Protein AF-0000000086101442 (afdb_homodimer)

Sequence (502 aa):
MSRLLKAAGDTLFSPSVSKPLYSTHYPTSLFQKSLIVAGSTLISAFRPLRTDMVGALGETTGIQALEYVRNQMVLSKQGNEILKERPNIDEKVNPQFWEYISTLPPDTFGGAYYKFMSSNGFIASERPPVRFVDDEELAYIMFRYRQTHDYFHVLADLPPSVYAEIIVKWIEFFQTRLPMTLLSGAAAPFTQLTFEQQKELATVFIPWAFDTGRNCNFLMSVYFEKYYLDKPVEQVRKELNFKIAPRSNLVMSRLLKAAGDTLFSPSVSKPLYSTHYPTSLFQKSLIVAGSTLISAFRPLRTDMVGALGETTGIQALEYVRNQMVLSKQGNEILKERPNIDEKVNPQFWEYISTLPPDTFGGAYYKFMSSNGFIASERPPVRFVDDEELAYIMFRYRQTHDYFHVLADLPPSVYAEIIVKWIEFFQTRLPMTLLSGAAAPFTQLTFEQQKELATVFIPWAFDTGRNCNFLMSVYFEKYYLDKPVEQVRKELNFKIAPRSNLV

InterPro domains:
  IPR007715 Ubiquinone biosynthesis protein Coq4 [PF05019] (22-244)
  IPR007715 Ubiquinone biosynthesis protein Coq4 [PTHR12922] (18-247)
  IPR027540 Ubiquinone biosynthesis protein Coq4, eukaryotic [MF_03111] (14-245)

Organism: Naegleria lovaniensis (NCBI:txid51637)

Secondary structure (DSSP, 8-state):
-HHHHHHHHHHHT---SSPPSSTT-----HHHHHHHHHHHHHHHHH-TT-HHHHHHHHHHH-HHHHHHHHHHHHTSHHHHHHHHH-----TTT-HHHHHHHHHS-TTBHHHHHHHHHHHTT--GGGSPPP-S-SSHHHHHHHHHHHHHHHHHHHHHT--S-HHHHHHHHHHHHHHH--HHHHHHHHHHHHHH--HHHHHHIIIIIHHHHHHHHHHS--GGG--HHHHTTTSBHHHHHHHHTPPPPPP-S--/-HHHHHHHHHHHT---SSPPSSTT-----HHHHHHHHHHHHHHHHH-TT-HHHHHHHHHHH-HHHHHHHHHHHHTSHHHHHHHHH-----TTT-HHHHHHHHHS-TTBHHHHHHHHHHHTT--GGGSPPP-S-SSHHHHHHHHHHHHHHHHHHHHHT--S-HHHHHHHHHHHHHHH--HHHHHHHHHHHHHH--HHHHHHIIIIIHHHHHHHHHHS--GGG--HHHHTTTSBHHHHHHHHTPPPPPP-S--

Nearest PDB structures (foldseek):
  6e12-assembly1_B  TM=7.918E-01  e=7.410E-08  Nostoc sp. PCC 7120 = FACHB-418
  6e12-assembly1_A  TM=8.027E-01  e=3.461E-07  Nostoc sp. PCC 7120 = FACHB-418
  3msq-assembly1_A  TM=7.628E-01  e=1.177E-06  Nostoc punctiforme PCC 73102
  6e12-assembly1_B  TM=7.917E-01  e=1.140E-07  Nostoc sp. PCC 7120 = FACHB-418
  6e12-assembly1_A  TM=8.028E-01  e=4.885E-07  Nostoc sp. PCC 7120 = FACHB-418

pLDDT: mean 88.15, std 15.44, range [26.27, 98.81]

Structure (mmCIF, N/CA/C/O backbone):
data_AF-0000000086101442-model_v1
#
loop_
_entity.id
_entity.type
_entity.pdbx_description
1 polymer 'Ubiquinone biosynthesis protein COQ4 homolog, mitochondrial'
#
loop_
_atom_site.group_PDB
_atom_site.id
_atom_site.type_symbol
_atom_site.label_atom_id
_atom_site.label_alt_id
_atom_site.label_comp_id
_atom_site.label_asym_id
_atom_site.label_entity_id
_atom_site.label_seq_id
_atom_site.pdbx_PDB_ins_code
_atom_site.Cartn_x
_atom_site.Cartn_y
_atom_site.Cartn_z
_atom_site.occupancy
_atom_site.B_iso_or_equiv
_atom_site.auth_seq_id
_atom_site.auth_comp_id
_atom_site.auth_asym_id
_atom_site.auth_atom_id
_atom_site.pdbx_PDB_model_num
ATOM 1 N N . MET A 1 1 ? 30.219 -3.666 13.734 1 26.27 1 MET A N 1
ATOM 2 C CA . MET A 1 1 ? 28.938 -3.504 13.062 1 26.27 1 MET A CA 1
ATOM 3 C C . MET A 1 1 ? 28.438 -4.832 12.492 1 26.27 1 MET A C 1
ATOM 5 O O . MET A 1 1 ? 27.281 -5.188 12.648 1 26.27 1 MET A O 1
ATOM 9 N N . SER A 1 2 ? 29.406 -5.539 11.977 1 35.25 2 SER A N 1
ATOM 10 C CA . SER A 1 2 ? 29.234 -6.859 11.383 1 35.25 2 SER A CA 1
ATOM 11 C C . SER A 1 2 ? 28.938 -7.914 12.445 1 35.25 2 SER A C 1
ATOM 13 O O . SER A 1 2 ? 28.109 -8.789 12.234 1 35.25 2 SER A O 1
ATOM 15 N N . ARG A 1 3 ? 29.703 -7.777 13.516 1 38.88 3 ARG A N 1
ATOM 16 C CA . ARG A 1 3 ? 29.594 -8.805 14.547 1 38.88 3 ARG A CA 1
ATOM 17 C C . ARG A 1 3 ? 28.281 -8.695 15.305 1 38.88 3 ARG A C 1
ATOM 19 O O . ARG A 1 3 ? 27.703 -9.711 15.719 1 38.88 3 ARG A O 1
ATOM 26 N N . LEU A 1 4 ? 27.859 -7.492 15.562 1 28.05 4 LEU A N 1
ATOM 27 C CA . LEU A 1 4 ? 26.594 -7.246 16.25 1 28.05 4 LEU A CA 1
ATOM 28 C C . LEU A 1 4 ? 25.422 -7.645 15.383 1 28.05 4 LEU A C 1
ATOM 30 O O . LEU A 1 4 ? 24.453 -8.227 15.867 1 28.05 4 LEU A O 1
ATOM 34 N N . LEU A 1 5 ? 25.5 -7.43 14.031 1 34.19 5 LEU A N 1
ATOM 35 C CA . LEU A 1 5 ? 24.516 -7.977 13.109 1 34.19 5 LEU A CA 1
ATOM 36 C C . LEU A 1 5 ? 24.516 -9.5 13.148 1 34.19 5 LEU A C 1
ATOM 38 O O . LEU A 1 5 ? 23.469 -10.133 13.031 1 34.19 5 LEU A O 1
ATOM 42 N N . LYS A 1 6 ? 25.75 -9.977 13.32 1 42.06 6 LYS A N 1
ATOM 43 C CA . LYS A 1 6 ? 25.891 -11.43 13.383 1 42.06 6 LYS A CA 1
ATOM 44 C C . LYS A 1 6 ? 25.297 -11.984 14.672 1 42.06 6 LYS A C 1
ATOM 46 O O . LYS A 1 6 ? 24.578 -12.992 14.656 1 42.06 6 LYS A O 1
ATOM 51 N N . ALA A 1 7 ? 25.578 -11.359 15.68 1 38.91 7 ALA A N 1
ATOM 52 C CA . ALA A 1 7 ? 25.141 -11.875 16.969 1 38.91 7 ALA A CA 1
ATOM 53 C C . ALA A 1 7 ? 23.625 -11.742 17.125 1 38.91 7 ALA A C 1
ATOM 55 O O . ALA A 1 7 ? 22.969 -12.648 17.656 1 38.91 7 ALA A O 1
ATOM 56 N N . ALA A 1 8 ? 23.062 -10.633 16.734 1 38.53 8 ALA A N 1
ATOM 57 C CA . ALA A 1 8 ? 21.609 -10.469 16.625 1 38.53 8 ALA A CA 1
ATOM 58 C C . ALA A 1 8 ? 21.016 -11.492 15.68 1 38.53 8 ALA A C 1
ATOM 60 O O . ALA A 1 8 ? 19.922 -12.008 15.922 1 38.53 8 ALA A O 1
ATOM 61 N N . GLY A 1 9 ? 21.703 -11.828 14.656 1 39.09 9 GLY A N 1
ATOM 62 C CA . GLY A 1 9 ? 21.375 -12.93 13.766 1 39.09 9 GLY A CA 1
ATOM 63 C C . GLY A 1 9 ? 21.359 -14.273 14.461 1 39.09 9 GLY A C 1
ATOM 64 O O . GLY A 1 9 ? 20.438 -15.078 14.25 1 39.09 9 GLY A O 1
ATOM 65 N N . ASP A 1 10 ? 22.375 -14.5 15.172 1 43.97 10 ASP A N 1
ATOM 66 C CA . ASP A 1 10 ? 22.5 -15.805 15.828 1 43.97 10 ASP A CA 1
ATOM 67 C C . ASP A 1 10 ? 21.422 -15.992 16.891 1 43.97 10 ASP A C 1
ATOM 69 O O . ASP A 1 10 ? 20.875 -17.094 17.031 1 43.97 10 ASP A O 1
ATOM 73 N N . THR A 1 11 ? 21.344 -15.094 17.781 1 41.59 11 THR A N 1
ATOM 74 C CA . THR A 1 11 ? 20.359 -15.227 18.844 1 41.59 11 THR A CA 1
ATOM 75 C C . THR A 1 11 ? 18.938 -15.141 18.297 1 41.59 11 THR A C 1
ATOM 77 O O . THR A 1 11 ? 18.031 -15.781 18.828 1 41.59 11 THR A O 1
ATOM 80 N N . LEU A 1 12 ? 18.688 -14.148 17.422 1 44.38 12 LEU A N 1
ATOM 81 C CA . LEU A 1 12 ? 17.406 -13.938 16.766 1 44.38 12 LEU A CA 1
ATOM 82 C C . LEU A 1 12 ? 16.953 -15.195 16.031 1 44.38 12 LEU A C 1
ATOM 84 O O . LEU A 1 12 ? 15.758 -15.414 15.844 1 44.38 12 LEU A O 1
ATOM 88 N N . PHE A 1 13 ? 17.844 -16.062 15.492 1 46.5 13 PHE A N 1
ATOM 89 C CA . PHE A 1 13 ? 17.5 -17.281 14.766 1 46.5 13 PHE A CA 1
ATOM 90 C C . PHE A 1 13 ? 17.578 -18.484 15.68 1 46.5 13 PHE A C 1
ATOM 92 O O . PHE A 1 13 ? 17.844 -19.609 15.227 1 46.5 13 PHE A O 1
ATOM 99 N N . SER A 1 14 ? 17.734 -18.266 16.891 1 47.34 14 SER A N 1
ATOM 100 C CA . SER A 1 14 ? 17.641 -19.547 17.594 1 47.34 14 SER A CA 1
ATOM 101 C C . SER A 1 14 ? 16.281 -20.203 17.375 1 47.34 14 SER A C 1
ATOM 103 O O . SER A 1 14 ? 15.242 -19.547 17.531 1 47.34 14 SER A O 1
ATOM 105 N N . PRO A 1 15 ? 16.266 -21.297 16.656 1 51.59 15 PRO A N 1
ATOM 106 C CA . PRO A 1 15 ? 15.031 -22.031 16.375 1 51.59 15 PRO A CA 1
ATOM 107 C C . PRO A 1 15 ? 14.125 -22.172 17.594 1 51.59 15 PRO A C 1
ATOM 109 O O . PRO A 1 15 ? 14.617 -22.406 18.703 1 51.59 15 PRO A O 1
ATOM 112 N N . SER A 1 16 ? 13.094 -21.438 17.578 1 55.66 16 SER A N 1
ATOM 113 C CA . SER A 1 16 ? 12.102 -21.812 18.578 1 55.66 16 SER A CA 1
ATOM 114 C C . SER A 1 16 ? 12.016 -23.328 18.719 1 55.66 16 SER A C 1
ATOM 116 O O . SER A 1 16 ? 12.281 -24.062 17.75 1 55.66 16 SER A O 1
ATOM 118 N N . VAL A 1 17 ? 12.016 -23.906 19.781 1 59.69 17 VAL A N 1
ATOM 119 C CA . VAL A 1 17 ? 11.992 -25.297 20.25 1 59.69 17 VAL A CA 1
ATOM 120 C C . VAL A 1 17 ? 10.844 -26.047 19.578 1 59.69 17 VAL A C 1
ATOM 122 O O . VAL A 1 17 ? 10.695 -27.25 19.75 1 59.69 17 VAL A O 1
ATOM 125 N N . SER A 1 18 ? 10.141 -25.375 18.547 1 72.38 18 SER A N 1
ATOM 126 C CA . SER A 1 18 ? 8.992 -26.109 18.016 1 72.38 18 SER A CA 1
ATOM 127 C C . SER A 1 18 ? 9.367 -26.875 16.75 1 72.38 18 SER A C 1
ATOM 129 O O . SER A 1 18 ? 10.266 -26.453 16.016 1 72.38 18 SER A O 1
ATOM 131 N N . LYS A 1 19 ? 8.836 -28.078 16.531 1 86.75 19 LYS A N 1
ATOM 132 C CA . LYS A 1 19 ? 9.055 -28.953 15.391 1 86.75 19 LYS A CA 1
ATOM 133 C C . LYS A 1 19 ? 8.539 -28.328 14.102 1 86.75 19 LYS A C 1
ATOM 135 O O . LYS A 1 19 ? 7.457 -27.734 14.086 1 86.75 19 LYS A O 1
ATOM 140 N N . PRO A 1 20 ? 9.352 -28.453 13 1 91.31 20 PRO A N 1
ATOM 141 C CA . PRO A 1 20 ? 8.938 -27.906 11.703 1 91.31 20 PRO A CA 1
ATOM 142 C C . PRO A 1 20 ? 7.648 -28.547 11.188 1 91.31 20 PRO A C 1
ATOM 144 O O . PRO A 1 20 ? 7.434 -29.75 11.359 1 91.31 20 PRO A O 1
ATOM 147 N N . LEU A 1 21 ? 6.797 -27.797 10.648 1 91.19 21 LEU A N 1
ATOM 148 C CA . LEU A 1 21 ? 5.496 -28.234 10.141 1 91.19 21 LEU A CA 1
ATOM 149 C C . LEU A 1 21 ? 5.617 -28.75 8.711 1 91.19 21 LEU A C 1
ATOM 151 O O . LEU A 1 21 ? 4.73 -29.453 8.227 1 91.19 21 LEU A O 1
ATOM 155 N N . TYR A 1 22 ? 6.594 -28.422 7.93 1 92.94 22 TYR A N 1
ATOM 156 C CA . TYR A 1 22 ? 6.922 -28.859 6.578 1 92.94 22 TYR A CA 1
ATOM 157 C C . TYR A 1 22 ? 8.414 -28.734 6.312 1 92.94 22 TYR A C 1
ATOM 159 O O . TYR A 1 22 ? 9.156 -28.172 7.129 1 92.94 22 TYR A O 1
ATOM 167 N N . SER A 1 23 ? 8.945 -29.25 5.273 1 90.69 23 SER A N 1
ATOM 168 C CA . SER A 1 23 ? 10.375 -29.5 5.074 1 90.69 23 SER A CA 1
ATOM 169 C C . SER A 1 23 ? 11.164 -28.203 5.121 1 90.69 23 SER A C 1
ATOM 171 O O . SER A 1 23 ? 12.281 -28.172 5.641 1 90.69 23 SER A O 1
ATOM 173 N N . THR A 1 24 ? 10.648 -27.078 4.656 1 92.06 24 THR A N 1
ATOM 174 C CA . THR A 1 24 ? 11.375 -25.812 4.582 1 92.06 24 THR A CA 1
ATOM 175 C C . THR A 1 24 ? 10.969 -24.891 5.723 1 92.06 24 THR A C 1
ATOM 177 O O . THR A 1 24 ? 11.461 -23.75 5.816 1 92.06 24 THR A O 1
ATOM 180 N N . HIS A 1 25 ? 10.109 -25.344 6.621 1 93.38 25 HIS A N 1
ATOM 181 C CA . HIS A 1 25 ? 9.57 -24.5 7.684 1 93.38 25 HIS A CA 1
ATOM 182 C C . HIS A 1 25 ? 10.656 -24.109 8.68 1 93.38 25 HIS A C 1
ATOM 184 O O . HIS A 1 25 ? 11.422 -24.953 9.141 1 93.38 25 HIS A O 1
ATOM 190 N N . TYR A 1 26 ? 10.75 -22.922 8.93 1 90.19 26 TYR A N 1
ATOM 191 C CA . TYR A 1 26 ? 11.602 -22.375 9.977 1 90.19 26 TYR A CA 1
ATOM 192 C C . TYR A 1 26 ? 10.773 -21.828 11.125 1 90.19 26 TYR A C 1
ATOM 194 O O . TYR A 1 26 ? 10.383 -20.656 11.109 1 90.19 26 TYR A O 1
ATOM 202 N N . PRO A 1 27 ? 10.57 -22.672 12.094 1 89.19 27 PRO A N 1
ATOM 203 C CA . PRO A 1 27 ? 9.781 -22.188 13.234 1 89.19 27 PRO A CA 1
ATOM 204 C C . PRO A 1 27 ? 10.398 -20.953 13.891 1 89.19 27 PRO A C 1
ATOM 206 O O . PRO A 1 27 ? 11.617 -20.891 14.062 1 89.19 27 PRO A O 1
ATOM 209 N N . THR A 1 28 ? 9.562 -19.938 14.141 1 87.19 28 THR A N 1
ATOM 210 C CA . THR A 1 28 ? 10.047 -18.688 14.703 1 87.19 28 THR A CA 1
ATOM 211 C C . THR A 1 28 ? 9.297 -18.328 15.977 1 87.19 28 THR A C 1
ATOM 213 O O . THR A 1 28 ? 8.117 -18.672 16.125 1 87.19 28 THR A O 1
ATOM 216 N N . SER A 1 29 ? 10.031 -17.75 16.906 1 82.06 29 SER A N 1
ATOM 217 C CA . SER A 1 29 ? 9.375 -17.125 18.047 1 82.06 29 SER A CA 1
ATOM 218 C C . SER A 1 29 ? 8.672 -15.828 17.641 1 82.06 29 SER A C 1
ATOM 220 O O . SER A 1 29 ? 8.859 -15.336 16.531 1 82.06 29 SER A O 1
ATOM 222 N N . LEU A 1 30 ? 7.809 -15.391 18.547 1 76.81 30 LEU A N 1
ATOM 223 C CA . LEU A 1 30 ? 7.129 -14.133 18.297 1 76.81 30 LEU A CA 1
ATOM 224 C C . LEU A 1 30 ? 8.133 -13 18.078 1 76.81 30 LEU A C 1
ATOM 226 O O . LEU A 1 30 ? 7.938 -12.148 17.219 1 76.81 30 LEU A O 1
ATOM 230 N N . PHE A 1 31 ? 9.219 -13.094 18.844 1 76.19 31 PHE A N 1
ATOM 231 C CA . PHE A 1 31 ? 10.25 -12.078 18.719 1 76.19 31 PHE A CA 1
ATOM 232 C C . PHE A 1 31 ? 10.914 -12.148 17.344 1 76.19 31 PHE A C 1
ATOM 234 O O . PHE A 1 31 ? 11.062 -11.125 16.672 1 76.19 31 PHE A O 1
ATOM 241 N N . GLN A 1 32 ? 11.258 -13.297 16.953 1 80.81 32 GLN A N 1
ATOM 242 C CA . GLN A 1 32 ? 11.898 -13.484 15.664 1 80.81 32 GLN A CA 1
ATOM 243 C C . GLN A 1 32 ? 10.984 -13.055 14.523 1 80.81 32 GLN A C 1
ATOM 245 O O . GLN A 1 32 ? 11.422 -12.383 13.586 1 80.81 32 GLN A O 1
ATOM 250 N N . LYS A 1 33 ? 9.773 -13.398 14.688 1 83.44 33 LYS A N 1
ATOM 251 C CA . LYS A 1 33 ? 8.805 -13.047 13.656 1 83.44 33 LYS A CA 1
ATOM 252 C C . LYS A 1 33 ? 8.641 -11.531 13.562 1 83.44 33 LYS A C 1
ATOM 254 O O . LYS A 1 33 ? 8.539 -10.984 12.461 1 83.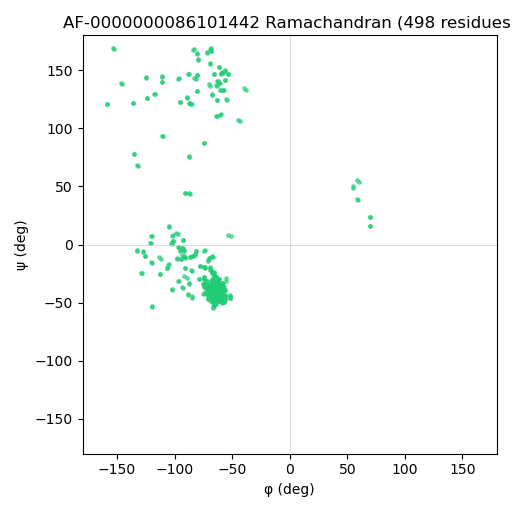44 33 LYS A O 1
ATOM 259 N N . SER A 1 34 ? 8.695 -10.898 14.648 1 82 34 SER A N 1
ATOM 260 C CA . SER A 1 34 ? 8.578 -9.445 14.656 1 82 34 SER A CA 1
ATOM 261 C C . SER A 1 34 ? 9.773 -8.789 13.977 1 82 34 SER A C 1
ATOM 263 O O . SER A 1 34 ? 9.625 -7.801 13.258 1 82 34 SER A O 1
ATOM 265 N N . LEU A 1 35 ? 10.906 -9.352 14.219 1 81.62 35 LEU A N 1
ATOM 266 C CA . LEU A 1 35 ? 12.109 -8.828 13.578 1 81.62 35 LEU A CA 1
ATOM 267 C C . LEU A 1 35 ? 12.031 -9.008 12.062 1 81.62 35 LEU A C 1
ATOM 269 O O . LEU A 1 35 ? 12.43 -8.109 11.312 1 81.62 35 LEU A O 1
ATOM 273 N N . ILE A 1 36 ? 11.523 -10.133 11.695 1 84.38 36 ILE A N 1
ATOM 274 C CA . ILE A 1 36 ? 11.398 -10.414 10.266 1 84.38 36 ILE A CA 1
ATOM 275 C C . ILE A 1 36 ? 10.406 -9.43 9.641 1 84.38 36 ILE A C 1
ATOM 277 O O . ILE A 1 36 ? 10.68 -8.844 8.594 1 84.38 36 ILE A O 1
ATOM 281 N N . VAL A 1 37 ? 9.312 -9.203 10.312 1 84.06 37 VAL A N 1
ATOM 282 C CA . VAL A 1 37 ? 8.312 -8.273 9.797 1 84.06 37 VAL A CA 1
ATOM 283 C C . VAL A 1 37 ? 8.906 -6.871 9.688 1 84.06 37 VAL A C 1
ATOM 285 O O . VAL A 1 37 ? 8.805 -6.227 8.641 1 84.06 37 VAL A O 1
ATOM 288 N N . ALA A 1 38 ? 9.555 -6.48 10.672 1 81.31 38 ALA A N 1
ATOM 289 C CA . ALA A 1 38 ? 10.117 -5.137 10.703 1 81.31 38 ALA A CA 1
ATOM 290 C C . ALA A 1 38 ? 11.195 -4.969 9.633 1 81.31 38 ALA A C 1
ATOM 292 O O . ALA A 1 38 ? 11.141 -4.031 8.828 1 81.31 38 ALA A O 1
ATOM 293 N N . GLY A 1 39 ? 12.117 -5.875 9.625 1 80.88 39 GLY A N 1
ATOM 294 C CA . GLY A 1 39 ? 13.195 -5.805 8.656 1 80.88 39 GLY A CA 1
ATOM 295 C C . GLY A 1 39 ? 12.719 -5.902 7.219 1 80.88 39 GLY A C 1
ATOM 296 O O . GLY A 1 39 ? 13.156 -5.137 6.355 1 80.88 39 GLY A O 1
ATOM 297 N N . SER A 1 40 ? 11.781 -6.805 7.004 1 82.88 40 SER A N 1
ATOM 298 C CA . SER A 1 40 ? 11.297 -7.016 5.645 1 82.88 40 SER A CA 1
ATOM 299 C C . SER A 1 40 ? 10.414 -5.859 5.188 1 82.88 40 SER A C 1
ATOM 301 O O . SER A 1 40 ? 10.383 -5.527 4 1 82.88 40 SER A O 1
ATOM 303 N N . THR A 1 41 ? 9.703 -5.301 6.133 1 78.75 41 THR A N 1
ATOM 304 C CA . THR A 1 41 ? 8.891 -4.133 5.797 1 78.75 41 THR A CA 1
ATOM 305 C C . THR A 1 41 ? 9.773 -2.988 5.309 1 78.75 41 THR A C 1
ATOM 307 O O . THR A 1 41 ? 9.523 -2.416 4.246 1 78.75 41 THR A O 1
ATOM 310 N N . LEU A 1 42 ? 10.797 -2.713 5.988 1 75.25 42 LEU A N 1
ATOM 311 C CA . LEU A 1 42 ? 11.68 -1.599 5.672 1 75.25 42 LEU A CA 1
ATOM 312 C C . LEU A 1 42 ? 12.445 -1.858 4.375 1 75.25 42 LEU A C 1
ATOM 314 O O . LEU A 1 42 ? 12.547 -0.974 3.521 1 75.25 42 LEU A O 1
ATOM 318 N N . ILE A 1 43 ? 12.867 -3.059 4.238 1 74.12 43 ILE A N 1
ATOM 319 C CA . ILE A 1 43 ? 13.68 -3.381 3.07 1 74.12 43 ILE A CA 1
ATOM 320 C C . ILE A 1 43 ? 12.789 -3.465 1.831 1 74.12 43 ILE A C 1
ATOM 322 O O . ILE A 1 43 ? 13.141 -2.936 0.773 1 74.12 43 ILE A O 1
ATOM 326 N N . SER A 1 44 ? 11.641 -4.086 1.989 1 75.19 44 SER A N 1
ATOM 327 C CA . SER A 1 44 ? 10.75 -4.262 0.847 1 75.19 44 SER A CA 1
ATOM 328 C C . SER A 1 44 ? 10.195 -2.926 0.366 1 75.19 44 SER A C 1
ATOM 330 O O . SER A 1 44 ? 9.906 -2.758 -0.821 1 75.19 44 SER A O 1
ATOM 332 N N . ALA A 1 45 ? 10.031 -2.002 1.254 1 69.62 45 ALA A N 1
ATOM 333 C CA . ALA A 1 45 ? 9.523 -0.678 0.902 1 69.62 45 ALA A CA 1
ATOM 334 C C . ALA A 1 45 ? 10.523 0.086 0.043 1 69.62 45 ALA A C 1
ATOM 336 O O . ALA A 1 45 ? 10.141 0.869 -0.827 1 69.62 45 ALA A O 1
ATOM 337 N N . PHE A 1 46 ? 11.789 -0.294 0.157 1 66.62 46 PHE A N 1
ATOM 338 C CA . PHE A 1 46 ? 12.781 0.526 -0.522 1 66.62 46 PHE A CA 1
ATOM 339 C C . PHE A 1 46 ? 13.547 -0.294 -1.554 1 66.62 46 PHE A C 1
ATOM 341 O O . PHE A 1 46 ? 14.203 0.263 -2.434 1 66.62 46 PHE A O 1
ATOM 348 N N . ARG A 1 47 ? 13.406 -1.605 -1.408 1 70.81 47 ARG A N 1
ATOM 349 C CA . ARG A 1 47 ? 14.062 -2.502 -2.355 1 70.81 47 ARG A CA 1
ATOM 350 C C . ARG A 1 47 ? 13.117 -3.613 -2.801 1 70.81 47 ARG A C 1
ATOM 352 O O . ARG A 1 47 ? 13.312 -4.777 -2.451 1 70.81 47 ARG A O 1
ATOM 359 N N . PRO A 1 48 ? 12.203 -3.291 -3.709 1 67.44 48 PRO A N 1
ATOM 360 C CA . PRO A 1 48 ? 11.156 -4.25 -4.082 1 67.44 48 PRO A CA 1
ATOM 361 C C . PRO A 1 48 ? 11.703 -5.438 -4.867 1 67.44 48 PRO A C 1
ATOM 363 O O . PRO A 1 48 ? 11.031 -6.469 -4.98 1 67.44 48 PRO A O 1
ATOM 366 N N . LEU A 1 49 ? 12.906 -5.363 -5.301 1 70.75 49 LEU A N 1
ATOM 367 C CA . LEU A 1 49 ? 13.477 -6.449 -6.094 1 70.75 49 LEU A CA 1
ATOM 368 C C . LEU A 1 49 ? 14.078 -7.523 -5.195 1 70.75 49 LEU A C 1
ATOM 370 O O . LEU A 1 49 ? 14.461 -8.594 -5.672 1 70.75 49 LEU A O 1
ATOM 374 N N . ARG A 1 50 ? 14.156 -7.133 -3.959 1 77.06 50 ARG A N 1
ATOM 375 C CA . ARG A 1 50 ? 14.602 -8.156 -3.012 1 77.06 50 ARG A CA 1
ATOM 376 C C . ARG A 1 50 ? 13.492 -9.172 -2.742 1 77.06 50 ARG A C 1
ATOM 378 O O . ARG A 1 50 ? 12.82 -9.102 -1.71 1 77.06 50 ARG A O 1
ATOM 385 N N . THR A 1 51 ? 13.453 -10.109 -3.516 1 78.75 51 THR A N 1
ATOM 386 C CA . THR A 1 51 ? 12.367 -11.07 -3.531 1 78.75 51 THR A CA 1
ATOM 387 C C . THR A 1 51 ? 12.352 -11.898 -2.248 1 78.75 51 THR A C 1
ATOM 389 O O . THR A 1 51 ? 11.297 -12.344 -1.799 1 78.75 51 THR A O 1
ATOM 392 N N . ASP A 1 52 ? 13.547 -12.062 -1.686 1 82 52 ASP A N 1
ATOM 393 C CA . ASP A 1 52 ? 13.625 -12.805 -0.429 1 82 52 ASP A CA 1
ATOM 394 C C . ASP A 1 52 ? 12.93 -12.047 0.699 1 82 52 ASP A C 1
ATOM 396 O O . ASP A 1 52 ? 12.172 -12.625 1.478 1 82 52 ASP A O 1
ATOM 400 N N . MET A 1 53 ? 13.195 -10.766 0.688 1 81.94 53 MET A N 1
ATOM 401 C CA . MET A 1 53 ? 12.594 -9.945 1.735 1 81.94 53 MET A CA 1
ATOM 402 C C . MET A 1 53 ? 11.109 -9.734 1.473 1 81.94 53 MET A C 1
ATOM 404 O O . MET A 1 53 ? 10.297 -9.75 2.404 1 81.94 53 MET A O 1
ATOM 408 N N . VAL A 1 54 ? 10.75 -9.602 0.248 1 82.62 54 VAL A N 1
ATOM 409 C CA . VAL A 1 54 ? 9.344 -9.477 -0.122 1 82.62 54 VAL A CA 1
ATOM 410 C C . VAL A 1 54 ? 8.609 -10.773 0.221 1 82.62 54 VAL A C 1
ATOM 412 O O . VAL A 1 54 ? 7.492 -10.734 0.741 1 82.62 54 VAL A O 1
ATOM 415 N N . GLY A 1 55 ? 9.289 -11.805 -0.026 1 87.5 55 GLY A N 1
ATOM 416 C CA . GLY A 1 55 ? 8.727 -13.094 0.335 1 87.5 55 GLY A CA 1
ATOM 417 C C . GLY A 1 55 ? 8.508 -13.25 1.828 1 87.5 55 GLY A C 1
ATOM 418 O O . GLY A 1 55 ? 7.445 -13.695 2.264 1 87.5 55 GLY A O 1
ATOM 419 N N . ALA A 1 56 ? 9.523 -12.906 2.578 1 87.56 56 ALA A N 1
ATOM 420 C CA . ALA A 1 56 ? 9.43 -13.008 4.031 1 87.56 56 ALA A CA 1
ATOM 421 C C . ALA A 1 56 ? 8.297 -12.141 4.574 1 87.56 56 ALA A C 1
ATOM 423 O O . ALA A 1 56 ? 7.57 -12.547 5.48 1 87.56 56 ALA A O 1
ATOM 424 N N . LEU A 1 57 ? 8.195 -11.047 4.066 1 86.62 57 LEU A N 1
ATOM 425 C CA . LEU A 1 57 ? 7.117 -10.156 4.465 1 86.62 57 LEU A CA 1
ATOM 426 C C . LEU A 1 57 ? 5.758 -10.789 4.184 1 86.62 57 LEU A C 1
ATOM 428 O O . LEU A 1 57 ? 4.867 -10.773 5.035 1 86.62 57 LEU A O 1
ATOM 432 N N . GLY A 1 58 ? 5.645 -11.297 3.02 1 88.62 58 GLY A N 1
ATOM 433 C CA . GLY A 1 58 ? 4.406 -11.961 2.652 1 88.62 58 GLY A CA 1
ATOM 434 C C . GLY A 1 58 ? 4.055 -13.117 3.572 1 88.62 58 GLY A C 1
ATOM 435 O O . GLY A 1 58 ? 2.895 -13.281 3.955 1 88.62 58 GLY A O 1
ATOM 436 N N . GLU A 1 59 ? 5.016 -13.812 3.955 1 92.88 59 GLU A N 1
ATOM 437 C CA . GLU A 1 59 ? 4.809 -14.992 4.797 1 92.88 59 GLU A CA 1
ATOM 438 C C . GLU A 1 59 ? 4.402 -14.594 6.211 1 92.88 59 GLU A C 1
ATOM 440 O O . GLU A 1 59 ? 3.586 -15.266 6.844 1 92.88 59 GLU A O 1
ATOM 445 N N . THR A 1 60 ? 4.934 -13.531 6.625 1 88 60 THR A N 1
ATOM 446 C CA . THR A 1 60 ? 4.766 -13.188 8.031 1 88 60 THR A CA 1
ATOM 447 C C . THR A 1 60 ? 3.572 -12.258 8.219 1 88 60 THR A C 1
ATOM 449 O O . THR A 1 60 ? 3.055 -12.117 9.336 1 88 60 THR A O 1
ATOM 452 N N . THR A 1 61 ? 3.098 -11.758 7.18 1 84.5 61 THR A N 1
ATOM 453 C CA . THR A 1 61 ? 1.975 -10.844 7.312 1 84.5 61 THR A CA 1
ATOM 454 C C . THR A 1 61 ? 0.764 -11.352 6.539 1 84.5 61 THR A C 1
ATOM 456 O O . THR A 1 61 ? -0.293 -10.711 6.539 1 84.5 61 THR A O 1
ATOM 459 N N . GLY A 1 62 ? 0.899 -12.484 5.922 1 87.94 62 GLY A N 1
ATOM 460 C CA . GLY A 1 62 ? -0.09 -12.852 4.918 1 87.94 62 GLY A CA 1
ATOM 461 C C . GLY A 1 62 ? -1.062 -13.914 5.398 1 87.94 62 GLY A C 1
ATOM 462 O O . GLY A 1 62 ? -1.789 -14.5 4.594 1 87.94 62 GLY A O 1
ATOM 463 N N . ILE A 1 63 ? -1.133 -14.156 6.652 1 88.31 63 ILE A N 1
ATOM 464 C CA . ILE A 1 63 ? -1.913 -15.289 7.129 1 88.31 63 ILE A CA 1
ATOM 465 C C . ILE A 1 63 ? -3.387 -15.086 6.785 1 88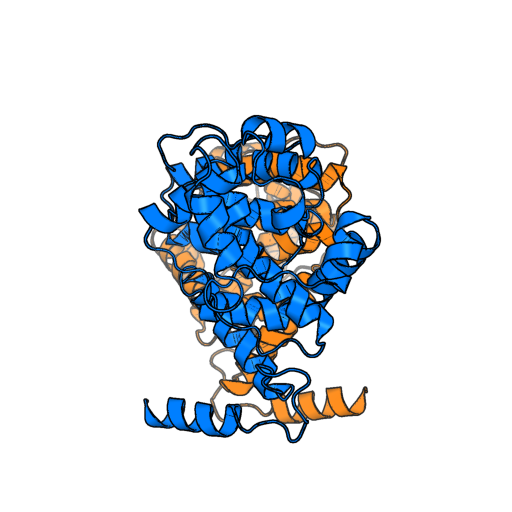.31 63 ILE A C 1
ATOM 467 O O . ILE A 1 63 ? -4.031 -15.984 6.242 1 88.31 63 ILE A O 1
ATOM 471 N N . GLN A 1 64 ? -3.936 -13.977 7.109 1 87.12 64 GLN A N 1
ATOM 472 C CA . GLN A 1 64 ? -5.34 -13.719 6.82 1 87.12 64 GLN A CA 1
ATOM 473 C C . GLN A 1 64 ? -5.613 -13.766 5.316 1 87.12 64 GLN A C 1
ATOM 475 O O . GLN A 1 64 ? -6.637 -14.297 4.883 1 87.12 64 GLN A O 1
ATOM 480 N N . ALA A 1 65 ? -4.758 -13.219 4.551 1 90.75 65 ALA A N 1
ATOM 481 C CA . ALA A 1 65 ? -4.891 -13.242 3.096 1 90.75 65 ALA A CA 1
ATOM 482 C C . ALA A 1 65 ? -4.805 -14.664 2.555 1 90.75 65 ALA A C 1
ATOM 484 O O . ALA A 1 65 ? -5.562 -15.039 1.659 1 90.75 65 ALA A O 1
ATOM 485 N N . LEU A 1 66 ? -3.889 -15.383 3.121 1 95.88 66 LEU A N 1
ATOM 486 C CA . LEU A 1 66 ? -3.736 -16.766 2.68 1 95.88 66 LEU A CA 1
ATOM 487 C C . LEU A 1 66 ? -4.98 -17.578 3.016 1 95.88 66 LEU A C 1
ATOM 489 O O . LEU A 1 66 ? -5.387 -18.453 2.238 1 95.88 66 LEU A O 1
ATOM 493 N N . GLU A 1 67 ? -5.547 -17.312 4.152 1 95.31 67 GLU A N 1
ATOM 494 C CA . GLU A 1 67 ? -6.809 -17.953 4.504 1 95.31 67 GLU A CA 1
ATOM 495 C C . GLU A 1 67 ? -7.918 -17.578 3.529 1 95.31 67 GLU A C 1
ATOM 497 O O . GLU A 1 67 ? -8.727 -18.422 3.133 1 95.31 67 GLU A O 1
ATOM 502 N N . TYR A 1 68 ? -7.949 -16.359 3.232 1 93 68 TYR A N 1
ATOM 503 C CA . TYR A 1 68 ? -8.914 -15.898 2.234 1 93 68 TYR A CA 1
ATOM 504 C C . TYR A 1 68 ? -8.719 -16.641 0.915 1 93 68 TYR A C 1
ATOM 506 O O . TYR A 1 68 ? -9.688 -17.109 0.318 1 93 68 TYR A O 1
ATOM 514 N N . VAL A 1 69 ? -7.488 -16.75 0.461 1 97.31 69 VAL A N 1
ATOM 515 C CA . VAL A 1 69 ? -7.172 -17.438 -0.785 1 97.31 69 VAL A CA 1
ATOM 516 C C . VAL A 1 69 ? -7.613 -18.906 -0.695 1 97.31 69 VAL A C 1
ATOM 518 O O . VAL A 1 69 ? -8.242 -19.422 -1.62 1 97.31 69 VAL A O 1
ATOM 521 N N . ARG A 1 70 ? -7.297 -19.484 0.388 1 98.25 70 ARG A N 1
ATOM 522 C CA . ARG A 1 70 ? -7.719 -20.859 0.597 1 98.25 70 ARG A CA 1
ATOM 523 C C . ARG A 1 70 ? -9.234 -21 0.457 1 98.25 70 ARG A C 1
ATOM 525 O O . ARG A 1 70 ? -9.719 -21.922 -0.196 1 98.25 70 ARG A O 1
ATOM 532 N N . ASN A 1 71 ? -9.914 -20.125 1.09 1 97.38 71 ASN A N 1
ATOM 533 C CA . ASN A 1 71 ? -11.367 -20.172 1.042 1 97.38 71 ASN A CA 1
ATOM 534 C C . ASN A 1 71 ? -11.891 -20.016 -0.385 1 97.38 71 ASN A C 1
ATOM 536 O O . ASN A 1 71 ? -12.844 -20.688 -0.778 1 97.38 71 ASN A O 1
ATOM 540 N N . GLN A 1 72 ? -11.281 -19.156 -1.146 1 97.31 72 GLN A N 1
ATOM 541 C CA . GLN A 1 72 ? -11.672 -18.984 -2.541 1 97.31 72 GLN A CA 1
ATOM 542 C C . GLN A 1 72 ? -11.383 -20.234 -3.354 1 97.31 72 GLN A C 1
ATOM 544 O O . GLN A 1 72 ? -12.164 -20.609 -4.227 1 97.31 72 GLN A O 1
ATOM 549 N N . MET A 1 73 ? -10.289 -20.844 -3.037 1 98.38 73 MET A N 1
ATOM 550 C CA . MET A 1 73 ? -9.906 -22.047 -3.764 1 98.38 73 MET A CA 1
ATOM 551 C C . MET A 1 73 ? -10.852 -23.203 -3.445 1 98.38 73 MET A C 1
ATOM 553 O O . MET A 1 73 ? -11.258 -23.953 -4.34 1 98.38 73 MET A O 1
ATOM 557 N N . VAL A 1 74 ? -11.227 -23.281 -2.242 1 97.81 74 VAL A N 1
ATOM 558 C CA . VAL A 1 74 ? -12.109 -24.359 -1.803 1 97.81 74 VAL A CA 1
ATOM 559 C C . VAL A 1 74 ? -13.469 -24.234 -2.494 1 97.81 74 VAL A C 1
ATOM 561 O O . VAL A 1 74 ? -14.125 -25.234 -2.777 1 97.81 74 VAL A O 1
ATOM 564 N N . LEU A 1 75 ? -13.812 -23.078 -2.838 1 96.44 75 LEU A N 1
ATOM 565 C CA . LEU A 1 75 ? -15.117 -22.812 -3.424 1 96.44 75 LEU A CA 1
ATOM 566 C C . LEU A 1 75 ? -15.125 -23.125 -4.918 1 96.44 75 LEU A C 1
ATOM 568 O O . LEU A 1 75 ? -16.188 -23.188 -5.543 1 96.44 75 LEU A O 1
ATOM 572 N N . SER A 1 76 ? -14.008 -23.391 -5.465 1 96.94 76 SER A N 1
ATOM 573 C CA . SER A 1 76 ? -13.844 -23.656 -6.891 1 96.94 76 SER A CA 1
ATOM 574 C C . SER A 1 76 ? -13.492 -25.109 -7.148 1 96.94 76 SER A C 1
ATOM 576 O O . SER A 1 76 ? -12.719 -25.719 -6.395 1 96.94 76 SER A O 1
ATOM 578 N N . LYS A 1 77 ? -14.086 -25.688 -8.211 1 98.06 77 LYS A N 1
ATOM 579 C CA . LYS A 1 77 ? -13.758 -27.078 -8.57 1 98.06 77 LYS A CA 1
ATOM 580 C C . LYS A 1 77 ? -12.266 -27.234 -8.836 1 98.06 77 LYS A C 1
ATOM 582 O O . LYS A 1 77 ? -11.617 -28.109 -8.266 1 98.06 77 LYS A O 1
ATOM 587 N N . GLN A 1 78 ? -11.688 -26.391 -9.641 1 98.5 78 GLN A N 1
ATOM 588 C CA . GLN A 1 78 ? -10.266 -26.469 -9.961 1 98.5 78 GLN A CA 1
ATOM 589 C C . GLN A 1 78 ? -9.414 -26.141 -8.734 1 98.5 78 GLN A C 1
ATOM 591 O O . GLN A 1 78 ? -8.359 -26.75 -8.523 1 98.5 78 GLN A O 1
ATOM 596 N N . GLY A 1 79 ? -9.859 -25.156 -7.926 1 98.56 79 GLY A N 1
ATOM 597 C CA . GLY A 1 79 ? -9.156 -24.844 -6.695 1 98.56 79 GLY A CA 1
ATOM 598 C C . GLY A 1 79 ? -9.039 -26.016 -5.75 1 98.56 79 GLY A C 1
ATOM 599 O O . GLY A 1 79 ? -7.973 -26.266 -5.18 1 98.56 79 GLY A O 1
ATOM 600 N N . ASN A 1 80 ? -10.117 -26.75 -5.688 1 98.19 80 ASN A N 1
ATOM 601 C CA . ASN A 1 80 ? -10.109 -27.953 -4.863 1 98.19 80 ASN A CA 1
ATOM 602 C C . ASN A 1 80 ? -9.133 -29 -5.406 1 98.19 80 ASN A C 1
ATOM 604 O O . ASN A 1 80 ? -8.43 -29.656 -4.637 1 98.19 80 ASN A O 1
ATOM 608 N N . GLU A 1 81 ? -9.133 -29.172 -6.648 1 98.62 81 GLU A N 1
ATOM 609 C CA . GLU A 1 81 ? -8.203 -30.109 -7.273 1 98.62 81 GLU A CA 1
ATOM 610 C C . GLU A 1 81 ? -6.754 -29.734 -6.984 1 98.62 81 GLU A C 1
ATOM 612 O O . GLU A 1 81 ? -5.926 -30.594 -6.691 1 98.62 81 GLU A O 1
ATOM 617 N N . ILE A 1 82 ? -6.461 -28.438 -7.035 1 98.69 82 ILE A N 1
ATOM 618 C CA . ILE A 1 82 ? -5.113 -27.938 -6.789 1 98.69 82 ILE A CA 1
ATOM 619 C C . ILE A 1 82 ? -4.711 -28.219 -5.344 1 98.69 82 ILE A C 1
ATOM 621 O O . ILE A 1 82 ? -3.598 -28.672 -5.082 1 98.69 82 ILE A O 1
ATOM 625 N N . LEU A 1 83 ? -5.652 -27.938 -4.441 1 98.44 83 LEU A N 1
ATOM 626 C CA . LEU A 1 83 ? -5.359 -28.141 -3.027 1 98.44 83 LEU A CA 1
ATOM 627 C C . LEU A 1 83 ? -5.125 -29.609 -2.729 1 98.44 83 LEU A C 1
ATOM 629 O O . LEU A 1 83 ? -4.336 -29.953 -1.848 1 98.44 83 LEU A O 1
ATOM 633 N N . LYS A 1 84 ? -5.734 -30.5 -3.516 1 98.12 84 LYS A N 1
ATOM 634 C CA . LYS A 1 84 ? -5.609 -31.938 -3.324 1 98.12 84 LYS A CA 1
ATOM 635 C C . LYS A 1 84 ? -4.355 -32.469 -4.008 1 98.12 84 LYS A C 1
ATOM 637 O O . LYS A 1 84 ? -3.594 -33.25 -3.408 1 98.12 84 LYS A O 1
ATOM 642 N N . GLU A 1 85 ? -4.105 -32.062 -5.262 1 98.31 85 GLU A N 1
ATOM 643 C CA . GLU A 1 85 ? -3.066 -32.656 -6.09 1 98.31 85 GLU A CA 1
ATOM 644 C C . GLU A 1 85 ? -1.732 -31.953 -5.906 1 98.31 85 GLU A C 1
ATOM 646 O O . GLU A 1 85 ? -0.675 -32.5 -6.215 1 98.31 85 GLU A O 1
ATOM 651 N N . ARG A 1 86 ? -1.701 -30.641 -5.555 1 97.88 86 ARG A N 1
ATOM 652 C CA . ARG A 1 86 ? -0.531 -29.844 -5.23 1 97.88 86 ARG A CA 1
ATOM 653 C C . ARG A 1 86 ? 0.448 -29.797 -6.398 1 97.88 86 ARG A C 1
ATOM 655 O O . ARG A 1 86 ? 1.622 -30.141 -6.242 1 97.88 86 ARG A O 1
ATOM 662 N N . PRO A 1 87 ? -0.068 -29.391 -7.547 1 97.62 87 PRO A N 1
ATOM 663 C CA . PRO A 1 87 ? 0.86 -29.281 -8.672 1 97.62 87 PRO A CA 1
ATOM 664 C C . PRO A 1 87 ? 2.082 -28.422 -8.352 1 97.62 87 PRO A C 1
ATOM 666 O O . PRO A 1 87 ? 1.986 -27.469 -7.578 1 97.62 87 PRO A O 1
ATOM 669 N N . ASN A 1 88 ? 3.236 -28.734 -8.914 1 97 88 ASN A N 1
ATOM 670 C CA . ASN A 1 88 ? 4.539 -28.109 -8.742 1 97 88 ASN A CA 1
ATOM 671 C C . ASN A 1 88 ? 5.25 -27.922 -10.078 1 97 88 ASN A C 1
ATOM 673 O O . ASN A 1 88 ? 5.508 -28.891 -10.789 1 97 88 ASN A O 1
ATOM 677 N N . ILE A 1 89 ? 5.609 -26.703 -10.43 1 96.81 89 ILE A N 1
ATOM 678 C CA . ILE A 1 89 ? 6.137 -26.469 -11.773 1 96.81 89 ILE A CA 1
ATOM 679 C C . ILE A 1 89 ? 7.66 -26.344 -11.711 1 96.81 89 ILE A C 1
ATOM 681 O O . ILE A 1 89 ? 8.289 -25.922 -12.68 1 96.81 89 ILE A O 1
ATOM 685 N N . ASP A 1 90 ? 8.203 -26.609 -10.562 1 95.75 90 ASP A N 1
ATOM 686 C CA . ASP A 1 90 ? 9.656 -26.719 -10.453 1 95.75 90 ASP A CA 1
ATOM 687 C C . ASP A 1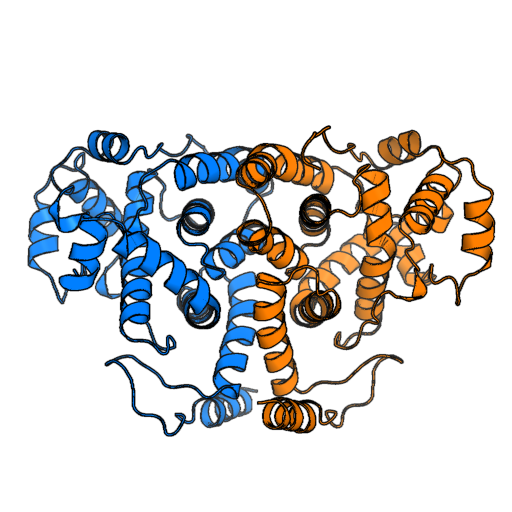 90 ? 10.211 -27.734 -11.445 1 95.75 90 ASP A C 1
ATOM 689 O O . ASP A 1 90 ? 9.789 -28.891 -11.438 1 95.75 90 ASP A O 1
ATOM 693 N N . GLU A 1 91 ? 11.133 -27.312 -12.25 1 95.19 91 GLU A N 1
ATOM 694 C CA . GLU A 1 91 ? 11.617 -28.172 -13.32 1 95.19 91 GLU A CA 1
ATOM 695 C C . GLU A 1 91 ? 12.352 -29.391 -12.75 1 95.19 91 GLU A C 1
ATOM 697 O O . GLU A 1 91 ? 12.461 -30.422 -13.422 1 95.19 91 GLU A O 1
ATOM 702 N N . LYS A 1 92 ? 12.891 -29.344 -11.547 1 94.81 92 LYS A N 1
ATOM 703 C CA . LYS A 1 92 ? 13.539 -30.484 -10.906 1 94.81 92 LYS A CA 1
ATOM 704 C C . LYS A 1 92 ? 12.5 -31.5 -10.406 1 94.81 92 LYS A C 1
ATOM 706 O O . LYS A 1 92 ? 12.789 -32.688 -10.32 1 94.81 92 LYS A O 1
ATOM 711 N N . VAL A 1 93 ? 11.383 -31 -10.117 1 94.12 93 VAL A N 1
ATOM 712 C CA . VAL A 1 93 ? 10.305 -31.828 -9.57 1 94.12 93 VAL A CA 1
ATOM 713 C C . VAL A 1 93 ? 9.422 -32.344 -10.711 1 94.12 93 VAL A C 1
ATOM 715 O O . VAL A 1 93 ? 8.93 -33.469 -10.664 1 94.12 93 VAL A O 1
ATOM 718 N N . ASN A 1 94 ? 9.219 -31.516 -11.688 1 96.19 94 ASN A N 1
ATOM 719 C CA . ASN A 1 94 ? 8.297 -31.812 -12.773 1 96.19 94 ASN A CA 1
ATOM 720 C C . ASN A 1 94 ? 8.93 -31.531 -14.141 1 96.19 94 ASN A C 1
ATOM 722 O O . ASN A 1 94 ? 8.422 -30.703 -14.898 1 96.19 94 ASN A O 1
ATOM 726 N N . PRO A 1 95 ? 9.945 -32.312 -14.539 1 96.31 95 PRO A N 1
ATOM 727 C CA . PRO A 1 95 ? 10.602 -32.094 -15.828 1 96.31 95 PRO A CA 1
ATOM 728 C C . PRO A 1 95 ? 9.672 -32.312 -17.016 1 96.31 95 PRO A C 1
ATOM 730 O O . PRO A 1 95 ? 9.82 -31.672 -18.062 1 96.31 95 PRO A O 1
ATOM 733 N N . GLN A 1 96 ? 8.727 -33.25 -16.891 1 97.12 96 GLN A N 1
ATOM 734 C CA . GLN A 1 96 ? 7.812 -33.562 -17.969 1 97.12 96 GLN A CA 1
ATOM 735 C C . GLN A 1 96 ? 6.957 -32.375 -18.359 1 97.12 96 GLN A C 1
ATOM 737 O O . GLN A 1 96 ? 6.621 -32.188 -19.516 1 97.12 96 GLN A O 1
ATOM 742 N N . 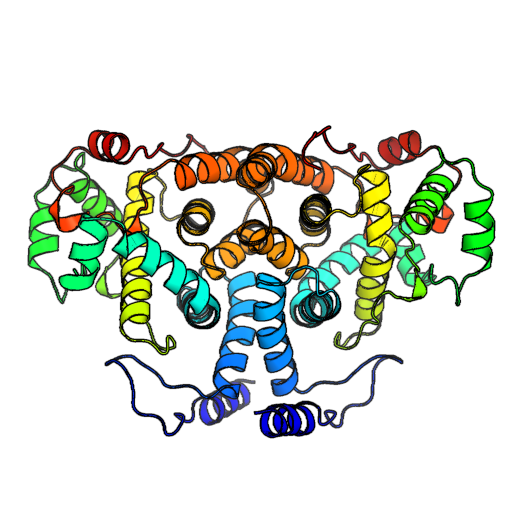PHE A 1 97 ? 6.605 -31.562 -17.312 1 97.69 97 PHE A N 1
ATOM 743 C CA . PHE A 1 97 ? 5.867 -30.328 -17.562 1 97.69 97 PHE A CA 1
ATOM 744 C C . PHE A 1 97 ? 6.645 -29.406 -18.5 1 97.69 97 PHE A C 1
ATOM 746 O O . PHE A 1 97 ? 6.094 -28.906 -19.484 1 97.69 97 PHE A O 1
ATOM 753 N N . TRP A 1 98 ? 7.871 -29.234 -18.297 1 98 98 TRP A N 1
ATOM 754 C CA . TRP A 1 98 ? 8.703 -28.328 -19.062 1 98 98 TRP A CA 1
ATOM 755 C C . TRP A 1 98 ? 9 -28.891 -20.453 1 98 98 TRP A C 1
ATOM 757 O O . TRP A 1 98 ? 9.07 -28.156 -21.438 1 98 98 TRP A O 1
ATOM 767 N N . GLU A 1 99 ? 9.164 -30.219 -20.516 1 97.88 99 GLU A N 1
ATOM 768 C CA . GLU A 1 99 ? 9.297 -30.875 -21.828 1 97.88 99 GLU A CA 1
ATOM 769 C C . GLU A 1 99 ? 8.062 -30.625 -22.688 1 97.88 99 GLU A C 1
ATOM 771 O O . GLU A 1 99 ? 8.18 -30.297 -23.875 1 97.88 99 GLU A O 1
ATOM 776 N N . TYR A 1 100 ? 6.98 -30.75 -22.031 1 98.31 100 TYR A N 1
ATOM 777 C CA . TYR A 1 100 ? 5.719 -30.594 -22.75 1 98.31 100 TYR A CA 1
ATOM 778 C C . TYR A 1 100 ? 5.547 -29.156 -23.234 1 98.31 100 TYR A C 1
ATOM 780 O O . TYR A 1 100 ? 5.324 -28.938 -24.422 1 98.31 100 TYR A O 1
ATOM 788 N N . ILE A 1 101 ? 5.711 -28.125 -22.406 1 98.56 101 ILE A N 1
ATOM 789 C CA . ILE A 1 101 ? 5.398 -26.766 -22.797 1 98.56 101 ILE A CA 1
ATOM 790 C C . ILE A 1 101 ? 6.449 -26.25 -23.766 1 98.56 101 ILE A C 1
ATOM 792 O O . ILE A 1 101 ? 6.191 -25.312 -24.531 1 98.56 101 ILE A O 1
ATOM 796 N N . SER A 1 102 ? 7.629 -26.859 -23.797 1 98.12 102 SER A N 1
ATOM 797 C CA . SER A 1 102 ? 8.656 -26.484 -24.766 1 98.12 102 SER A CA 1
ATOM 798 C C . SER A 1 102 ? 8.25 -26.859 -26.188 1 98.12 102 SER A C 1
ATOM 800 O O . SER A 1 102 ? 8.797 -26.328 -27.156 1 98.12 102 SER A O 1
ATOM 802 N N . THR A 1 103 ? 7.32 -27.828 -26.344 1 98.44 103 THR A N 1
ATOM 803 C CA . THR A 1 103 ? 6.895 -28.281 -27.656 1 98.44 103 THR A CA 1
ATOM 804 C C . THR A 1 103 ? 5.691 -27.484 -28.141 1 98.44 103 THR A C 1
ATOM 806 O O . THR A 1 103 ? 5.316 -27.578 -29.312 1 98.44 103 THR A O 1
ATOM 809 N N . LEU A 1 104 ? 5.113 -26.734 -27.297 1 98.69 104 LEU A N 1
ATOM 810 C CA . LEU A 1 104 ? 3.885 -26.031 -27.641 1 98.69 104 LEU A CA 1
ATOM 811 C C . LEU A 1 104 ? 4.191 -24.766 -28.438 1 98.69 104 LEU A C 1
ATOM 813 O O . LEU A 1 104 ? 5.199 -24.109 -28.203 1 98.69 104 LEU A O 1
ATOM 817 N N . PRO A 1 105 ? 3.24 -24.438 -29.406 1 98.25 105 PRO A N 1
ATOM 818 C CA . PRO A 1 105 ? 3.4 -23.172 -30.125 1 98.25 105 PRO A CA 1
ATOM 819 C C . PRO A 1 105 ? 3.424 -21.953 -29.188 1 98.25 105 PRO A C 1
ATOM 821 O O . PRO A 1 105 ? 2.707 -21.938 -28.188 1 98.25 105 PRO A O 1
ATOM 824 N N . PRO A 1 106 ? 4.172 -20.938 -29.578 1 97.31 106 PRO A N 1
ATOM 825 C CA . PRO A 1 106 ? 4.352 -19.781 -28.703 1 97.31 106 PRO A CA 1
ATOM 826 C C . PRO A 1 106 ? 3.059 -19 -28.5 1 97.31 106 PRO A C 1
ATOM 828 O O . PRO A 1 106 ? 2.996 -18.125 -27.641 1 97.31 106 PRO A O 1
ATOM 831 N N . ASP A 1 107 ? 2.023 -19.25 -29.234 1 97.75 107 ASP A N 1
ATOM 832 C CA . ASP A 1 107 ? 0.774 -18.516 -29.094 1 97.75 107 ASP A CA 1
ATOM 833 C C . ASP A 1 107 ? -0.169 -19.219 -28.125 1 97.75 107 ASP A C 1
ATOM 835 O O . ASP A 1 107 ? -1.216 -18.688 -27.75 1 97.75 107 ASP A O 1
ATOM 839 N N . THR A 1 108 ? 0.218 -20.484 -27.734 1 98.81 108 THR A N 1
ATOM 840 C CA . THR A 1 108 ? -0.507 -21.156 -26.656 1 98.81 108 THR A CA 1
ATOM 841 C C . THR A 1 108 ? -0.055 -20.641 -25.297 1 98.81 108 THR A C 1
ATOM 843 O O . THR A 1 108 ? 1 -20 -25.188 1 98.81 108 THR A O 1
ATOM 846 N N . PHE A 1 109 ? -0.858 -20.812 -24.281 1 98.81 109 PHE A N 1
ATOM 847 C CA . PHE A 1 109 ? -0.51 -20.344 -22.953 1 98.81 109 PHE A CA 1
ATOM 848 C C . PHE A 1 109 ? 0.786 -20.984 -22.469 1 98.81 109 PHE A C 1
ATOM 850 O O . PHE A 1 109 ? 1.685 -20.297 -21.984 1 98.81 109 PHE A O 1
ATOM 857 N N . GLY A 1 110 ? 0.845 -22.344 -22.625 1 98.75 110 GLY A N 1
ATOM 858 C CA . GLY A 1 110 ? 2.057 -23.047 -22.219 1 98.75 110 GLY A CA 1
ATOM 859 C C . GLY A 1 110 ? 3.281 -22.609 -23 1 98.75 110 GLY A C 1
ATOM 860 O O . GLY A 1 110 ? 4.359 -22.422 -22.438 1 98.75 110 GLY A O 1
ATOM 861 N N . GLY A 1 111 ? 3.145 -22.516 -24.312 1 98.75 111 GLY A N 1
ATOM 862 C CA . GLY A 1 111 ? 4.246 -22.047 -25.141 1 98.75 111 GLY A CA 1
ATOM 863 C C . GLY A 1 111 ? 4.684 -20.641 -24.797 1 98.75 111 GLY A C 1
ATOM 864 O O . GLY A 1 111 ? 5.883 -20.344 -24.766 1 98.75 111 GLY A O 1
ATOM 865 N N . ALA A 1 112 ? 3.738 -19.781 -24.578 1 98.75 112 ALA A N 1
ATOM 866 C CA . ALA A 1 112 ? 4.035 -18.406 -24.203 1 98.75 112 ALA A CA 1
ATOM 867 C C . ALA A 1 112 ? 4.754 -18.344 -22.859 1 98.75 112 ALA A C 1
ATOM 869 O O . ALA A 1 112 ? 5.672 -17.531 -22.672 1 98.75 112 ALA A O 1
ATOM 870 N N . TYR A 1 113 ? 4.297 -19.125 -21.938 1 98.69 113 TYR A N 1
ATOM 871 C CA . TYR A 1 113 ? 4.957 -19.188 -20.641 1 98.69 113 TYR A CA 1
ATOM 872 C C . TYR A 1 113 ? 6.395 -19.672 -20.781 1 98.69 113 TYR A C 1
ATOM 874 O O . TYR A 1 113 ? 7.312 -19.094 -20.188 1 98.69 113 TYR A O 1
ATOM 882 N N . TYR A 1 114 ? 6.57 -20.719 -21.547 1 98.56 114 TYR A N 1
ATOM 883 C CA . TYR A 1 114 ? 7.914 -21.219 -21.781 1 98.56 114 TYR A CA 1
ATOM 884 C C . TYR A 1 114 ? 8.805 -20.125 -22.391 1 98.56 114 TYR A C 1
ATOM 886 O O . TYR A 1 114 ? 9.945 -19.938 -21.953 1 98.56 114 TYR A O 1
ATOM 894 N N . LYS A 1 115 ? 8.297 -19.531 -23.359 1 98.44 115 LYS A N 1
ATOM 895 C CA . LYS A 1 115 ? 9.039 -18.453 -24 1 98.44 115 LYS A CA 1
ATOM 896 C C . LYS A 1 115 ? 9.375 -17.344 -23 1 98.44 115 LYS A C 1
ATOM 898 O O . LYS A 1 115 ? 10.492 -16.828 -22.984 1 98.44 115 LYS A O 1
ATOM 903 N N . PHE A 1 116 ? 8.438 -16.938 -22.156 1 98.31 116 PHE A N 1
ATOM 904 C CA . PHE A 1 116 ? 8.648 -15.93 -21.141 1 98.31 116 PHE A CA 1
ATOM 905 C C . PHE A 1 116 ? 9.789 -16.312 -20.219 1 98.31 116 PHE A C 1
ATOM 907 O O . PHE A 1 116 ? 10.711 -15.531 -19.984 1 98.31 116 PHE A O 1
ATOM 914 N N . MET A 1 117 ? 9.734 -17.5 -19.75 1 97.81 117 MET A N 1
ATOM 915 C CA . MET A 1 117 ? 10.742 -17.984 -18.812 1 97.81 117 MET A CA 1
ATOM 916 C C . MET A 1 117 ? 12.109 -18.094 -19.484 1 97.81 117 MET A C 1
ATOM 918 O O . MET A 1 117 ? 13.102 -17.594 -18.953 1 97.81 117 MET A O 1
ATOM 922 N N . SER A 1 118 ? 12.156 -18.688 -20.641 1 97.06 118 SER A N 1
ATOM 923 C CA . SER A 1 118 ? 13.414 -18.953 -21.312 1 97.06 118 SER A CA 1
ATOM 924 C C . SER A 1 118 ? 14.055 -17.656 -21.828 1 97.06 118 SER A C 1
ATOM 926 O O . SER A 1 118 ? 15.273 -17.484 -21.703 1 97.06 118 SER A O 1
ATOM 928 N N . SER A 1 119 ? 13.297 -16.781 -22.359 1 97.38 119 SER A N 1
ATOM 929 C CA . SER A 1 119 ? 13.836 -15.547 -22.906 1 97.38 119 SER A CA 1
ATOM 930 C C . SER A 1 119 ? 14.391 -14.641 -21.812 1 97.38 119 SER A C 1
ATOM 932 O O . SER A 1 119 ? 15.266 -13.82 -22.062 1 97.38 119 SER A O 1
ATOM 934 N N . ASN A 1 120 ? 13.906 -14.805 -20.609 1 96.5 120 ASN A N 1
ATOM 935 C CA . ASN A 1 120 ? 14.359 -13.953 -19.516 1 96.5 120 ASN A CA 1
ATOM 936 C C . ASN A 1 120 ? 15.336 -14.688 -18.609 1 96.5 120 ASN A C 1
ATOM 938 O O . ASN A 1 120 ? 15.758 -14.156 -17.578 1 96.5 120 ASN A O 1
ATOM 942 N N . GLY A 1 121 ? 15.625 -15.938 -18.984 1 95.81 121 GLY A N 1
ATOM 943 C CA . GLY A 1 121 ? 16.578 -16.719 -18.219 1 95.81 121 GLY A CA 1
ATOM 944 C C . GLY A 1 121 ? 16.047 -17.125 -16.844 1 95.81 121 GLY A C 1
ATOM 945 O O . GLY A 1 121 ? 16.828 -17.312 -15.906 1 95.81 121 GLY A O 1
ATOM 946 N N . PHE A 1 122 ? 14.75 -17.156 -16.734 1 94.88 122 PHE A N 1
ATOM 947 C CA . PHE A 1 122 ? 14.141 -17.531 -15.461 1 94.88 122 PHE A CA 1
ATOM 948 C C . PHE A 1 122 ? 14.102 -19.047 -15.297 1 94.88 122 PHE A C 1
ATOM 950 O O . PHE A 1 122 ? 13.898 -19.781 -16.281 1 94.88 122 PHE A O 1
ATOM 957 N N . ILE A 1 123 ? 14.328 -19.406 -14.062 1 93.56 123 ILE A N 1
ATOM 958 C CA . ILE A 1 123 ? 14.297 -20.812 -13.688 1 93.56 123 ILE A CA 1
ATOM 959 C C . ILE A 1 123 ? 13.289 -21.016 -12.562 1 93.56 123 ILE A C 1
ATOM 961 O O . ILE A 1 123 ? 13.367 -20.375 -11.516 1 93.56 123 ILE A O 1
ATOM 965 N N . ALA A 1 124 ? 12.352 -21.938 -12.758 1 93.25 124 ALA A N 1
ATOM 966 C CA . ALA A 1 124 ? 11.242 -22.125 -11.82 1 93.25 124 ALA A CA 1
ATOM 967 C C . ALA A 1 124 ? 11.75 -22.578 -10.453 1 93.25 124 ALA A C 1
ATOM 969 O O . ALA A 1 124 ? 11.188 -22.203 -9.422 1 93.25 124 ALA A O 1
ATOM 970 N N . SER A 1 125 ? 12.82 -23.328 -10.438 1 91.75 125 SER A N 1
ATOM 971 C CA . SER A 1 125 ? 13.336 -23.891 -9.195 1 91.75 125 SER A CA 1
ATOM 972 C C . SER A 1 125 ? 14.023 -22.828 -8.344 1 91.75 125 SER A C 1
ATOM 974 O O . SER A 1 125 ? 14.328 -23.047 -7.176 1 91.75 125 SER A O 1
ATOM 976 N N . GLU A 1 126 ? 14.156 -21.641 -8.852 1 89.31 126 GLU A N 1
ATOM 977 C CA . GLU A 1 126 ? 14.867 -20.578 -8.125 1 89.31 126 GLU A CA 1
ATOM 978 C C . GLU A 1 126 ? 13.906 -19.75 -7.277 1 89.31 126 GLU A C 1
ATOM 980 O O . GLU A 1 126 ? 14.336 -18.875 -6.523 1 89.31 126 GLU A O 1
ATOM 985 N N . ARG A 1 127 ? 12.648 -20.047 -7.402 1 89.38 127 ARG A N 1
ATOM 986 C CA . ARG A 1 127 ? 11.711 -19.375 -6.5 1 89.38 127 ARG A CA 1
ATOM 987 C C . ARG A 1 127 ? 12.031 -19.688 -5.047 1 89.38 127 ARG A C 1
ATOM 989 O O . ARG A 1 127 ? 12.297 -20.844 -4.699 1 89.38 127 ARG A O 1
ATOM 996 N N . PRO A 1 128 ? 12.07 -18.656 -4.195 1 87.69 128 PRO A N 1
ATOM 997 C CA . PRO A 1 128 ? 12.391 -18.922 -2.789 1 87.69 128 PRO A CA 1
ATOM 998 C C . PRO A 1 128 ? 11.367 -19.828 -2.105 1 87.69 128 PRO A C 1
ATOM 1000 O O . PRO A 1 128 ? 10.164 -19.688 -2.352 1 87.69 128 PRO A O 1
ATOM 1003 N N . PRO A 1 129 ? 11.852 -20.719 -1.286 1 91.62 129 PRO A N 1
ATOM 1004 C CA . PRO A 1 129 ? 10.914 -21.547 -0.525 1 91.62 129 PRO A CA 1
ATOM 1005 C C . PRO A 1 129 ? 10.156 -20.75 0.536 1 91.62 129 PRO A C 1
ATOM 1007 O O . PRO A 1 129 ? 10.586 -19.656 0.922 1 91.62 129 PRO A O 1
ATOM 1010 N N . VAL A 1 130 ? 8.984 -21.25 0.917 1 95.62 130 VAL A N 1
ATOM 1011 C CA . VAL A 1 130 ? 8.227 -20.703 2.033 1 95.62 130 VAL A CA 1
ATOM 1012 C C . VAL A 1 130 ? 8.781 -21.234 3.352 1 95.62 130 VAL A C 1
ATOM 1014 O O . VAL A 1 130 ? 9 -22.438 3.49 1 95.62 130 VAL A O 1
ATOM 1017 N N . ARG A 1 131 ? 9.008 -20.328 4.32 1 94.19 131 ARG A N 1
ATOM 1018 C CA . ARG A 1 131 ? 9.688 -20.766 5.535 1 94.19 131 ARG A CA 1
ATOM 1019 C C . ARG A 1 131 ? 8.906 -20.344 6.777 1 94.19 131 ARG A C 1
ATOM 1021 O O . ARG A 1 131 ? 8.969 -21.016 7.812 1 94.19 131 ARG A O 1
ATOM 1028 N N . PHE A 1 132 ? 8.078 -19.328 6.77 1 93.38 132 PHE A N 1
ATOM 1029 C CA . PHE A 1 132 ? 7.664 -18.688 8.008 1 93.38 132 PHE A CA 1
ATOM 1030 C C . PHE A 1 132 ? 6.148 -18.766 8.172 1 93.38 132 PHE A C 1
ATOM 1032 O O . PHE A 1 132 ? 5.582 -18.109 9.055 1 93.38 132 PHE A O 1
ATOM 1039 N N . VAL A 1 133 ? 5.504 -19.5 7.297 1 94.25 133 VAL A N 1
ATOM 1040 C CA . VAL A 1 133 ? 4.07 -19.719 7.434 1 94.25 133 VAL A CA 1
ATOM 1041 C C . VAL A 1 133 ? 3.824 -20.922 8.359 1 94.25 133 VAL A C 1
ATOM 1043 O O . VAL A 1 133 ? 4.266 -22.031 8.07 1 94.25 133 VAL A O 1
ATOM 1046 N N . ASP A 1 134 ? 3.096 -20.734 9.461 1 93 134 ASP A N 1
ATOM 1047 C CA . ASP A 1 134 ? 2.918 -21.766 10.477 1 93 134 ASP A CA 1
ATOM 1048 C C . ASP A 1 134 ? 1.683 -22.609 10.18 1 93 134 ASP A C 1
ATOM 1050 O O . ASP A 1 134 ? 0.871 -22.859 11.07 1 93 134 ASP A O 1
ATOM 1054 N N . ASP A 1 135 ? 1.449 -23.016 9.016 1 95 135 ASP A N 1
ATOM 1055 C CA . ASP A 1 135 ? 0.413 -23.906 8.492 1 95 135 ASP A CA 1
ATOM 1056 C C . ASP A 1 135 ? 0.834 -24.5 7.152 1 95 135 ASP A C 1
ATOM 1058 O O . ASP A 1 135 ? 1.117 -23.781 6.199 1 95 135 ASP A O 1
ATOM 1062 N N . GLU A 1 136 ? 0.887 -25.75 7.098 1 96.75 136 GLU A N 1
ATOM 1063 C CA . GLU A 1 136 ? 1.431 -26.453 5.934 1 96.75 136 GLU A CA 1
ATOM 1064 C C . GLU A 1 136 ? 0.628 -26.125 4.676 1 96.75 136 GLU A C 1
ATOM 1066 O O . GLU A 1 136 ? 1.202 -25.891 3.611 1 96.75 136 GLU A O 1
ATOM 1071 N N . GLU A 1 137 ? -0.645 -26.172 4.754 1 97.81 137 GLU A N 1
ATOM 1072 C CA . GLU A 1 137 ? -1.476 -25.906 3.584 1 97.81 137 GLU A CA 1
ATOM 1073 C C . GLU A 1 137 ? -1.333 -24.453 3.125 1 97.81 137 GLU A C 1
ATOM 1075 O O . GLU A 1 137 ? -1.244 -24.188 1.925 1 97.81 137 GLU A O 1
ATOM 1080 N N . LEU A 1 138 ? -1.33 -23.531 4.055 1 97.88 138 LEU A N 1
ATOM 1081 C CA . LEU A 1 138 ? -1.135 -22.125 3.707 1 97.88 138 LEU A CA 1
ATOM 1082 C C . LEU A 1 138 ? 0.253 -21.906 3.117 1 97.88 138 LEU A C 1
ATOM 1084 O O . LEU A 1 138 ? 0.428 -21.062 2.238 1 97.88 138 LEU A O 1
ATOM 1088 N N . ALA A 1 139 ? 1.185 -22.688 3.609 1 97.44 139 ALA A N 1
ATOM 1089 C CA . ALA A 1 139 ? 2.525 -22.609 3.033 1 97.44 139 ALA A CA 1
ATOM 1090 C C . ALA A 1 139 ? 2.514 -23.047 1.57 1 97.44 139 ALA A C 1
ATOM 1092 O O . ALA A 1 139 ? 3.168 -22.438 0.727 1 97.44 139 ALA A O 1
ATOM 1093 N N . TYR A 1 140 ? 1.807 -24.062 1.284 1 98.06 140 TYR A N 1
ATOM 1094 C CA . TYR A 1 140 ? 1.687 -24.5 -0.102 1 98.06 140 TYR A CA 1
ATOM 1095 C C . TYR A 1 140 ? 1.048 -23.406 -0.961 1 98.06 140 TYR A C 1
ATOM 1097 O O . TYR A 1 140 ? 1.517 -23.141 -2.068 1 98.06 140 TYR A O 1
ATOM 1105 N N . ILE A 1 141 ? -0.03 -22.859 -0.432 1 98.31 141 ILE A N 1
ATOM 1106 C CA . ILE A 1 141 ? -0.743 -21.812 -1.168 1 98.31 141 ILE A CA 1
ATOM 1107 C C . ILE A 1 141 ? 0.203 -20.656 -1.47 1 98.31 141 ILE A C 1
ATOM 1109 O O . ILE A 1 141 ? 0.228 -20.141 -2.59 1 98.31 141 ILE A O 1
ATOM 1113 N N . MET A 1 142 ? 0.99 -20.312 -0.496 1 97.5 142 MET A N 1
ATOM 1114 C CA . MET A 1 142 ? 1.964 -19.234 -0.691 1 97.5 142 MET A CA 1
ATOM 1115 C C . MET A 1 142 ? 2.992 -19.625 -1.748 1 97.5 142 MET A C 1
ATOM 1117 O O . MET A 1 142 ? 3.371 -18.797 -2.584 1 97.5 142 MET A O 1
ATOM 1121 N N . PHE A 1 143 ? 3.441 -20.781 -1.675 1 96.81 143 PHE A N 1
ATOM 1122 C CA . PHE A 1 143 ? 4.422 -21.266 -2.641 1 96.81 143 PHE A CA 1
ATOM 1123 C C . PHE A 1 143 ? 3.828 -21.297 -4.043 1 96.81 143 PHE A C 1
ATOM 1125 O O . PHE A 1 143 ? 4.484 -20.906 -5.012 1 96.81 143 PHE A O 1
ATOM 1132 N N . ARG A 1 144 ? 2.65 -21.812 -4.117 1 97.5 144 ARG A N 1
ATOM 1133 C CA . ARG A 1 144 ? 1.966 -21.828 -5.406 1 97.5 144 ARG A CA 1
ATOM 1134 C C . ARG A 1 144 ? 1.831 -20.422 -5.973 1 97.5 144 ARG A C 1
ATOM 1136 O O . ARG A 1 144 ? 1.991 -20.203 -7.176 1 97.5 144 ARG A O 1
ATOM 1143 N N . TYR A 1 145 ? 1.468 -19.5 -5.094 1 97.06 145 TYR A N 1
ATOM 1144 C CA . TYR A 1 145 ? 1.411 -18.109 -5.5 1 97.06 145 TYR A CA 1
ATOM 1145 C C . TYR A 1 145 ? 2.719 -17.672 -6.152 1 97.06 145 TYR A C 1
ATOM 1147 O O . TYR A 1 145 ? 2.713 -17.047 -7.219 1 97.06 145 TYR A O 1
ATOM 1155 N N . ARG A 1 146 ? 3.816 -17.984 -5.605 1 94.88 146 ARG A N 1
ATOM 1156 C CA . ARG A 1 146 ? 5.125 -17.641 -6.145 1 94.88 146 ARG A CA 1
ATOM 1157 C C . ARG A 1 146 ? 5.352 -18.281 -7.5 1 94.88 146 ARG A C 1
ATOM 1159 O O . ARG A 1 146 ? 5.867 -17.656 -8.422 1 94.88 146 ARG A O 1
ATOM 1166 N N . GLN A 1 147 ? 4.949 -19.469 -7.582 1 95.56 147 GLN A N 1
ATOM 1167 C CA . GLN A 1 147 ? 5.195 -20.25 -8.797 1 95.56 147 GLN A CA 1
ATOM 1168 C C . GLN A 1 147 ? 4.352 -19.719 -9.961 1 95.56 147 GLN A C 1
ATOM 1170 O O . GLN A 1 147 ? 4.805 -19.703 -11.102 1 95.56 147 GLN A O 1
ATOM 1175 N N . THR A 1 148 ? 3.166 -19.297 -9.672 1 96.75 148 THR A N 1
ATOM 1176 C CA . THR A 1 148 ? 2.229 -18.969 -10.742 1 96.75 148 THR A CA 1
ATOM 1177 C C . THR A 1 148 ? 2.307 -17.484 -11.094 1 96.75 148 THR A C 1
ATOM 1179 O O . THR A 1 148 ? 1.654 -17.031 -12.039 1 96.75 148 THR A O 1
ATOM 1182 N N . HIS A 1 149 ? 3.109 -16.719 -10.391 1 95.06 149 HIS A N 1
ATOM 1183 C CA . HIS A 1 149 ? 3.246 -15.281 -10.609 1 95.06 149 HIS A CA 1
ATOM 1184 C C . HIS A 1 149 ? 3.537 -14.969 -12.078 1 95.06 149 HIS A C 1
ATOM 1186 O O . HIS A 1 149 ? 2.922 -14.078 -12.656 1 95.06 149 HIS A O 1
ATOM 1192 N N . ASP A 1 150 ? 4.414 -15.742 -12.648 1 97 150 ASP A N 1
ATOM 1193 C CA . ASP A 1 150 ? 4.82 -15.453 -14.023 1 97 150 ASP A CA 1
ATOM 1194 C C . ASP A 1 150 ? 3.727 -15.852 -15.016 1 97 150 ASP A C 1
ATOM 1196 O O . ASP A 1 150 ? 3.711 -15.375 -16.156 1 97 150 ASP A O 1
ATOM 1200 N N . TYR A 1 151 ? 2.785 -16.734 -14.609 1 98.25 151 TYR A N 1
ATOM 1201 C CA . TYR A 1 151 ? 1.587 -16.953 -15.406 1 98.25 151 TYR A CA 1
ATOM 1202 C C . TYR A 1 151 ? 0.82 -15.656 -15.609 1 98.25 151 TYR A C 1
ATOM 1204 O O . TYR A 1 151 ? 0.243 -15.43 -16.672 1 98.25 151 TYR A O 1
ATOM 1212 N N . PHE A 1 152 ? 0.889 -14.828 -14.602 1 97.81 152 PHE A N 1
ATOM 1213 C CA . PHE A 1 152 ? 0.119 -13.594 -14.633 1 97.81 152 PHE A CA 1
ATOM 1214 C C . PHE A 1 152 ? 0.763 -12.578 -15.578 1 97.81 152 PHE A C 1
ATOM 1216 O O . PHE A 1 152 ? 0.066 -11.797 -16.234 1 97.81 152 PHE A O 1
ATOM 1223 N N . HIS A 1 153 ? 2.037 -12.625 -15.625 1 97.94 153 HIS A N 1
ATOM 1224 C CA . HIS A 1 153 ? 2.723 -11.828 -16.625 1 97.94 153 HIS A CA 1
ATOM 1225 C C . HIS A 1 153 ? 2.295 -12.227 -18.047 1 97.94 153 HIS A C 1
ATOM 1227 O O . HIS A 1 153 ? 2.043 -11.367 -18.891 1 97.94 153 HIS A O 1
ATOM 1233 N N . VAL A 1 154 ? 2.244 -13.477 -18.281 1 98.56 154 VAL A N 1
ATOM 1234 C CA . VAL A 1 154 ? 1.879 -14 -19.594 1 98.56 154 VAL A CA 1
ATOM 1235 C C . VAL A 1 154 ? 0.442 -13.602 -19.922 1 98.56 154 VAL A C 1
ATOM 1237 O O . VAL A 1 154 ? 0.162 -13.125 -21.016 1 98.56 154 VAL A O 1
ATOM 1240 N N . LEU A 1 155 ? -0.452 -13.758 -18.953 1 98.62 155 LEU A N 1
ATOM 1241 C CA . LEU A 1 155 ? -1.845 -13.383 -19.156 1 98.62 155 LEU A CA 1
ATOM 1242 C C . LEU A 1 155 ? -1.962 -11.891 -19.484 1 98.62 155 LEU A C 1
ATOM 1244 O O . LEU A 1 155 ? -2.707 -11.508 -20.375 1 98.62 155 LEU A O 1
ATOM 1248 N N . ALA A 1 156 ? -1.188 -11.109 -18.766 1 98.38 156 ALA A N 1
ATOM 1249 C CA . ALA A 1 156 ? -1.295 -9.656 -18.891 1 98.38 156 ALA A CA 1
ATOM 1250 C C . ALA A 1 156 ? -0.465 -9.141 -20.062 1 98.38 156 ALA A C 1
ATOM 1252 O O . ALA A 1 156 ? -0.6 -7.98 -20.453 1 98.38 156 ALA A O 1
ATOM 1253 N N . ASP A 1 157 ? 0.342 -10.023 -20.609 1 98.12 157 ASP A N 1
ATOM 1254 C CA . ASP A 1 157 ? 1.299 -9.625 -21.641 1 98.12 157 ASP A CA 1
ATOM 1255 C C . ASP A 1 157 ? 2.193 -8.492 -21.156 1 98.12 157 ASP A C 1
ATOM 1257 O O . ASP A 1 157 ? 2.312 -7.461 -21.828 1 98.12 157 ASP A O 1
ATOM 1261 N N . LEU A 1 158 ? 2.758 -8.672 -19.953 1 97.69 158 LEU A N 1
ATOM 1262 C CA . LEU A 1 158 ? 3.658 -7.703 -19.328 1 97.69 158 LEU A CA 1
ATOM 1263 C C . LEU A 1 158 ? 5.047 -8.305 -19.125 1 97.69 158 LEU A C 1
ATOM 1265 O O . LEU A 1 158 ? 5.172 -9.43 -18.641 1 97.69 158 LEU A O 1
ATOM 1269 N N . PRO A 1 159 ? 6.105 -7.574 -19.578 1 96.56 159 PRO A N 1
ATOM 1270 C CA . PRO A 1 159 ? 7.469 -8.07 -19.375 1 96.56 159 PRO A CA 1
ATOM 1271 C C . PRO A 1 159 ? 7.891 -8.047 -17.906 1 96.56 159 PRO A C 1
ATOM 1273 O O . PRO A 1 159 ? 7.141 -7.562 -17.062 1 96.56 159 PRO A O 1
ATOM 1276 N N . PRO A 1 160 ? 8.953 -8.656 -17.609 1 93.69 160 PRO A N 1
ATOM 1277 C CA . PRO A 1 160 ? 9.391 -8.664 -16.219 1 93.69 160 PRO A CA 1
ATOM 1278 C C . PRO A 1 160 ? 10.242 -7.445 -15.852 1 93.69 160 PRO A C 1
ATOM 1280 O O . PRO A 1 160 ? 11.289 -7.582 -15.211 1 93.69 160 PRO A O 1
ATOM 1283 N N . SER A 1 161 ? 9.82 -6.246 -16.297 1 90.56 161 SER A N 1
ATOM 1284 C CA . SER A 1 161 ? 10.469 -4.996 -15.898 1 90.56 161 SER A CA 1
ATOM 1285 C C . SER A 1 161 ? 9.992 -4.543 -14.523 1 90.56 161 SER A C 1
ATOM 1287 O O . SER A 1 161 ? 8.984 -5.035 -14.008 1 90.56 161 SER A O 1
ATOM 1289 N N . VAL A 1 162 ? 10.758 -3.617 -13.945 1 86.75 162 VAL A N 1
ATOM 1290 C CA . VAL A 1 162 ? 10.406 -3.105 -12.625 1 86.75 162 VAL A CA 1
ATOM 1291 C C . VAL A 1 162 ? 9 -2.51 -12.656 1 86.75 162 VAL A C 1
ATOM 1293 O O . VAL A 1 162 ? 8.18 -2.795 -11.781 1 86.75 162 VAL A O 1
ATOM 1296 N N . TYR A 1 163 ? 8.719 -1.711 -13.633 1 90.88 163 TYR A N 1
ATOM 1297 C CA . TYR A 1 163 ? 7.418 -1.066 -13.75 1 90.88 163 TYR A CA 1
ATOM 1298 C C . TYR A 1 163 ? 6.312 -2.1 -13.938 1 90.88 163 TYR A C 1
ATOM 1300 O O . TYR A 1 163 ? 5.293 -2.061 -13.242 1 90.88 163 TYR A O 1
ATOM 1308 N N . ALA A 1 164 ? 6.531 -3.082 -14.75 1 93.25 164 ALA A N 1
ATOM 1309 C CA . ALA A 1 164 ? 5.535 -4.121 -15 1 93.25 164 ALA A CA 1
ATOM 1310 C C . ALA A 1 164 ? 5.332 -4.992 -13.766 1 93.25 164 ALA A C 1
ATOM 1312 O O . ALA A 1 164 ? 4.219 -5.461 -13.508 1 93.25 164 ALA A O 1
ATOM 1313 N N . GLU A 1 165 ? 6.363 -5.215 -13.055 1 90.5 165 GLU A N 1
ATOM 1314 C CA . GLU A 1 165 ? 6.258 -5.957 -11.805 1 90.5 165 GLU A CA 1
ATOM 1315 C C . GLU A 1 165 ? 5.305 -5.266 -10.836 1 90.5 165 GLU A C 1
ATOM 1317 O O . GLU A 1 165 ? 4.512 -5.926 -10.156 1 90.5 165 GLU A O 1
ATOM 1322 N N . ILE A 1 166 ? 5.441 -4.023 -10.781 1 88.75 166 ILE A N 1
ATOM 1323 C CA . ILE A 1 166 ? 4.574 -3.244 -9.906 1 88.75 166 ILE A CA 1
ATOM 1324 C C . ILE A 1 166 ? 3.127 -3.363 -10.383 1 88.75 166 ILE A C 1
ATOM 1326 O O . ILE A 1 166 ? 2.215 -3.553 -9.57 1 88.75 166 ILE A O 1
ATOM 1330 N N . ILE A 1 167 ? 2.928 -3.328 -11.672 1 93.19 167 ILE A N 1
ATOM 1331 C CA . ILE A 1 167 ? 1.589 -3.418 -12.25 1 93.19 167 ILE A CA 1
ATOM 1332 C C . ILE A 1 167 ? 0.974 -4.777 -11.914 1 93.19 167 ILE A C 1
ATOM 1334 O O . ILE A 1 167 ? -0.16 -4.848 -11.43 1 93.19 167 ILE A O 1
ATOM 1338 N N . VAL A 1 168 ? 1.723 -5.812 -12.078 1 94.62 168 VAL A N 1
ATOM 1339 C CA . VAL A 1 168 ? 1.218 -7.16 -11.828 1 94.62 168 VAL A CA 1
ATOM 1340 C C . VAL A 1 168 ? 0.913 -7.328 -10.336 1 94.62 168 VAL A C 1
ATOM 1342 O O . VAL A 1 168 ? -0.043 -8.016 -9.969 1 94.62 168 VAL A O 1
ATOM 1345 N N . LYS A 1 169 ? 1.669 -6.656 -9.539 1 90.94 169 LYS A N 1
ATOM 1346 C CA . LYS A 1 169 ? 1.448 -6.75 -8.102 1 90.94 169 LYS A CA 1
ATOM 1347 C C . LYS A 1 169 ? 0.081 -6.191 -7.715 1 90.94 169 LYS A C 1
ATOM 1349 O O . LYS A 1 169 ? -0.546 -6.668 -6.766 1 90.94 169 LYS A O 1
ATOM 1354 N N . TRP A 1 170 ? -0.388 -5.238 -8.438 1 91.12 170 TRP A N 1
ATOM 1355 C CA . TRP A 1 170 ? -1.717 -4.703 -8.156 1 91.12 170 TRP A CA 1
ATOM 1356 C C . TRP A 1 170 ? -2.799 -5.715 -8.516 1 91.12 170 TRP A C 1
ATOM 1358 O O . TRP A 1 170 ? -3.787 -5.863 -7.797 1 91.12 170 TRP A O 1
ATOM 1368 N N . ILE A 1 171 ? -2.666 -6.438 -9.602 1 94.5 171 ILE A N 1
ATOM 1369 C CA . ILE A 1 171 ? -3.594 -7.516 -9.93 1 94.5 171 ILE A CA 1
ATOM 1370 C C . ILE A 1 171 ? -3.598 -8.555 -8.812 1 94.5 171 ILE A C 1
ATOM 1372 O O . ILE A 1 171 ? -4.66 -9 -8.375 1 94.5 171 ILE A O 1
ATOM 1376 N N . GLU A 1 172 ? -2.41 -8.852 -8.43 1 94.19 172 GLU A N 1
ATOM 1377 C CA . GLU A 1 172 ? -2.266 -9.852 -7.375 1 94.19 172 GLU A CA 1
ATOM 1378 C C . GLU A 1 172 ? -2.93 -9.383 -6.082 1 94.19 172 GLU A C 1
ATOM 1380 O O . GLU A 1 172 ? -3.559 -10.18 -5.379 1 94.19 172 GLU A O 1
ATOM 1385 N N . PHE A 1 173 ? -2.756 -8.172 -5.832 1 90.31 173 PHE A N 1
ATOM 1386 C CA . PHE A 1 173 ? -3.352 -7.645 -4.609 1 90.31 173 PHE A CA 1
ATOM 1387 C C . PHE A 1 173 ? -4.871 -7.754 -4.656 1 90.31 173 PHE A C 1
ATOM 1389 O O . PHE A 1 173 ? -5.496 -8.219 -3.701 1 90.31 173 PHE A O 1
ATOM 1396 N N . PHE A 1 174 ? -5.48 -7.367 -5.777 1 91 174 PHE A N 1
ATOM 1397 C CA . PHE A 1 174 ? -6.934 -7.359 -5.891 1 91 174 PHE A CA 1
ATOM 1398 C C . PHE A 1 174 ? -7.48 -8.781 -5.902 1 91 174 PHE A C 1
ATOM 1400 O O . PHE A 1 174 ? -8.625 -9.016 -5.508 1 91 174 PHE A O 1
ATOM 1407 N N . GLN A 1 175 ? -6.59 -9.695 -6.219 1 93.94 175 GLN A N 1
ATOM 1408 C CA . GLN A 1 175 ? -6.961 -11.109 -6.234 1 93.94 175 GLN A CA 1
ATOM 1409 C C . GLN A 1 175 ? -6.77 -11.742 -4.859 1 93.94 175 GLN A C 1
ATOM 1411 O O . GLN A 1 175 ? -7.68 -12.383 -4.328 1 93.94 175 GLN A O 1
ATOM 1416 N N . THR A 1 176 ? -5.676 -11.453 -4.18 1 93.25 176 THR A N 1
ATOM 1417 C CA . THR A 1 176 ? -5.273 -12.289 -3.057 1 93.25 176 THR A CA 1
ATOM 1418 C C . THR A 1 176 ? -5.391 -11.523 -1.741 1 93.25 176 THR A C 1
ATOM 1420 O O . THR A 1 176 ? -5.395 -12.133 -0.667 1 93.25 176 THR A O 1
ATOM 1423 N N . ARG A 1 177 ? -5.297 -10.234 -1.851 1 85.81 177 ARG A N 1
ATOM 1424 C CA . ARG A 1 177 ? -5.305 -9.367 -0.675 1 85.81 177 ARG A CA 1
ATOM 1425 C C . ARG A 1 177 ? -4.02 -9.531 0.133 1 85.81 177 ARG A C 1
ATOM 1427 O O . ARG A 1 177 ? -3.969 -9.164 1.309 1 85.81 177 ARG A O 1
ATOM 1434 N N . LEU A 1 178 ? -2.984 -10.125 -0.468 1 88.06 178 LEU A N 1
ATOM 1435 C CA . LEU A 1 178 ? -1.694 -10.234 0.203 1 88.06 178 LEU A CA 1
ATOM 1436 C C . LEU A 1 178 ? -1.098 -8.859 0.466 1 88.06 178 LEU A C 1
ATOM 1438 O O . LEU A 1 178 ? -0.868 -8.086 -0.469 1 88.06 178 LEU A O 1
ATOM 1442 N N . PRO A 1 179 ? -0.767 -8.531 1.688 1 80.5 179 PRO A N 1
ATOM 1443 C CA . PRO A 1 179 ? -0.256 -7.191 2.006 1 80.5 179 PRO A CA 1
ATOM 1444 C C . PRO A 1 179 ? 1.068 -6.887 1.309 1 80.5 179 PRO A C 1
ATOM 1446 O O . PRO A 1 179 ? 1.321 -5.742 0.931 1 80.5 179 PRO A O 1
ATOM 1449 N N . MET A 1 180 ? 1.851 -7.832 1.188 1 81.31 180 MET A N 1
ATOM 1450 C CA . MET A 1 180 ? 3.174 -7.609 0.61 1 81.31 180 MET A CA 1
ATOM 1451 C C . MET A 1 180 ? 3.062 -7.125 -0.832 1 81.31 180 MET A C 1
ATOM 1453 O O . MET A 1 180 ? 3.906 -6.359 -1.3 1 81.31 180 MET A O 1
ATOM 1457 N N . THR A 1 181 ? 2.072 -7.535 -1.501 1 81.81 181 THR A N 1
ATOM 1458 C CA . THR A 1 181 ? 1.892 -7.082 -2.875 1 81.81 181 THR A CA 1
ATOM 1459 C C . THR A 1 181 ? 1.553 -5.594 -2.91 1 81.81 181 THR A C 1
ATOM 1461 O O . THR A 1 181 ? 1.986 -4.875 -3.814 1 81.81 181 THR A O 1
ATOM 1464 N N . LEU A 1 182 ? 0.865 -5.191 -1.929 1 75.19 182 LEU A N 1
ATOM 1465 C CA . LEU A 1 182 ? 0.517 -3.779 -1.824 1 75.19 182 LEU A CA 1
ATOM 1466 C C . LEU A 1 182 ? 1.742 -2.941 -1.476 1 75.19 182 LEU A C 1
ATOM 1468 O O . LEU A 1 182 ? 1.972 -1.889 -2.076 1 75.19 182 LEU A O 1
ATOM 1472 N N . LEU A 1 183 ? 2.461 -3.404 -0.522 1 73.19 183 LEU A N 1
ATOM 1473 C CA . LEU A 1 183 ? 3.633 -2.654 -0.084 1 73.19 183 LEU A CA 1
ATOM 1474 C C . LEU A 1 183 ? 4.672 -2.57 -1.196 1 73.19 183 LEU A C 1
ATOM 1476 O O . LEU A 1 183 ? 5.277 -1.517 -1.407 1 73.19 183 LEU A O 1
ATOM 1480 N N . SER A 1 184 ? 4.824 -3.631 -1.875 1 68.12 184 SER A N 1
ATOM 1481 C CA . SER A 1 184 ? 5.766 -3.652 -2.99 1 68.12 184 SER A CA 1
ATOM 1482 C C . SER A 1 184 ? 5.242 -2.84 -4.168 1 68.12 184 SER A C 1
ATOM 1484 O O . SER A 1 184 ? 6.016 -2.17 -4.859 1 68.12 184 SER A O 1
ATOM 1486 N N . GLY A 1 185 ? 4.031 -2.85 -4.363 1 64.56 185 GLY A N 1
ATOM 1487 C CA . GLY A 1 185 ? 3.412 -2.113 -5.457 1 64.56 185 GLY A CA 1
ATOM 1488 C C . GLY A 1 185 ? 3.348 -0.619 -5.207 1 64.56 185 GLY A C 1
ATOM 1489 O O . GLY A 1 185 ? 3.4 0.175 -6.148 1 64.56 185 GLY A O 1
ATOM 1490 N N . ALA A 1 186 ? 3.26 -0.245 -4.051 1 61.16 186 ALA A N 1
ATOM 1491 C CA . ALA A 1 186 ? 2.994 1.159 -3.752 1 61.16 186 ALA A CA 1
ATOM 1492 C C . ALA A 1 186 ? 4.27 1.881 -3.326 1 61.16 186 ALA A C 1
ATOM 1494 O O . ALA A 1 186 ? 4.473 3.051 -3.662 1 61.16 186 ALA A O 1
ATOM 1495 N N . ALA A 1 187 ? 5.027 1.261 -2.631 1 59.94 187 ALA A N 1
ATOM 1496 C CA . ALA A 1 187 ? 6.184 1.982 -2.107 1 59.94 187 ALA A CA 1
ATOM 1497 C C . ALA A 1 187 ? 7.277 2.111 -3.166 1 59.94 187 ALA A C 1
ATOM 1499 O O . ALA A 1 187 ? 7.941 3.145 -3.256 1 59.94 187 ALA A O 1
ATOM 1500 N N . ALA A 1 188 ? 7.344 1.185 -4.031 1 57.81 188 ALA A N 1
ATOM 1501 C CA . ALA A 1 188 ? 8.398 1.116 -5.043 1 57.81 188 ALA A CA 1
ATOM 1502 C C . ALA A 1 188 ? 8.289 2.277 -6.027 1 57.81 188 ALA A C 1
ATOM 1504 O O . ALA A 1 188 ? 9.297 2.838 -6.449 1 57.81 188 ALA A O 1
ATOM 1505 N N . PRO A 1 189 ? 7.148 2.676 -6.281 1 52.5 189 PRO A N 1
ATOM 1506 C CA . PRO A 1 189 ? 7.039 3.711 -7.312 1 52.5 189 PRO A CA 1
ATOM 1507 C C . PRO A 1 189 ? 7.77 5 -6.934 1 52.5 189 PRO A C 1
ATOM 1509 O O . PRO A 1 189 ? 8.312 5.684 -7.805 1 52.5 189 PRO A O 1
ATOM 1512 N N . PHE A 1 190 ? 7.777 5.137 -5.742 1 60.16 190 PHE A N 1
ATOM 1513 C CA . PHE A 1 190 ? 8.312 6.441 -5.371 1 60.16 190 PHE A CA 1
ATOM 1514 C C . PHE A 1 190 ? 9.836 6.445 -5.469 1 60.16 190 PHE A C 1
ATOM 1516 O O . PHE A 1 190 ? 10.453 7.504 -5.621 1 60.16 190 PHE A O 1
ATOM 1523 N N . THR A 1 191 ? 10.219 5.262 -5.477 1 65.12 191 THR A N 1
ATOM 1524 C CA . THR A 1 191 ? 11.68 5.266 -5.531 1 65.12 191 THR A CA 1
ATOM 1525 C C . THR A 1 191 ? 12.172 4.695 -6.855 1 65.12 191 THR A C 1
ATOM 1527 O O . THR A 1 191 ? 13.305 4.961 -7.27 1 65.12 191 THR A O 1
ATOM 1530 N N . GLN A 1 192 ? 11.219 4.129 -7.535 1 75.88 192 GLN A N 1
ATOM 1531 C CA . GLN A 1 192 ? 11.766 3.373 -8.656 1 75.88 192 GLN A CA 1
ATOM 1532 C C . GLN A 1 192 ? 11.117 3.799 -9.969 1 75.88 192 GLN A C 1
ATOM 1534 O O . GLN A 1 192 ? 11.555 3.391 -11.047 1 75.88 192 GLN A O 1
ATOM 1539 N N . LEU A 1 193 ? 10.062 4.59 -9.891 1 85.12 193 LEU A N 1
ATOM 1540 C CA . LEU A 1 193 ? 9.328 4.945 -11.102 1 85.12 193 LEU A CA 1
ATOM 1541 C C . LEU A 1 193 ? 9.516 6.422 -11.43 1 85.12 193 LEU A C 1
ATOM 1543 O O . LEU A 1 193 ? 9.625 7.258 -10.531 1 85.12 193 LEU A O 1
ATOM 1547 N N . THR A 1 194 ? 9.57 6.676 -12.734 1 87.81 194 THR A N 1
ATOM 1548 C CA . THR A 1 194 ? 9.523 8.062 -13.188 1 87.81 194 THR A CA 1
ATOM 1549 C C . THR A 1 194 ? 8.148 8.664 -12.93 1 87.81 194 THR A C 1
ATOM 1551 O O . THR A 1 194 ? 7.191 7.949 -12.625 1 87.81 194 THR A O 1
ATOM 1554 N N . PHE A 1 195 ? 8.125 9.969 -13.062 1 87.62 195 PHE A N 1
ATOM 1555 C CA . PHE A 1 195 ? 6.859 10.664 -12.875 1 87.62 195 PHE A CA 1
ATOM 1556 C C . PHE A 1 195 ? 5.816 10.172 -13.875 1 87.62 195 PHE A C 1
ATOM 1558 O O . PHE A 1 195 ? 4.652 9.984 -13.523 1 87.62 195 PHE A O 1
ATOM 1565 N N . GLU A 1 196 ? 6.23 9.961 -15.102 1 92.19 196 GLU A N 1
ATOM 1566 C CA . GLU A 1 196 ? 5.32 9.492 -16.141 1 92.19 196 GLU A CA 1
ATOM 1567 C C . GLU A 1 196 ? 4.789 8.094 -15.828 1 92.19 196 GLU A C 1
ATOM 1569 O O . GLU A 1 196 ? 3.609 7.812 -16.047 1 92.19 196 GLU A O 1
ATOM 1574 N N . GLN A 1 197 ? 5.621 7.297 -15.289 1 93.19 197 GLN A N 1
ATOM 1575 C CA . GLN A 1 197 ? 5.211 5.953 -14.891 1 93.19 197 GLN A CA 1
ATOM 1576 C C . GLN A 1 197 ? 4.234 5.996 -13.719 1 93.19 197 GLN A C 1
ATOM 1578 O O . GLN A 1 197 ? 3.26 5.242 -13.688 1 93.19 197 GLN A O 1
ATOM 1583 N N . GLN A 1 198 ? 4.527 6.844 -12.82 1 91.25 198 GLN A N 1
ATOM 1584 C CA . GLN A 1 198 ? 3.631 6.988 -11.672 1 91.25 198 GLN A CA 1
ATOM 1585 C C . GLN A 1 198 ? 2.246 7.449 -12.117 1 91.25 198 GLN A C 1
ATOM 1587 O O . GLN A 1 198 ? 1.232 6.941 -11.633 1 91.25 198 GLN A O 1
ATOM 1592 N N . LYS A 1 199 ? 2.264 8.406 -12.938 1 92.56 199 LYS A N 1
ATOM 1593 C CA . LYS A 1 199 ? 1.005 8.906 -13.477 1 92.56 199 LYS A CA 1
ATOM 1594 C C . LYS A 1 199 ? 0.233 7.809 -14.203 1 92.56 199 LYS A C 1
ATOM 1596 O O . LYS A 1 199 ? -0.963 7.625 -13.969 1 92.56 199 LYS A O 1
ATOM 1601 N N . GLU A 1 200 ? 0.925 7.148 -15.062 1 95.38 200 GLU A N 1
ATOM 1602 C CA . GLU A 1 200 ? 0.288 6.07 -15.82 1 95.38 200 GLU A CA 1
ATOM 1603 C C . GLU A 1 200 ? -0.209 4.969 -14.891 1 95.38 200 GLU A C 1
ATOM 1605 O O . GLU A 1 200 ? -1.287 4.41 -15.102 1 95.38 200 GLU A O 1
ATOM 1610 N N . LEU A 1 201 ? 0.558 4.664 -13.875 1 93.62 201 LEU A N 1
ATOM 1611 C CA . LEU A 1 201 ? 0.148 3.656 -12.898 1 93.62 201 LEU A CA 1
ATOM 1612 C C . LEU A 1 201 ? -1.163 4.051 -12.227 1 93.62 201 LEU A C 1
ATOM 1614 O O . LEU A 1 201 ? -2.104 3.254 -12.172 1 93.62 201 LEU A O 1
ATOM 1618 N N . ALA A 1 202 ? -1.277 5.246 -11.789 1 91.81 202 ALA A N 1
ATOM 1619 C CA . ALA A 1 202 ? -2.416 5.734 -11.016 1 91.81 202 ALA A CA 1
ATOM 1620 C C . ALA A 1 202 ? -3.656 5.875 -11.891 1 91.81 202 ALA A C 1
ATOM 1622 O O . ALA A 1 202 ? -4.777 5.652 -11.43 1 91.81 202 ALA A O 1
ATOM 1623 N N . THR A 1 203 ? -3.438 6.188 -13.164 1 94.69 203 THR A N 1
ATOM 1624 C CA . THR A 1 203 ? -4.582 6.602 -13.969 1 94.69 203 THR A CA 1
ATOM 1625 C C . THR A 1 203 ? -4.98 5.496 -14.945 1 94.69 203 THR A C 1
ATOM 1627 O O . THR A 1 203 ? -6.102 5.492 -15.461 1 94.69 203 THR A O 1
ATOM 1630 N N . VAL A 1 204 ? -4.055 4.594 -15.203 1 96.69 204 VAL A N 1
ATOM 1631 C CA . VAL A 1 204 ? -4.328 3.588 -16.219 1 96.69 204 VAL A CA 1
ATOM 1632 C C . VAL A 1 204 ? -4.27 2.193 -15.602 1 96.69 204 VAL A C 1
ATOM 1634 O O . VAL A 1 204 ? -5.27 1.474 -15.578 1 96.69 204 VAL A O 1
ATOM 1637 N N . PHE A 1 205 ? -3.199 1.897 -14.953 1 96.25 205 PHE A N 1
ATOM 1638 C CA . PHE A 1 205 ? -2.932 0.491 -14.68 1 96.25 205 PHE A CA 1
ATOM 1639 C C . PHE A 1 205 ? -3.602 0.059 -13.375 1 96.25 205 PHE A C 1
ATOM 1641 O O . PHE A 1 205 ? -4.023 -1.091 -13.242 1 96.25 205 PHE A O 1
ATOM 1648 N N . ILE A 1 206 ? -3.695 0.979 -12.406 1 93.44 206 ILE A N 1
ATOM 1649 C CA . ILE A 1 206 ? -4.402 0.596 -11.195 1 93.44 206 ILE A CA 1
ATOM 1650 C C . ILE A 1 206 ? -5.887 0.396 -11.5 1 93.44 206 ILE A C 1
ATOM 1652 O O . ILE A 1 206 ? -6.473 -0.622 -11.125 1 93.44 206 ILE A O 1
ATOM 1656 N N . PRO A 1 207 ? -6.531 1.283 -12.258 1 94.94 207 PRO A N 1
ATOM 1657 C CA . PRO A 1 207 ? -7.922 1.033 -12.656 1 94.94 207 PRO A CA 1
ATOM 1658 C C . PRO A 1 207 ? -8.078 -0.254 -13.461 1 94.94 207 PRO A C 1
ATOM 1660 O O . PRO A 1 207 ? -9.016 -1.025 -13.219 1 94.94 207 PRO A O 1
ATOM 1663 N N . TRP A 1 208 ? -7.18 -0.456 -14.352 1 97.44 208 TRP A N 1
ATOM 1664 C CA . TRP A 1 208 ? -7.223 -1.68 -15.141 1 97.44 208 TRP A CA 1
ATOM 1665 C C . TRP A 1 208 ? -7.066 -2.91 -14.258 1 97.44 208 TRP A C 1
ATOM 1667 O O . TRP A 1 208 ? -7.805 -3.889 -14.406 1 97.44 208 TRP A O 1
ATOM 1677 N N . ALA A 1 209 ? -6.086 -2.871 -13.383 1 96 209 ALA A N 1
ATOM 1678 C CA . ALA A 1 209 ? -5.82 -4.004 -12.5 1 96 209 ALA A CA 1
ATOM 1679 C C . ALA A 1 209 ? -7.031 -4.305 -11.617 1 96 209 ALA A C 1
ATOM 1681 O O . ALA A 1 209 ? -7.324 -5.469 -11.336 1 96 209 ALA A O 1
ATOM 1682 N N . PHE A 1 210 ? -7.672 -3.275 -11.195 1 93.75 210 PHE A N 1
ATOM 1683 C CA . PHE A 1 210 ? -8.875 -3.473 -10.391 1 93.75 210 PHE A CA 1
ATOM 1684 C C . PHE A 1 210 ? -9.969 -4.141 -11.211 1 93.75 210 PHE A C 1
ATOM 1686 O O . PHE A 1 210 ? -10.555 -5.133 -10.773 1 93.75 210 PHE A O 1
ATOM 1693 N N . ASP A 1 211 ? -10.203 -3.535 -12.312 1 95.62 211 ASP A N 1
ATOM 1694 C CA . ASP A 1 211 ? -11.258 -4.055 -13.18 1 95.62 211 ASP A CA 1
ATOM 1695 C C . ASP A 1 211 ? -10.992 -5.504 -13.57 1 95.62 211 ASP A C 1
ATOM 1697 O O . ASP A 1 211 ? -11.867 -6.363 -13.445 1 95.62 211 ASP A O 1
ATOM 1701 N N . THR A 1 212 ? -9.797 -5.773 -14.008 1 97.44 212 THR A N 1
ATOM 1702 C CA . THR A 1 212 ? -9.422 -7.113 -14.438 1 97.44 212 THR A CA 1
ATOM 1703 C C . THR A 1 212 ? -9.375 -8.07 -13.258 1 97.44 212 THR A C 1
ATOM 1705 O O . THR A 1 212 ? -9.945 -9.164 -13.312 1 97.44 212 THR A O 1
ATOM 1708 N N . GLY A 1 213 ? -8.703 -7.652 -12.195 1 95.25 213 GLY A N 1
ATOM 1709 C CA . GLY A 1 213 ? -8.516 -8.508 -11.031 1 95.25 213 GLY A CA 1
ATOM 1710 C C . GLY A 1 213 ? -9.82 -8.898 -10.367 1 95.25 213 GLY A C 1
ATOM 1711 O O . GLY A 1 213 ? -9.969 -10.023 -9.898 1 95.25 213 GLY A O 1
ATOM 1712 N N . ARG A 1 214 ? -10.789 -8.047 -10.406 1 92.5 214 ARG A N 1
ATOM 1713 C CA . ARG A 1 214 ? -12.039 -8.305 -9.703 1 92.5 214 ARG A CA 1
ATOM 1714 C C . ARG A 1 214 ? -13.031 -9.031 -10.602 1 92.5 214 ARG A C 1
ATOM 1716 O O . ARG A 1 214 ? -13.992 -9.641 -10.117 1 92.5 214 ARG A O 1
ATOM 1723 N N . ASN A 1 215 ? -12.812 -8.93 -11.891 1 94.94 215 ASN A N 1
ATOM 1724 C CA . ASN A 1 215 ? -13.812 -9.484 -12.797 1 94.94 215 ASN A CA 1
ATOM 1725 C C . ASN A 1 215 ? -13.336 -10.797 -13.422 1 94.94 215 ASN A C 1
ATOM 1727 O O . ASN A 1 215 ? -14.141 -11.555 -13.969 1 94.94 215 ASN A O 1
ATOM 1731 N N . CYS A 1 216 ? -12.078 -11.062 -13.359 1 97.44 216 CYS A N 1
ATOM 1732 C CA . CYS A 1 216 ? -11.617 -12.328 -13.906 1 97.44 216 CYS A CA 1
ATOM 1733 C C . CYS A 1 216 ? -11.781 -13.453 -12.891 1 97.44 216 CYS A C 1
ATOM 1735 O O . CYS A 1 216 ? -12.164 -13.211 -11.75 1 97.44 216 CYS A O 1
ATOM 1737 N N . ASN A 1 217 ? -11.633 -14.695 -13.375 1 97.81 217 ASN A N 1
ATOM 1738 C CA . ASN A 1 217 ? -11.625 -15.836 -12.469 1 97.81 217 ASN A CA 1
ATOM 1739 C C . ASN A 1 217 ? -10.555 -15.695 -11.398 1 97.81 217 ASN A C 1
ATOM 1741 O O . ASN A 1 217 ? -9.562 -14.984 -11.586 1 97.81 217 ASN A O 1
ATOM 1745 N N . PHE A 1 218 ? -10.828 -16.266 -10.227 1 98.12 218 PHE A N 1
ATOM 1746 C CA . PHE A 1 218 ? -9.805 -16.266 -9.195 1 98.12 218 PHE A CA 1
ATOM 1747 C C . PHE A 1 218 ? -8.586 -17.062 -9.633 1 98.12 218 PHE A C 1
ATOM 1749 O O . PHE A 1 218 ? -8.633 -18.297 -9.703 1 98.12 218 PHE A O 1
ATOM 1756 N N . LEU A 1 219 ? -7.508 -16.406 -9.867 1 98.38 219 LEU A N 1
ATOM 1757 C CA . LEU A 1 219 ? -6.387 -16.969 -10.617 1 98.38 219 LEU A CA 1
ATOM 1758 C C . LEU A 1 219 ? -5.719 -18.094 -9.844 1 98.38 219 LEU A C 1
ATOM 1760 O O . LEU A 1 219 ? -5.227 -19.062 -10.438 1 98.38 219 LEU A O 1
ATOM 1764 N N . MET A 1 220 ? -5.75 -18 -8.516 1 98.38 220 MET A N 1
ATOM 1765 C CA . MET A 1 220 ? -5.148 -19.047 -7.695 1 98.38 220 MET A CA 1
ATOM 1766 C C . MET A 1 220 ? -5.969 -20.328 -7.762 1 98.38 220 MET A C 1
ATOM 1768 O O . MET A 1 220 ? -5.496 -21.391 -7.355 1 98.38 220 MET A O 1
ATOM 1772 N N . SER A 1 221 ? -7.164 -20.234 -8.273 1 98.56 221 SER A N 1
ATOM 1773 C CA . SER A 1 221 ? -8.016 -21.406 -8.406 1 98.56 221 SER A CA 1
ATOM 1774 C C . SER A 1 221 ? -7.934 -22 -9.812 1 98.56 221 SER A C 1
ATOM 1776 O O . SER A 1 221 ? -8.57 -23.016 -10.102 1 98.56 221 SER A O 1
ATOM 1778 N N . VAL A 1 222 ? -7.211 -21.406 -10.641 1 98.69 222 VAL A N 1
ATOM 1779 C CA . VAL A 1 222 ? -7.105 -21.875 -12.016 1 98.69 222 VAL A CA 1
ATOM 1780 C C . VAL A 1 222 ? -6.008 -22.922 -12.117 1 98.69 222 VAL A C 1
ATOM 1782 O O . VAL A 1 222 ? -4.855 -22.672 -11.766 1 98.69 222 VAL A O 1
ATOM 1785 N N . TYR A 1 223 ? -6.371 -24.062 -12.555 1 98.75 223 TYR A N 1
ATOM 1786 C CA . TYR A 1 223 ? -5.41 -25.141 -12.75 1 98.75 223 TYR A CA 1
ATOM 1787 C C . TYR A 1 223 ? -4.793 -25.062 -14.148 1 98.75 223 TYR A C 1
ATOM 1789 O O . TYR A 1 223 ? -5.039 -25.938 -14.984 1 98.75 223 TYR A O 1
ATOM 1797 N N . PHE A 1 224 ? -3.908 -24.156 -14.312 1 98.62 224 PHE A N 1
ATOM 1798 C CA . PHE A 1 224 ? -3.326 -23.828 -15.602 1 98.62 224 PHE A CA 1
ATOM 1799 C C . PHE A 1 224 ? -2.689 -25.047 -16.25 1 98.62 224 PHE A C 1
ATOM 1801 O O . PHE A 1 224 ? -2.934 -25.344 -17.422 1 98.62 224 PHE A O 1
ATOM 1808 N N . GLU A 1 225 ? -1.939 -25.828 -15.469 1 98.44 225 GLU A N 1
ATOM 1809 C CA . GLU A 1 225 ? -1.134 -26.953 -15.945 1 98.44 225 GLU A CA 1
ATOM 1810 C C . GLU A 1 225 ? -2.016 -28.062 -16.5 1 98.44 225 GLU A C 1
ATOM 1812 O O . GLU A 1 225 ? -1.598 -28.812 -17.375 1 98.44 225 GLU A O 1
ATOM 1817 N N . LYS A 1 226 ? -3.205 -28.125 -16.016 1 98.19 226 LYS A N 1
ATOM 1818 C CA . LYS A 1 226 ? -4.066 -29.25 -16.359 1 98.19 226 LYS A CA 1
ATOM 1819 C C . LYS A 1 226 ? -5.012 -28.891 -17.5 1 98.19 226 LYS A C 1
ATOM 1821 O O . LYS A 1 226 ? -5.289 -29.719 -18.375 1 98.19 226 LYS A O 1
ATOM 1826 N N . TYR A 1 227 ? -5.422 -27.625 -17.609 1 98.5 227 TYR A N 1
ATOM 1827 C CA . TYR A 1 227 ? -6.57 -27.391 -18.484 1 98.5 227 TYR A CA 1
ATOM 1828 C C . TYR A 1 227 ? -6.266 -26.312 -19.516 1 98.5 227 TYR A C 1
ATOM 1830 O O . TYR A 1 227 ? -7.02 -26.125 -20.469 1 98.5 227 TYR A O 1
ATOM 1838 N N . TYR A 1 228 ? -5.117 -25.625 -19.469 1 98.62 228 TYR A N 1
ATOM 1839 C CA . TYR A 1 228 ? -5.074 -24.391 -20.25 1 98.62 228 TYR A CA 1
ATOM 1840 C C . TYR A 1 228 ? -3.803 -24.312 -21.078 1 98.62 228 TYR A C 1
ATOM 1842 O O . TYR A 1 228 ? -3.674 -23.438 -21.953 1 98.62 228 TYR A O 1
ATOM 1850 N N . LEU A 1 229 ? -2.865 -25.203 -20.984 1 98.62 229 LEU A N 1
ATOM 1851 C CA . LEU A 1 229 ? -1.528 -25.062 -21.547 1 98.62 229 LEU A CA 1
ATOM 1852 C C . LEU A 1 229 ? -1.583 -25.047 -23.062 1 98.62 229 LEU A C 1
ATOM 1854 O O . LEU A 1 229 ? -0.878 -24.266 -23.719 1 98.62 229 LEU A O 1
ATOM 1858 N N . ASP A 1 230 ? -2.387 -25.891 -23.641 1 98.31 230 ASP A N 1
ATOM 1859 C CA . ASP A 1 230 ? -2.354 -26.062 -25.094 1 98.31 230 ASP A CA 1
ATOM 1860 C C . ASP A 1 230 ? -3.363 -25.156 -25.781 1 98.31 230 ASP A C 1
ATOM 1862 O O . ASP A 1 230 ? -3.492 -25.172 -27.016 1 98.31 230 ASP A O 1
ATOM 1866 N N . LYS A 1 231 ? -4.004 -24.359 -25.016 1 98.69 231 LYS A N 1
ATOM 1867 C CA . LYS A 1 231 ? -4.945 -23.391 -25.578 1 98.69 231 LYS A CA 1
ATOM 1868 C C . LYS A 1 231 ? -4.242 -22.094 -25.969 1 98.69 231 LYS A C 1
ATOM 1870 O O . LYS A 1 231 ? -3.297 -21.672 -25.312 1 98.69 231 LYS A O 1
ATOM 1875 N N . PRO A 1 232 ? -4.797 -21.5 -27.062 1 98.69 232 PRO A N 1
ATOM 1876 C CA . PRO A 1 232 ? -4.281 -20.156 -27.359 1 98.69 232 PRO A CA 1
ATOM 1877 C C . PRO A 1 232 ? -4.434 -19.188 -26.188 1 98.69 232 PRO A C 1
ATOM 1879 O O . PRO A 1 232 ? -5.453 -19.219 -25.484 1 98.69 232 PRO A O 1
ATOM 1882 N N . VAL A 1 233 ? -3.416 -18.312 -25.984 1 98.5 233 VAL A N 1
ATOM 1883 C CA . VAL A 1 233 ? -3.424 -17.391 -24.859 1 98.5 233 VAL A CA 1
ATOM 1884 C C . VAL A 1 233 ? -4.691 -16.547 -24.891 1 98.5 233 VAL A C 1
ATOM 1886 O O . VAL A 1 233 ? -5.293 -16.266 -23.844 1 98.5 233 VAL A O 1
ATOM 1889 N N . GLU A 1 234 ? -5.102 -16.141 -26.047 1 98.38 234 GLU A N 1
ATOM 1890 C CA . GLU A 1 234 ? -6.297 -15.312 -26.188 1 98.38 234 GLU A CA 1
ATOM 1891 C C . GLU A 1 234 ? -7.543 -16.062 -25.734 1 98.38 234 GLU A C 1
ATOM 1893 O O . GLU A 1 234 ? -8.445 -15.461 -25.141 1 98.38 234 GLU A O 1
ATOM 1898 N N . GLN A 1 235 ? -7.598 -17.281 -26 1 98.69 235 GLN A N 1
ATOM 1899 C CA . GLN A 1 235 ? -8.711 -18.109 -25.547 1 98.69 235 GLN A CA 1
ATOM 1900 C C . GLN A 1 235 ? -8.695 -18.25 -24.016 1 98.69 235 GLN A C 1
ATOM 1902 O O . GLN A 1 235 ? -9.75 -18.219 -23.375 1 98.69 235 GLN A O 1
ATOM 1907 N N . VAL A 1 236 ? -7.523 -18.406 -23.5 1 98.81 236 VAL A N 1
ATOM 1908 C CA . VAL A 1 236 ? -7.387 -18.5 -22.047 1 98.81 236 VAL A CA 1
ATOM 1909 C C . VAL A 1 236 ? -7.859 -17.203 -21.391 1 98.81 236 VAL A C 1
ATOM 1911 O O . VAL A 1 236 ? -8.602 -17.234 -20.406 1 98.81 236 VAL A O 1
ATOM 1914 N N . ARG A 1 237 ? -7.449 -16.078 -21.938 1 98.69 237 ARG A N 1
ATOM 1915 C CA . ARG A 1 237 ? -7.906 -14.781 -21.453 1 98.69 237 ARG A CA 1
ATOM 1916 C C . ARG A 1 237 ? -9.43 -14.695 -21.469 1 98.69 237 ARG A C 1
ATOM 1918 O O . ARG A 1 237 ? -10.039 -14.25 -20.5 1 98.69 237 ARG A O 1
ATOM 1925 N N . LYS A 1 238 ? -9.984 -15.133 -22.5 1 98.5 238 LYS A N 1
ATOM 1926 C CA . LYS A 1 238 ? -11.43 -15.086 -22.641 1 98.5 238 LYS A CA 1
ATOM 1927 C C . LYS A 1 238 ? -12.117 -16 -21.625 1 98.5 238 LYS A C 1
ATOM 1929 O O . LYS A 1 238 ? -13.078 -15.594 -20.969 1 98.5 238 LYS A O 1
ATOM 1934 N N . GLU A 1 239 ? -11.656 -17.172 -21.5 1 98.5 239 GLU A N 1
ATOM 1935 C CA . GLU A 1 239 ? -12.25 -18.141 -20.578 1 98.5 239 GLU A CA 1
ATOM 1936 C C . GLU A 1 239 ? -12.156 -17.672 -19.141 1 98.5 239 GLU A C 1
ATOM 1938 O O . GLU A 1 239 ? -13.047 -17.938 -18.328 1 98.5 239 GLU A O 1
ATOM 1943 N N . LEU A 1 240 ? -11.117 -16.938 -18.875 1 98.62 240 LEU A N 1
ATOM 1944 C CA . LEU A 1 240 ? -10.891 -16.484 -17.5 1 98.62 240 LEU A CA 1
ATOM 1945 C C . LEU A 1 240 ? -11.453 -15.086 -17.297 1 98.62 240 LEU A C 1
ATOM 1947 O O . LEU A 1 240 ? -11.414 -14.555 -16.188 1 98.62 240 LEU A O 1
ATOM 1951 N N . ASN A 1 241 ? -11.938 -14.492 -18.375 1 98.5 241 ASN A N 1
ATOM 1952 C CA . ASN A 1 241 ? -12.391 -13.102 -18.359 1 98.5 241 ASN A CA 1
ATOM 1953 C C . ASN A 1 241 ? -11.273 -12.156 -17.922 1 98.5 241 ASN A C 1
ATOM 1955 O O . ASN A 1 241 ? -11.492 -11.25 -17.125 1 98.5 241 ASN A O 1
ATOM 1959 N N . PHE A 1 242 ? -10.07 -12.453 -18.391 1 98.56 242 PHE A N 1
ATOM 1960 C CA . PHE A 1 242 ? -8.898 -11.641 -18.109 1 98.56 242 PHE A CA 1
ATOM 1961 C C . PHE A 1 242 ? -8.633 -10.641 -19.219 1 98.56 242 PHE A C 1
ATOM 1963 O O . PHE A 1 242 ? -8.5 -11.031 -20.391 1 98.56 242 PHE A O 1
ATOM 1970 N N . LYS A 1 243 ? -8.586 -9.398 -18.922 1 97.94 243 LYS A N 1
ATOM 1971 C CA . LYS A 1 243 ? -8.273 -8.367 -19.906 1 97.94 243 LYS A CA 1
ATOM 1972 C C . LYS A 1 243 ? -6.77 -8.125 -19.984 1 97.94 243 LYS A C 1
ATOM 1974 O O . LYS A 1 243 ? -6.117 -7.895 -18.969 1 97.94 243 LYS A O 1
ATOM 1979 N N . ILE A 1 244 ? -6.297 -8.211 -21.156 1 97.81 244 ILE A N 1
ATOM 1980 C CA . ILE A 1 244 ? -4.879 -7.949 -21.375 1 97.81 244 ILE A CA 1
ATOM 1981 C C . ILE A 1 244 ? -4.551 -6.512 -20.969 1 97.81 244 ILE A C 1
ATOM 1983 O O . ILE A 1 244 ? -5.422 -5.641 -20.984 1 97.81 244 ILE A O 1
ATOM 1987 N N . ALA A 1 245 ? -3.291 -6.305 -20.578 1 98.06 245 ALA A N 1
ATOM 1988 C CA . ALA A 1 245 ? -2.895 -4.973 -20.125 1 98.06 245 ALA A CA 1
ATOM 1989 C C . ALA A 1 245 ? -2.971 -3.959 -21.266 1 98.06 245 ALA A C 1
ATOM 1991 O O . ALA A 1 245 ? -2.707 -4.293 -22.422 1 98.06 245 ALA A O 1
ATOM 1992 N N . PRO A 1 246 ? -3.309 -2.711 -20.906 1 97.31 246 PRO A N 1
ATOM 1993 C CA . PRO A 1 246 ? -3.23 -1.651 -21.922 1 97.31 246 PRO A CA 1
ATOM 1994 C C . PRO A 1 246 ? -1.822 -1.479 -22.484 1 97.31 246 PRO A C 1
ATOM 1996 O O . PRO A 1 246 ? -0.837 -1.706 -21.781 1 97.31 246 PRO A O 1
ATOM 1999 N N . ARG A 1 247 ? -1.773 -1.124 -23.703 1 95.12 247 ARG A N 1
ATOM 2000 C CA . ARG A 1 247 ? -0.473 -0.867 -24.312 1 95.12 247 ARG A CA 1
ATOM 2001 C C . ARG A 1 247 ? 0.157 0.4 -23.734 1 95.12 247 ARG A C 1
ATOM 2003 O O . ARG A 1 247 ? -0.538 1.387 -23.484 1 95.12 247 ARG A O 1
ATOM 2010 N N . SER A 1 248 ? 1.388 0.25 -23.484 1 94.25 248 SER A N 1
ATOM 2011 C CA . SER A 1 248 ? 2.139 1.37 -22.938 1 94.25 248 SER A CA 1
ATOM 2012 C C . SER A 1 248 ? 3.576 1.379 -23.438 1 94.25 248 SER A C 1
ATOM 2014 O O . SER A 1 248 ? 4.211 0.327 -23.547 1 94.25 248 SER A O 1
ATOM 2016 N N . ASN A 1 249 ? 4.066 2.553 -23.766 1 89.19 249 ASN A N 1
ATOM 2017 C CA . ASN A 1 249 ? 5.457 2.695 -24.188 1 89.19 249 ASN A CA 1
ATOM 2018 C C . ASN A 1 249 ? 6.398 2.748 -22.984 1 89.19 249 ASN A C 1
ATOM 2020 O O . ASN A 1 249 ? 7.621 2.707 -23.141 1 89.19 249 ASN A O 1
ATOM 2024 N N . LEU A 1 250 ? 5.867 2.77 -21.766 1 87.5 250 LEU A N 1
ATOM 2025 C CA . LEU A 1 250 ? 6.68 2.912 -20.562 1 87.5 250 LEU A CA 1
ATOM 2026 C C . LEU A 1 250 ? 6.945 1.555 -19.922 1 87.5 250 LEU A C 1
ATOM 2028 O O . LEU A 1 250 ? 7.762 1.446 -19 1 87.5 250 LEU A O 1
ATOM 2032 N N . VAL A 1 251 ? 6.27 0.588 -20.359 1 89.62 251 VAL A N 1
ATOM 2033 C CA . VAL A 1 251 ? 6.34 -0.731 -19.734 1 89.62 251 VAL A CA 1
ATOM 2034 C C . VAL A 1 251 ? 7.434 -1.56 -20.406 1 89.62 251 VAL A C 1
ATOM 2036 O O . VAL A 1 251 ? 7.598 -1.519 -21.625 1 89.62 251 VAL A O 1
ATOM 2039 N N . MET B 1 1 ? -3.645 -14.781 28.172 1 26.86 1 MET B N 1
ATOM 2040 C CA . MET B 1 1 ? -3.496 -14.031 26.922 1 26.86 1 MET B CA 1
ATOM 2041 C C . MET B 1 1 ? -3.164 -12.57 27.219 1 26.86 1 MET B C 1
ATOM 2043 O O . MET B 1 1 ? -2.273 -11.992 26.594 1 26.86 1 MET B O 1
ATOM 2047 N N . SER B 1 2 ? -3.811 -12.125 28.25 1 36.16 2 SER B N 1
ATOM 2048 C CA . SER B 1 2 ? -3.684 -10.758 28.75 1 36.16 2 SER B CA 1
ATOM 2049 C C . SER B 1 2 ? -2.34 -10.539 29.438 1 36.16 2 SER B C 1
ATOM 2051 O O . SER B 1 2 ? -1.705 -9.5 29.266 1 36.16 2 SER B O 1
ATOM 2053 N N . ARG B 1 3 ? -2.004 -11.547 30.219 1 38.28 3 ARG B N 1
ATOM 2054 C CA . ARG B 1 3 ? -0.805 -11.398 31.047 1 38.28 3 ARG B CA 1
ATOM 2055 C C . ARG B 1 3 ? 0.455 -11.484 30.188 1 38.28 3 ARG B C 1
ATOM 2057 O O . ARG B 1 3 ? 1.451 -10.82 30.469 1 38.28 3 ARG B O 1
ATOM 2064 N N . LEU B 1 4 ? 0.457 -12.375 29.234 1 28.73 4 LEU B N 1
ATOM 2065 C CA . LEU B 1 4 ? 1.585 -12.539 28.328 1 28.73 4 LEU B CA 1
ATOM 2066 C C . LEU B 1 4 ? 1.744 -11.305 27.438 1 28.73 4 LEU B C 1
ATOM 2068 O O . LEU B 1 4 ? 2.865 -10.859 27.188 1 28.73 4 LEU B O 1
ATOM 2072 N N . LEU B 1 5 ? 0.607 -10.68 26.984 1 35.22 5 LEU B N 1
ATOM 2073 C CA . LEU B 1 5 ? 0.677 -9.383 26.312 1 35.22 5 LEU B CA 1
ATOM 2074 C C . LEU B 1 5 ? 1.264 -8.32 27.234 1 35.22 5 LEU B C 1
ATOM 2076 O O . LEU B 1 5 ? 1.986 -7.43 26.781 1 35.22 5 LEU B O 1
ATOM 2080 N N . LYS B 1 6 ? 0.91 -8.523 28.5 1 41.53 6 LYS B N 1
ATOM 2081 C CA . LYS B 1 6 ? 1.414 -7.562 29.484 1 41.53 6 LYS B CA 1
ATOM 2082 C C . LYS B 1 6 ? 2.912 -7.742 29.703 1 41.53 6 LYS B C 1
ATOM 2084 O O . LYS B 1 6 ? 3.658 -6.762 29.766 1 41.53 6 LYS B O 1
ATOM 2089 N N . ALA B 1 7 ? 3.285 -8.914 29.844 1 38.88 7 ALA B N 1
ATOM 2090 C CA . ALA B 1 7 ? 4.688 -9.172 30.172 1 38.88 7 ALA B CA 1
ATOM 2091 C C . ALA B 1 7 ? 5.59 -8.852 28.984 1 38.88 7 ALA B C 1
ATOM 2093 O O . ALA B 1 7 ? 6.684 -8.305 29.156 1 38.88 7 ALA B O 1
ATOM 2094 N N . ALA B 1 8 ? 5.168 -9.219 27.781 1 38.28 8 ALA B N 1
ATOM 2095 C CA . ALA B 1 8 ? 5.844 -8.789 26.562 1 38.28 8 ALA B CA 1
ATOM 2096 C C . ALA B 1 8 ? 5.855 -7.266 26.438 1 38.28 8 ALA B C 1
ATOM 2098 O O . ALA B 1 8 ? 6.832 -6.68 25.969 1 38.28 8 ALA B O 1
ATOM 2099 N N . GLY B 1 9 ? 4.832 -6.629 26.891 1 39.25 9 GLY B N 1
ATOM 2100 C CA . GLY B 1 9 ? 4.762 -5.184 27.047 1 39.25 9 GLY B CA 1
ATOM 2101 C C . GLY B 1 9 ? 5.793 -4.633 28.016 1 39.25 9 GLY B C 1
ATOM 2102 O O . GLY B 1 9 ? 6.441 -3.621 27.734 1 39.25 9 GLY B O 1
ATOM 2103 N N . ASP B 1 10 ? 5.84 -5.25 29.109 1 43.72 10 ASP B N 1
ATOM 2104 C CA . ASP B 1 10 ? 6.73 -4.746 30.141 1 43.72 10 ASP B CA 1
ATOM 2105 C C . ASP B 1 10 ? 8.195 -4.883 29.734 1 43.72 10 ASP B C 1
ATOM 2107 O O . ASP B 1 10 ? 9.008 -3.996 30 1 43.72 10 ASP B O 1
ATOM 2111 N N . THR B 1 11 ? 8.578 -6.039 29.375 1 41.5 11 THR B N 1
ATOM 2112 C CA . THR B 1 11 ? 9.969 -6.273 29 1 41.5 11 THR B CA 1
ATOM 2113 C C . THR B 1 11 ? 10.312 -5.527 27.719 1 41.5 11 THR B C 1
ATOM 2115 O O . THR B 1 11 ? 11.445 -5.07 27.547 1 41.5 11 THR B O 1
ATOM 2118 N N . LEU B 1 12 ? 9.445 -5.617 26.703 1 44.28 12 LEU B N 1
ATOM 2119 C CA . LEU B 1 12 ? 9.594 -4.945 25.406 1 44.28 12 LEU B CA 1
ATOM 2120 C C . LEU B 1 12 ? 9.758 -3.441 25.594 1 44.28 12 LEU B C 1
ATOM 2122 O O . LEU B 1 12 ? 10.336 -2.766 24.75 1 44.28 12 LEU B O 1
ATOM 2126 N N . PHE B 1 13 ? 9.211 -2.801 26.672 1 46.69 13 PHE B N 1
ATOM 2127 C CA . PHE B 1 13 ? 9.297 -1.363 26.891 1 46.69 13 PHE B CA 1
ATOM 2128 C C . PHE B 1 13 ? 10.406 -1.031 27.875 1 46.69 13 PHE B C 1
ATOM 2130 O O . PHE B 1 13 ? 10.32 -0.045 28.609 1 46.69 13 PHE B O 1
ATOM 2137 N N . SER B 1 14 ? 11.172 -1.942 28.188 1 47.53 14 SER B N 1
ATOM 2138 C CA . SER B 1 14 ? 12.234 -1.387 29.031 1 47.53 14 SER B CA 1
ATOM 2139 C C . SER B 1 14 ? 13.008 -0.299 28.281 1 47.53 14 SER B C 1
ATOM 2141 O O . SER B 1 14 ? 13.438 -0.499 27.156 1 47.53 14 SER B O 1
ATOM 2143 N N . PRO B 1 15 ? 12.867 0.931 28.734 1 51.69 15 PRO B N 1
ATOM 2144 C CA . PRO B 1 15 ? 13.555 2.07 28.109 1 51.69 15 PRO B CA 1
ATOM 2145 C C . PRO B 1 15 ? 15.016 1.78 27.797 1 51.69 15 PRO B C 1
ATOM 2147 O O . PRO B 1 15 ? 15.711 1.155 28.594 1 51.69 15 PRO B O 1
ATOM 2150 N N . SER B 1 16 ? 15.266 1.624 26.562 1 55.84 16 SER B N 1
ATOM 2151 C CA . SER B 1 16 ? 16.688 1.679 26.25 1 55.84 16 SER B CA 1
ATOM 2152 C C . SER B 1 16 ? 17.391 2.762 27.062 1 55.84 16 SER B C 1
ATOM 2154 O O . SER B 1 16 ? 16.781 3.768 27.422 1 55.84 16 SER B O 1
ATOM 2156 N N . VAL B 1 17 ? 18.453 2.584 27.625 1 59.84 17 VAL B N 1
ATOM 2157 C CA . VAL B 1 17 ? 19.328 3.359 28.5 1 59.84 17 VAL B CA 1
ATOM 2158 C C . VAL B 1 17 ? 19.656 4.703 27.844 1 59.84 17 VAL B C 1
ATOM 2160 O O . VAL B 1 17 ? 20.281 5.562 28.469 1 59.84 17 VAL B O 1
ATOM 2163 N N . SER B 1 18 ? 18.969 5.047 26.656 1 72.25 18 SER B N 1
ATOM 2164 C CA . SER B 1 18 ? 19.391 6.293 26.031 1 72.25 18 SER B CA 1
ATOM 2165 C C . SER B 1 18 ? 18.484 7.449 26.422 1 72.25 18 SER B C 1
ATOM 2167 O O . SER B 1 18 ? 17.312 7.246 26.719 1 72.25 18 SER B O 1
ATOM 2169 N N . LYS B 1 19 ? 19.016 8.68 26.625 1 86.62 19 LYS B N 1
ATOM 2170 C CA . LYS B 1 19 ? 18.328 9.906 27 1 86.62 19 LYS B CA 1
ATOM 2171 C C . LYS B 1 19 ? 17.328 10.328 25.906 1 86.62 19 LYS B C 1
ATOM 2173 O O . LYS B 1 19 ? 17.656 10.273 24.719 1 86.62 19 LYS B O 1
ATOM 2178 N N . PRO B 1 20 ? 16.094 10.742 26.359 1 91.38 20 PRO B N 1
ATOM 2179 C CA . PRO B 1 20 ? 15.094 11.203 25.406 1 91.38 20 PRO B CA 1
ATOM 2180 C C . PRO B 1 20 ? 15.555 12.43 24.609 1 91.38 20 PRO B C 1
ATOM 2182 O O . PRO B 1 20 ? 16.219 13.312 25.172 1 91.38 20 PRO B O 1
ATOM 2185 N N . LEU B 1 21 ? 15.305 12.484 23.391 1 91.06 21 LEU B N 1
ATOM 2186 C CA . LEU B 1 21 ? 15.703 13.555 22.484 1 91.06 21 LEU B CA 1
ATOM 2187 C C . LEU B 1 21 ? 14.688 14.703 22.516 1 91.06 21 LEU B C 1
ATOM 2189 O O . LEU B 1 21 ? 15 15.812 22.094 1 91.06 21 LEU B O 1
ATOM 2193 N N . TYR B 1 22 ? 13.461 14.547 22.891 1 93 22 TYR B N 1
ATOM 2194 C CA . TYR B 1 22 ? 12.383 15.516 23.062 1 93 22 TYR B CA 1
ATOM 2195 C C . TYR B 1 22 ? 11.391 15.031 24.109 1 93 22 TYR B C 1
ATOM 2197 O O . TYR B 1 22 ? 11.469 13.898 24.594 1 93 22 TYR B O 1
ATOM 2205 N N . SER B 1 23 ? 10.5 15.812 24.578 1 90.56 23 SER B N 1
ATOM 2206 C CA . SER B 1 23 ? 9.719 15.594 25.797 1 90.56 23 SER B CA 1
ATOM 2207 C C . SER B 1 23 ? 8.898 14.312 25.703 1 90.56 23 SER B C 1
ATOM 2209 O O . SER B 1 23 ? 8.742 13.602 26.688 1 90.56 23 SER B O 1
ATOM 2211 N N . THR B 1 24 ? 8.383 13.914 24.547 1 91.88 24 THR B N 1
ATOM 2212 C CA . THR B 1 24 ? 7.516 12.75 24.391 1 91.88 24 THR B CA 1
ATOM 2213 C C . THR B 1 24 ? 8.289 11.562 23.828 1 91.88 24 THR B C 1
ATOM 2215 O O . THR B 1 24 ? 7.723 10.492 23.625 1 91.88 24 THR B O 1
ATOM 2218 N N . HIS B 1 25 ? 9.602 11.719 23.625 1 93.25 25 HIS B N 1
ATOM 2219 C CA . HIS B 1 25 ? 10.406 10.688 22.984 1 93.25 25 HIS B CA 1
ATOM 2220 C C . HIS B 1 25 ? 10.516 9.445 23.875 1 93.25 25 HIS B C 1
ATOM 2222 O O . HIS B 1 25 ? 10.812 9.555 25.062 1 93.25 25 HIS B O 1
ATOM 2228 N N . TYR B 1 26 ? 10.25 8.398 23.344 1 90 26 TYR B N 1
ATOM 2229 C CA . TYR B 1 26 ? 10.461 7.098 23.984 1 90 26 TYR B CA 1
ATOM 2230 C C . TYR B 1 26 ? 11.578 6.324 23.297 1 90 26 TYR B C 1
ATOM 2232 O O . TYR B 1 26 ? 11.336 5.594 22.328 1 90 26 TYR B O 1
ATOM 2240 N N . PRO B 1 27 ? 12.75 6.496 23.844 1 88.94 27 PRO B N 1
ATOM 2241 C CA . PRO B 1 27 ? 13.867 5.77 23.234 1 88.94 27 PRO B CA 1
ATOM 2242 C C . PRO B 1 27 ? 13.633 4.262 23.188 1 88.94 27 PRO B C 1
ATOM 2244 O O . PRO B 1 27 ? 13.133 3.68 24.156 1 88.94 27 PRO B O 1
ATOM 2247 N N . THR B 1 28 ? 13.891 3.66 22.016 1 87 28 THR B N 1
ATOM 2248 C CA . THR B 1 28 ? 13.641 2.234 21.828 1 87 28 THR B CA 1
ATOM 2249 C C . THR B 1 28 ? 14.898 1.522 21.344 1 87 28 THR B C 1
ATOM 2251 O O . THR B 1 28 ? 15.719 2.111 20.641 1 87 28 THR B O 1
ATOM 2254 N N . SER B 1 29 ? 15.055 0.3 21.844 1 81.88 29 SER B N 1
ATOM 2255 C CA . SER B 1 29 ? 16.062 -0.578 21.25 1 81.88 29 SER B CA 1
ATOM 2256 C C . SER B 1 29 ? 15.633 -1.062 19.875 1 81.88 29 SER B C 1
ATOM 2258 O O . SER B 1 29 ? 14.477 -0.881 19.469 1 81.88 29 SER B O 1
ATOM 2260 N N . LEU B 1 30 ? 16.625 -1.604 19.172 1 76.44 30 LEU B N 1
ATOM 2261 C CA . LEU B 1 30 ? 16.297 -2.164 17.859 1 76.44 30 LEU B CA 1
ATOM 2262 C C . LEU B 1 30 ? 15.234 -3.24 17.969 1 76.44 30 LEU B C 1
ATOM 2264 O O . LEU B 1 30 ? 14.344 -3.326 17.125 1 76.44 30 LEU B O 1
ATOM 2268 N N . PHE B 1 31 ? 15.336 -3.98 19.078 1 76.25 31 PHE B N 1
ATOM 2269 C CA . PHE B 1 31 ? 14.359 -5.039 19.297 1 76.25 31 PHE B CA 1
ATOM 2270 C C . PHE B 1 31 ? 12.969 -4.453 19.516 1 76.25 31 PHE B C 1
ATOM 2272 O O . PHE B 1 31 ? 12 -4.887 18.891 1 76.25 31 PHE B O 1
ATOM 2279 N N . GLN B 1 32 ? 12.898 -3.494 20.328 1 80.81 32 GLN B N 1
ATOM 2280 C CA . GLN B 1 32 ? 11.625 -2.855 20.641 1 80.81 32 GLN B CA 1
ATOM 2281 C C . GLN B 1 32 ? 11.023 -2.211 19.391 1 80.81 32 GLN B C 1
ATOM 2283 O O . GLN B 1 32 ? 9.828 -2.342 19.141 1 80.81 32 GLN B O 1
ATOM 2288 N N . LYS B 1 33 ? 11.875 -1.624 18.656 1 83.31 33 LYS B N 1
ATOM 2289 C CA . LYS B 1 33 ? 11.422 -0.967 17.438 1 83.31 33 LYS B CA 1
ATOM 2290 C C . LYS B 1 33 ? 10.883 -1.982 16.438 1 83.31 33 LYS B C 1
ATOM 2292 O O . LYS B 1 33 ? 9.867 -1.736 15.773 1 83.31 33 LYS B O 1
ATOM 2297 N N . SER B 1 34 ? 11.492 -3.086 16.391 1 82 34 SER B N 1
ATOM 2298 C CA . SER B 1 34 ? 11.039 -4.133 15.477 1 82 34 SER B CA 1
ATOM 2299 C C . SER B 1 34 ? 9.672 -4.672 15.891 1 82 34 SER B C 1
ATOM 2301 O O . SER B 1 34 ? 8.828 -4.953 15.047 1 82 34 SER B O 1
ATOM 2303 N N . LEU B 1 35 ? 9.5 -4.785 17.172 1 81.75 35 LEU B N 1
ATOM 2304 C CA . LEU B 1 35 ? 8.203 -5.238 17.672 1 81.75 35 LEU B CA 1
ATOM 2305 C C . LEU B 1 35 ? 7.109 -4.23 17.344 1 81.75 35 LEU B C 1
ATOM 2307 O O . LEU B 1 35 ? 6 -4.617 16.969 1 81.75 35 LEU B O 1
ATOM 2311 N N . ILE B 1 36 ? 7.473 -3.002 17.469 1 84.5 36 ILE B N 1
ATOM 2312 C CA . ILE B 1 36 ? 6.516 -1.944 17.172 1 84.5 36 ILE B CA 1
ATOM 2313 C C . ILE B 1 36 ? 6.16 -1.971 15.688 1 84.5 36 ILE B C 1
ATOM 2315 O O . ILE B 1 36 ? 4.984 -1.92 15.32 1 84.5 36 ILE B O 1
ATOM 2319 N N . VAL B 1 37 ? 7.152 -2.137 14.859 1 84.12 37 VAL B N 1
ATOM 2320 C CA . VAL B 1 37 ? 6.914 -2.186 13.422 1 84.12 37 VAL B CA 1
ATOM 2321 C C . VAL B 1 37 ? 6.035 -3.385 13.078 1 84.12 37 VAL B C 1
ATOM 2323 O O . VAL B 1 37 ? 5.031 -3.246 12.375 1 84.12 37 VAL B O 1
ATOM 2326 N N . ALA B 1 38 ? 6.348 -4.457 13.625 1 81.44 38 ALA B N 1
ATOM 2327 C CA . ALA B 1 38 ? 5.609 -5.68 13.32 1 81.44 38 ALA B CA 1
ATOM 2328 C C . ALA B 1 38 ? 4.168 -5.582 13.812 1 81.44 38 ALA B C 1
ATOM 2330 O O . ALA B 1 38 ? 3.229 -5.824 13.047 1 81.44 38 ALA B O 1
ATOM 2331 N N . GLY B 1 39 ? 4.02 -5.234 15.047 1 81 39 GLY B N 1
ATOM 2332 C CA . GLY B 1 39 ? 2.686 -5.125 15.617 1 81 39 GLY B CA 1
ATOM 2333 C C . GLY B 1 39 ? 1.83 -4.07 14.938 1 81 39 GLY B C 1
ATOM 2334 O O . GLY B 1 39 ? 0.659 -4.312 14.633 1 81 39 GLY B O 1
ATOM 2335 N N . SER B 1 40 ? 2.445 -2.941 14.648 1 83 40 SER B N 1
ATOM 2336 C CA . SER B 1 40 ? 1.689 -1.846 14.047 1 83 40 SER B CA 1
ATOM 2337 C C . SER B 1 40 ? 1.361 -2.135 12.586 1 83 40 SER B C 1
ATOM 2339 O O . SER B 1 40 ? 0.325 -1.701 12.078 1 83 40 SER B O 1
ATOM 2341 N N . THR B 1 41 ? 2.27 -2.838 11.945 1 78.81 41 THR B N 1
ATOM 2342 C CA . THR B 1 41 ? 1.996 -3.234 10.57 1 78.81 41 THR B CA 1
ATOM 2343 C C . THR B 1 41 ? 0.755 -4.117 10.492 1 78.81 41 THR B C 1
ATOM 2345 O O . THR B 1 41 ? -0.158 -3.854 9.711 1 78.81 41 THR B O 1
ATOM 2348 N N . LEU B 1 42 ? 0.681 -5.07 11.312 1 75.31 42 LEU B N 1
ATOM 2349 C CA . LEU B 1 42 ? -0.413 -6.035 11.305 1 75.31 42 LEU B CA 1
ATOM 2350 C C . LEU B 1 42 ? -1.721 -5.379 11.727 1 75.31 42 LEU B C 1
ATOM 2352 O O . LEU B 1 42 ? -2.762 -5.594 11.102 1 75.31 42 LEU B O 1
ATOM 2356 N N . ILE B 1 43 ? -1.61 -4.559 12.711 1 74.44 43 ILE B N 1
ATOM 2357 C CA . ILE B 1 43 ? -2.822 -3.949 13.242 1 74.44 43 ILE B CA 1
ATOM 2358 C C . ILE B 1 43 ? -3.322 -2.869 12.289 1 74.44 43 ILE B C 1
ATOM 2360 O O . ILE B 1 43 ? -4.52 -2.787 12.008 1 74.44 43 ILE B O 1
ATOM 2364 N N . SER B 1 44 ? -2.4 -2.09 11.773 1 75.12 44 SER B N 1
ATOM 2365 C CA . SER B 1 44 ? -2.791 -0.995 10.891 1 75.12 44 SER B CA 1
ATOM 2366 C C . SER B 1 44 ? -3.363 -1.519 9.578 1 75.12 44 SER B C 1
ATOM 2368 O O . SER B 1 44 ? -4.211 -0.869 8.961 1 75.12 44 SER B O 1
ATOM 2370 N N . ALA B 1 45 ? -2.902 -2.646 9.148 1 69.88 45 ALA B N 1
ATOM 2371 C CA . ALA B 1 45 ? -3.395 -3.248 7.91 1 69.88 45 ALA B CA 1
ATOM 2372 C C . ALA B 1 45 ? -4.848 -3.688 8.055 1 69.88 45 ALA B C 1
ATOM 2374 O O . ALA B 1 45 ? -5.613 -3.645 7.09 1 69.88 45 ALA B O 1
ATOM 2375 N N . PHE B 1 46 ? -5.27 -3.92 9.289 1 66.88 46 PHE B N 1
ATOM 2376 C CA . PHE B 1 46 ? -6.598 -4.504 9.438 1 66.88 46 PHE B CA 1
ATOM 2377 C C . PHE B 1 46 ? -7.5 -3.584 10.25 1 66.88 46 PHE B C 1
ATOM 2379 O O . PHE B 1 46 ? -8.727 -3.736 10.242 1 66.88 46 PHE B O 1
ATOM 2386 N N . ARG B 1 47 ? -6.852 -2.631 10.922 1 71 47 ARG B N 1
ATOM 2387 C CA . ARG B 1 47 ? -7.609 -1.663 11.711 1 71 47 ARG B CA 1
ATOM 2388 C C . ARG B 1 47 ? -7.09 -0.247 11.484 1 71 47 ARG B C 1
ATOM 2390 O O . ARG B 1 47 ? -6.488 0.349 12.383 1 71 47 ARG B O 1
ATOM 2397 N N . PRO B 1 48 ? -7.469 0.365 10.352 1 67.62 48 PRO B N 1
ATOM 2398 C CA . PRO B 1 48 ? -6.898 1.662 9.977 1 67.62 48 PRO B CA 1
ATOM 2399 C C . PRO B 1 48 ? -7.367 2.793 10.891 1 67.62 48 PRO B C 1
ATOM 2401 O O . PRO B 1 48 ? -6.75 3.863 10.922 1 67.62 48 PRO B O 1
ATOM 2404 N N . LEU B 1 49 ? -8.344 2.537 11.695 1 70.94 49 LEU B N 1
ATOM 2405 C CA . LEU B 1 49 ? -8.867 3.588 12.555 1 70.94 49 LEU B CA 1
ATOM 2406 C C . LEU B 1 49 ? -8.078 3.656 13.859 1 70.94 49 LEU B C 1
ATOM 2408 O O . LEU B 1 49 ? -8.266 4.582 14.656 1 70.94 49 LEU B O 1
ATOM 2412 N N . ARG B 1 50 ? -7.277 2.631 14.008 1 77 50 ARG B N 1
ATOM 2413 C CA . ARG B 1 50 ? -6.387 2.697 15.164 1 77 50 ARG B CA 1
ATOM 2414 C C . ARG B 1 50 ? -5.258 3.693 14.93 1 77 50 ARG B C 1
ATOM 2416 O O . ARG B 1 50 ? -4.129 3.301 14.617 1 77 50 ARG B O 1
ATOM 2423 N N . THR B 1 51 ? -5.512 4.852 15.234 1 78.75 51 THR B N 1
ATOM 2424 C CA . THR B 1 51 ? -4.629 5.969 14.906 1 78.75 51 THR B CA 1
ATOM 2425 C C . THR B 1 51 ? -3.316 5.867 15.672 1 78.75 51 THR B C 1
ATOM 2427 O O . THR B 1 51 ? -2.275 6.316 15.195 1 78.75 51 THR B O 1
ATOM 2430 N N . ASP B 1 52 ? -3.418 5.254 16.859 1 81.88 52 ASP B N 1
ATOM 2431 C CA . ASP B 1 52 ? -2.197 5.074 17.641 1 81.88 52 ASP B CA 1
ATOM 2432 C C . ASP B 1 52 ? -1.236 4.113 16.938 1 81.88 52 ASP B C 1
ATOM 2434 O O . ASP B 1 52 ? -0.035 4.379 16.859 1 81.88 52 ASP B O 1
ATOM 2438 N N . MET B 1 53 ? -1.831 3.062 16.438 1 81.94 53 MET B N 1
ATOM 2439 C CA . MET B 1 53 ? -1 2.074 15.75 1 81.94 53 MET B CA 1
ATOM 2440 C C . MET B 1 53 ? -0.537 2.592 14.398 1 81.94 53 MET B C 1
ATOM 2442 O O . MET B 1 53 ? 0.606 2.363 13.992 1 81.94 53 MET B O 1
ATOM 2446 N N . VAL B 1 54 ? -1.372 3.305 13.742 1 82.5 54 VAL B N 1
ATOM 2447 C CA . VAL B 1 54 ? -1.005 3.92 12.477 1 82.5 54 VAL B CA 1
ATOM 2448 C C . VAL B 1 54 ? 0.098 4.953 12.695 1 82.5 54 VAL B C 1
ATOM 2450 O O . VAL B 1 54 ? 1.055 5.027 11.922 1 82.5 54 VAL B O 1
ATOM 2453 N N . GLY B 1 55 ? -0.07 5.629 13.758 1 87.31 55 GLY B N 1
ATOM 2454 C CA . GLY B 1 55 ? 0.959 6.59 14.117 1 87.31 55 GLY B CA 1
ATOM 2455 C C . GLY B 1 55 ? 2.303 5.945 14.406 1 87.31 55 GLY B C 1
ATOM 2456 O O . GLY B 1 55 ? 3.336 6.41 13.93 1 87.31 55 GLY B O 1
ATOM 2457 N N . ALA B 1 56 ? 2.266 4.91 15.203 1 87.44 56 ALA B N 1
ATOM 2458 C CA . ALA B 1 56 ? 3.494 4.199 15.547 1 87.44 56 ALA B CA 1
ATOM 2459 C C . ALA B 1 56 ? 4.176 3.645 14.297 1 87.44 56 ALA B C 1
ATOM 2461 O O . ALA B 1 56 ? 5.402 3.697 14.18 1 87.44 56 ALA B O 1
ATOM 2462 N N . LEU B 1 57 ? 3.436 3.143 13.477 1 86.62 57 LEU B N 1
ATOM 2463 C CA . LEU B 1 57 ? 3.975 2.637 12.219 1 86.62 57 LEU B CA 1
ATOM 2464 C C . LEU B 1 57 ? 4.656 3.752 11.43 1 86.62 57 LEU B C 1
ATOM 2466 O O . LEU B 1 57 ? 5.766 3.574 10.93 1 86.62 57 LEU B O 1
ATOM 2470 N N . GLY B 1 58 ? 3.973 4.824 11.336 1 88.44 58 GLY B N 1
ATOM 2471 C CA . GLY B 1 58 ? 4.539 5.969 10.641 1 88.44 58 GLY B CA 1
ATOM 2472 C C . GLY B 1 58 ? 5.852 6.441 11.242 1 88.44 58 GLY B C 1
ATOM 2473 O O . GLY B 1 58 ? 6.793 6.762 10.516 1 88.44 58 GLY B O 1
ATOM 2474 N N . GLU B 1 59 ? 5.918 6.406 12.492 1 92.69 59 GLU B N 1
ATOM 2475 C CA . GLU B 1 59 ? 7.105 6.887 13.195 1 92.69 59 GLU B CA 1
ATOM 2476 C C . GLU B 1 59 ? 8.281 5.941 13 1 92.69 59 GLU B C 1
ATOM 2478 O O . GLU B 1 59 ? 9.43 6.383 12.891 1 92.69 59 GLU B O 1
ATOM 2483 N N . THR B 1 60 ? 7.965 4.727 12.93 1 88 60 THR B N 1
ATOM 2484 C CA . THR B 1 60 ? 9.039 3.74 12.953 1 88 60 THR B CA 1
ATOM 2485 C C . THR B 1 60 ? 9.453 3.361 11.539 1 88 60 THR B C 1
ATOM 2487 O O . THR B 1 60 ? 10.547 2.824 11.328 1 88 60 THR B O 1
ATOM 2490 N N . THR B 1 61 ? 8.688 3.744 10.625 1 84.5 61 THR B N 1
ATOM 2491 C CA . THR B 1 61 ? 9.031 3.377 9.258 1 84.5 61 THR B CA 1
ATOM 2492 C C . THR B 1 61 ? 9.203 4.621 8.391 1 84.5 61 THR B C 1
ATOM 2494 O O . THR B 1 61 ? 9.508 4.52 7.203 1 84.5 61 THR B O 1
ATOM 2497 N N . GLY B 1 62 ? 9.047 5.777 8.984 1 87.81 62 GLY B N 1
ATOM 2498 C CA . GLY B 1 62 ? 8.875 6.961 8.156 1 87.81 62 GLY B CA 1
ATOM 2499 C C . GLY B 1 62 ? 10.117 7.836 8.102 1 87.81 62 GLY B C 1
ATOM 2500 O O . GLY B 1 62 ? 10.055 8.984 7.652 1 87.81 62 GLY B O 1
ATOM 2501 N N . ILE B 1 63 ? 11.242 7.336 8.484 1 88.12 63 ILE B N 1
ATOM 2502 C CA . ILE B 1 63 ? 12.406 8.203 8.625 1 88.12 63 ILE B CA 1
ATOM 2503 C C . ILE B 1 63 ? 12.797 8.766 7.262 1 88.12 63 ILE B C 1
ATOM 2505 O O . ILE B 1 63 ? 13.008 9.977 7.117 1 88.12 63 ILE B O 1
ATOM 2509 N N . GLN B 1 64 ? 12.93 7.953 6.281 1 87.12 64 GLN B N 1
ATOM 2510 C CA . GLN B 1 64 ? 13.305 8.422 4.953 1 87.12 64 GLN B CA 1
ATOM 2511 C C . GLN B 1 64 ? 12.273 9.391 4.395 1 87.12 64 GLN B C 1
ATOM 2513 O O . GLN B 1 64 ? 12.625 10.398 3.775 1 87.12 64 GLN B O 1
ATOM 2518 N N . ALA B 1 65 ? 11.039 9.109 4.582 1 90.75 65 ALA B N 1
ATOM 2519 C CA . ALA B 1 65 ? 9.961 9.984 4.129 1 90.75 65 ALA B CA 1
ATOM 2520 C C . ALA B 1 65 ? 10 11.328 4.859 1 90.75 65 ALA B C 1
ATOM 2522 O O . ALA B 1 65 ? 9.797 12.375 4.25 1 90.75 65 ALA B O 1
ATOM 2523 N N . LEU B 1 66 ? 10.25 11.219 6.125 1 95.81 66 LEU B N 1
ATOM 2524 C CA . LEU B 1 66 ? 10.312 12.445 6.91 1 95.81 66 LEU B CA 1
ATOM 2525 C C . LEU B 1 66 ? 11.484 13.312 6.469 1 95.81 66 LEU B C 1
ATOM 2527 O O . LEU B 1 66 ? 11.383 14.539 6.441 1 95.81 66 LEU B O 1
ATOM 2531 N N . GLU B 1 67 ? 12.57 12.672 6.152 1 95.25 67 GLU B N 1
ATOM 2532 C CA . GLU B 1 67 ? 13.711 13.414 5.602 1 95.25 67 GLU B CA 1
ATOM 2533 C C . GLU B 1 67 ? 13.352 14.062 4.27 1 95.25 67 GLU B C 1
ATOM 2535 O O . GLU B 1 67 ? 13.734 15.203 4.008 1 95.25 67 GLU B O 1
ATOM 2540 N N . TYR B 1 68 ? 12.695 13.336 3.482 1 93 68 TYR B N 1
ATOM 2541 C CA . TYR B 1 68 ? 12.227 13.891 2.221 1 93 68 TYR B CA 1
ATOM 2542 C C . TYR B 1 68 ? 11.344 15.109 2.461 1 93 68 TYR B C 1
ATOM 2544 O O . TYR B 1 68 ? 11.523 16.156 1.819 1 93 68 TYR B O 1
ATOM 2552 N N . VAL B 1 69 ? 10.406 15.016 3.396 1 97.25 69 VAL B N 1
ATOM 2553 C CA . VAL B 1 69 ? 9.516 16.125 3.729 1 97.25 69 VAL B CA 1
ATOM 2554 C C . VAL B 1 69 ? 10.32 17.312 4.219 1 97.25 69 VAL B C 1
ATOM 2556 O O . VAL B 1 69 ? 10.086 18.453 3.793 1 97.25 69 VAL B O 1
ATOM 2559 N N . ARG B 1 70 ? 11.227 17.031 5.051 1 98.25 70 ARG B N 1
ATOM 2560 C CA . ARG B 1 70 ? 12.094 18.094 5.543 1 98.25 70 ARG B CA 1
ATOM 2561 C C . ARG B 1 70 ? 12.789 18.812 4.387 1 98.25 70 ARG B C 1
ATOM 2563 O O . ARG B 1 70 ? 12.836 20.047 4.363 1 98.25 70 ARG B O 1
ATOM 2570 N N . ASN B 1 71 ? 13.32 18.062 3.518 1 97.38 71 ASN B N 1
ATOM 2571 C CA . ASN B 1 71 ? 14.023 18.641 2.379 1 97.38 71 ASN B CA 1
ATOM 2572 C C . ASN B 1 71 ? 13.102 19.5 1.531 1 97.38 71 ASN B C 1
ATOM 2574 O O . ASN B 1 71 ? 13.5 20.578 1.056 1 97.38 71 ASN B O 1
ATOM 2578 N N . GLN B 1 72 ? 11.883 19.062 1.347 1 97.31 72 GLN B N 1
ATOM 2579 C CA . GLN B 1 72 ? 10.906 19.844 0.599 1 97.31 72 GLN B CA 1
ATOM 2580 C C . GLN B 1 72 ? 10.562 21.141 1.333 1 97.31 72 GLN B C 1
ATOM 2582 O O . GLN B 1 72 ? 10.398 22.188 0.708 1 97.31 72 GLN B O 1
ATOM 2587 N N . MET B 1 73 ? 10.492 21.031 2.607 1 98.38 73 MET B N 1
ATOM 2588 C CA . MET B 1 73 ? 10.156 22.203 3.41 1 98.38 73 MET B CA 1
ATOM 2589 C C . MET B 1 73 ? 11.289 23.234 3.385 1 98.38 73 MET B C 1
ATOM 2591 O O . MET B 1 73 ? 11.039 24.438 3.264 1 98.38 73 MET B O 1
ATOM 2595 N N . VAL B 1 74 ? 12.453 22.75 3.432 1 97.75 74 VAL B N 1
ATOM 2596 C CA . VAL B 1 74 ? 13.625 23.625 3.445 1 97.75 74 VAL B CA 1
ATOM 2597 C C . VAL B 1 74 ? 13.711 24.406 2.131 1 97.75 74 VAL B C 1
ATOM 2599 O O . VAL B 1 74 ? 14.164 25.547 2.105 1 97.75 74 VAL B O 1
ATOM 2602 N N . LEU B 1 75 ? 13.211 23.859 1.128 1 96.38 75 LEU B N 1
ATOM 2603 C CA . LEU B 1 75 ? 13.297 24.453 -0.203 1 96.38 75 LEU B CA 1
ATOM 2604 C C . LEU B 1 75 ? 12.219 25.516 -0.401 1 96.38 75 LEU B C 1
ATOM 2606 O O . LEU B 1 75 ? 12.273 26.281 -1.362 1 96.38 75 LEU B O 1
ATOM 2610 N N . SER B 1 76 ? 11.336 25.625 0.501 1 96.88 76 SER B N 1
ATOM 2611 C CA . SER B 1 76 ? 10.219 26.562 0.429 1 96.88 76 SER B CA 1
ATOM 2612 C C . SER B 1 76 ? 10.352 27.672 1.465 1 96.88 76 SER B C 1
ATOM 2614 O O . SER B 1 76 ? 10.781 27.422 2.596 1 96.88 76 SER B O 1
ATOM 2616 N N . LYS B 1 77 ? 10.016 28.906 1.054 1 98 77 LYS B N 1
ATOM 2617 C CA . LYS B 1 77 ? 10.055 30.016 1.995 1 98 77 LYS B CA 1
ATOM 2618 C C . LYS B 1 77 ? 9.156 29.766 3.201 1 98 77 LYS B C 1
ATOM 2620 O O . LYS B 1 77 ? 9.602 29.875 4.348 1 98 77 LYS B O 1
ATOM 2625 N N . GLN B 1 78 ? 7.934 29.375 2.984 1 98.5 78 GLN B N 1
ATOM 2626 C CA . GLN B 1 78 ? 7.004 29.094 4.074 1 98.5 78 GLN B CA 1
ATOM 2627 C C . GLN B 1 78 ? 7.43 27.859 4.867 1 98.5 78 GLN B C 1
ATOM 2629 O O . GLN B 1 78 ? 7.289 27.828 6.09 1 98.5 78 GLN B O 1
ATOM 2634 N N . GLY B 1 79 ? 7.945 26.844 4.16 1 98.56 79 GLY B N 1
ATOM 2635 C CA . GLY B 1 79 ? 8.453 25.656 4.844 1 98.56 79 GLY B CA 1
ATOM 2636 C C . GLY B 1 79 ? 9.562 25.969 5.828 1 98.56 79 GLY B C 1
ATOM 2637 O O . GLY B 1 79 ? 9.57 25.453 6.949 1 98.56 79 GLY B O 1
ATOM 2638 N N . ASN B 1 80 ? 10.414 26.859 5.387 1 98.19 80 ASN B N 1
ATOM 2639 C CA . ASN B 1 80 ? 11.492 27.297 6.27 1 98.19 80 ASN B CA 1
ATOM 2640 C C . ASN B 1 80 ? 10.953 28.031 7.492 1 98.19 80 ASN B C 1
ATOM 2642 O O . ASN B 1 80 ? 11.445 27.844 8.602 1 98.19 80 ASN B O 1
ATOM 2646 N N . GLU B 1 81 ? 10.023 28.875 7.305 1 98.62 81 GLU B N 1
ATOM 2647 C CA . GLU B 1 81 ? 9.406 29.594 8.406 1 98.62 81 GLU B CA 1
ATOM 2648 C C . GLU B 1 81 ? 8.781 28.625 9.414 1 98.62 81 GLU B C 1
ATOM 2650 O O . GLU B 1 81 ? 8.906 28.812 10.625 1 98.62 81 GLU B O 1
ATOM 2655 N N . ILE B 1 82 ? 8.133 27.578 8.906 1 98.69 82 ILE B N 1
ATOM 2656 C CA . ILE B 1 82 ? 7.477 26.594 9.758 1 98.69 82 ILE B CA 1
ATOM 2657 C C . ILE B 1 82 ? 8.523 25.859 10.586 1 98.69 82 ILE B C 1
ATOM 2659 O O . ILE B 1 82 ? 8.336 25.656 11.789 1 98.69 82 ILE B O 1
ATOM 2663 N N . LEU B 1 83 ? 9.602 25.469 9.898 1 98.44 83 LEU B N 1
ATOM 2664 C CA . LEU B 1 83 ? 10.648 24.734 10.594 1 98.44 83 LEU B CA 1
ATOM 2665 C C . LEU B 1 83 ? 11.289 25.578 11.672 1 98.44 83 LEU B C 1
ATOM 2667 O O . LEU B 1 83 ? 11.719 25.062 12.711 1 98.44 83 LEU B O 1
ATOM 2671 N N . LYS B 1 84 ? 11.289 26.906 11.492 1 98.12 84 LYS B N 1
ATOM 2672 C CA . LYS B 1 84 ? 11.891 27.828 12.453 1 98.12 84 LYS B CA 1
ATOM 2673 C C . LYS B 1 84 ? 10.922 28.172 13.578 1 98.12 84 LYS B C 1
ATOM 2675 O O . LYS B 1 84 ? 11.289 28.141 14.75 1 98.12 84 LYS B O 1
ATOM 2680 N N . GLU B 1 85 ? 9.648 28.453 13.242 1 98.31 85 GLU B N 1
ATOM 2681 C CA . GLU B 1 85 ? 8.688 29 14.195 1 98.31 85 GLU B CA 1
ATOM 2682 C C . GLU B 1 85 ? 7.914 27.891 14.891 1 98.31 85 GLU B C 1
ATOM 2684 O O . GLU B 1 85 ? 7.348 28.094 15.969 1 98.31 85 GLU B O 1
ATOM 2689 N N . ARG B 1 86 ? 7.727 26.703 14.273 1 97.88 86 ARG B N 1
ATOM 2690 C CA . ARG B 1 86 ? 7.113 25.5 14.82 1 97.88 86 ARG B CA 1
ATOM 2691 C C . ARG B 1 86 ? 5.688 25.781 15.289 1 97.88 86 ARG B C 1
ATOM 2693 O O . ARG B 1 86 ? 5.348 25.531 16.453 1 97.88 86 ARG B O 1
ATOM 2700 N N . PRO B 1 87 ? 4.887 26.297 14.375 1 97.62 87 PRO B N 1
ATOM 2701 C CA . PRO B 1 87 ? 3.496 26.516 14.773 1 97.62 87 PRO B CA 1
ATOM 2702 C C . PRO B 1 87 ? 2.832 25.266 15.336 1 97.62 87 PRO B C 1
ATOM 2704 O O . PRO B 1 87 ? 3.156 24.156 14.922 1 97.62 87 PRO B O 1
ATOM 2707 N N . ASN B 1 88 ? 1.93 25.406 16.281 1 97 88 ASN B N 1
ATOM 2708 C CA . ASN B 1 88 ? 1.191 24.375 17 1 97 88 ASN B CA 1
ATOM 2709 C C . ASN B 1 88 ? -0.287 24.734 17.141 1 97 88 ASN B C 1
ATOM 2711 O O . ASN B 1 88 ? -0.633 25.766 17.703 1 97 88 ASN B O 1
ATOM 2715 N N . ILE B 1 89 ? -1.169 23.875 16.641 1 96.81 89 ILE B N 1
ATOM 2716 C CA . ILE B 1 89 ? -2.574 24.266 16.609 1 96.81 89 ILE B CA 1
ATOM 2717 C C . ILE B 1 89 ? -3.328 23.594 17.75 1 96.81 89 ILE B C 1
ATOM 2719 O O . ILE B 1 89 ? -4.562 23.594 17.766 1 96.81 89 ILE B O 1
ATOM 2723 N N . ASP B 1 90 ? -2.596 22.953 18.625 1 95.75 90 ASP B N 1
ATOM 2724 C CA . ASP B 1 90 ? -3.197 22.469 19.859 1 95.75 90 ASP B CA 1
ATOM 2725 C C . ASP B 1 90 ? -3.889 23.594 20.625 1 95.75 90 ASP B C 1
ATOM 2727 O O . ASP B 1 90 ? -3.266 24.609 20.938 1 95.75 90 ASP B O 1
ATOM 2731 N N . GLU B 1 91 ? -5.141 23.391 20.922 1 95.19 91 GLU B N 1
ATOM 2732 C CA . GLU B 1 91 ? -5.918 24.469 21.531 1 95.19 91 GLU B CA 1
ATOM 2733 C C . GLU B 1 91 ? -5.402 24.797 22.922 1 95.19 91 GLU B C 1
ATOM 2735 O O . GLU B 1 91 ? -5.617 25.891 23.422 1 95.19 91 GLU B O 1
ATOM 2740 N N . LYS B 1 92 ? -4.742 23.906 23.625 1 94.75 92 LYS B N 1
ATOM 2741 C CA . LYS B 1 92 ? -4.148 24.156 24.938 1 94.75 92 LYS B CA 1
ATOM 2742 C C . LYS B 1 92 ? -2.881 25 24.797 1 94.75 92 LYS B C 1
ATOM 2744 O O . LYS B 1 92 ? -2.523 25.734 25.719 1 94.75 92 LYS B O 1
ATOM 2749 N N . VAL B 1 93 ? -2.264 24.875 23.703 1 94.06 93 VAL B N 1
ATOM 2750 C CA . VAL B 1 93 ? -1.006 25.562 23.453 1 94.06 93 VAL B CA 1
ATOM 2751 C C . VAL B 1 93 ? -1.28 26.906 22.75 1 94.06 93 VAL B C 1
ATOM 2753 O O . VAL B 1 93 ? -0.596 27.891 23.016 1 94.06 93 VAL B O 1
ATOM 2756 N N . ASN B 1 94 ? -2.248 26.906 21.891 1 96.19 94 ASN B N 1
ATOM 2757 C CA . ASN B 1 94 ? -2.545 28.078 21.078 1 96.19 94 ASN B CA 1
ATOM 2758 C C . ASN B 1 94 ? -4.035 28.406 21.078 1 96.19 94 ASN B C 1
ATOM 2760 O O . ASN B 1 94 ? -4.684 28.391 20.031 1 96.19 94 ASN B O 1
ATOM 2764 N N . PRO B 1 95 ? -4.59 28.844 22.219 1 96.31 95 PRO B N 1
ATOM 2765 C CA . PRO B 1 95 ? -6.02 29.156 22.297 1 96.31 95 PRO B CA 1
ATOM 2766 C C . PRO B 1 95 ? -6.414 30.328 21.406 1 96.31 95 PRO B C 1
ATOM 2768 O O . PRO B 1 95 ? -7.539 30.375 20.906 1 96.31 95 PRO B O 1
ATOM 2771 N N . GLN B 1 96 ? -5.492 31.297 21.219 1 97.12 96 GLN B N 1
ATOM 2772 C CA . GLN B 1 96 ? -5.789 32.469 20.406 1 97.12 96 GLN B CA 1
ATOM 2773 C C . GLN B 1 96 ? -6.09 32.094 18.953 1 97.12 96 GLN B C 1
ATOM 2775 O O . GLN B 1 96 ? -6.922 32.719 18.297 1 97.12 96 GLN B O 1
ATOM 2780 N N . PHE B 1 97 ? -5.379 31.031 18.469 1 97.62 97 PHE B N 1
ATOM 2781 C CA . PHE B 1 97 ? -5.645 30.5 17.141 1 97.62 97 PHE B CA 1
ATOM 2782 C C . PHE B 1 97 ? -7.098 30.062 17 1 97.62 97 PHE B C 1
ATOM 2784 O O . PHE B 1 97 ? -7.781 30.438 16.047 1 97.62 97 PHE B O 1
ATOM 2791 N N . TRP B 1 98 ? -7.602 29.375 17.922 1 98 98 TRP B N 1
ATOM 2792 C CA . TRP B 1 98 ? -8.953 28.828 17.891 1 98 98 TRP B CA 1
ATOM 2793 C C . TRP B 1 98 ? -9.992 29.938 18.094 1 98 98 TRP B C 1
ATOM 2795 O O . TRP B 1 98 ? -11.07 29.906 17.5 1 98 98 TRP B O 1
ATOM 2805 N N . GLU B 1 99 ? -9.664 30.906 18.969 1 97.88 99 GLU B N 1
ATOM 2806 C CA . GLU B 1 99 ? -10.523 32.062 19.109 1 97.88 99 GLU B CA 1
ATOM 2807 C C . GLU B 1 99 ? -10.68 32.812 17.797 1 97.88 99 GLU B C 1
ATOM 2809 O O . GLU B 1 99 ? -11.797 33.188 17.406 1 97.88 99 GLU B O 1
ATOM 2814 N N . TYR B 1 100 ? -9.586 32.938 17.156 1 98.31 100 TYR B N 1
ATOM 2815 C CA . TYR B 1 100 ? -9.586 33.656 15.898 1 98.31 100 TYR B CA 1
ATOM 2816 C C . TYR B 1 100 ? -10.398 32.938 14.844 1 98.31 100 TYR B C 1
ATOM 2818 O O . TYR B 1 100 ? -11.312 33.5 14.242 1 98.31 100 TYR B O 1
ATOM 2826 N N . ILE B 1 101 ? -10.18 31.625 14.609 1 98.56 101 ILE B N 1
ATOM 2827 C CA . ILE B 1 101 ? -10.82 30.938 13.5 1 98.56 101 ILE B CA 1
ATOM 2828 C C . ILE B 1 101 ? -12.305 30.719 13.805 1 98.56 101 ILE B C 1
ATOM 2830 O O . ILE B 1 101 ? -13.109 30.547 12.891 1 98.56 101 ILE B O 1
ATOM 2834 N N . SER B 1 102 ? -12.703 30.781 15.07 1 98.12 102 SER B N 1
ATOM 2835 C CA . SER B 1 102 ? -14.117 30.672 15.438 1 98.12 102 SER B CA 1
ATOM 2836 C C . SER B 1 102 ? -14.898 31.891 14.984 1 98.12 102 SER B C 1
ATOM 2838 O O . SER B 1 102 ? -16.125 31.844 14.875 1 98.12 102 SER B O 1
ATOM 2840 N N . THR B 1 103 ? -14.211 33.031 14.75 1 98.44 103 THR B N 1
ATOM 2841 C CA . THR B 1 103 ? -14.875 34.281 14.352 1 98.44 103 THR B CA 1
ATOM 2842 C C . THR B 1 103 ? -14.953 34.375 12.828 1 98.44 103 THR B C 1
ATOM 2844 O O . THR B 1 103 ? -15.656 35.25 12.297 1 98.44 103 THR B O 1
ATOM 2847 N N . LEU B 1 104 ? -14.266 33.531 12.148 1 98.69 104 LEU B N 1
ATOM 2848 C CA . LEU B 1 104 ? -14.18 33.625 10.695 1 98.69 104 LEU B CA 1
ATOM 2849 C C . LEU B 1 104 ? -15.414 33.031 10.031 1 98.69 104 LEU B C 1
ATOM 2851 O O . LEU B 1 104 ? -15.961 32.031 10.523 1 98.69 104 LEU B O 1
ATOM 2855 N N . PRO B 1 105 ? -15.82 33.656 8.867 1 98.25 105 PRO B N 1
ATOM 2856 C CA . PRO B 1 105 ? -16.922 33.062 8.109 1 98.25 105 PRO B CA 1
ATOM 2857 C C . PRO B 1 105 ? -16.609 31.625 7.68 1 98.25 105 PRO B C 1
ATOM 2859 O O . PRO B 1 105 ? -15.477 31.297 7.352 1 98.25 105 PRO B O 1
ATOM 2862 N N . PRO B 1 106 ? -17.672 30.812 7.602 1 97.38 106 PRO B N 1
ATOM 2863 C CA . PRO B 1 106 ? -17.469 29.391 7.312 1 97.38 106 PRO B CA 1
ATOM 2864 C C . PRO B 1 106 ? -16.953 29.141 5.895 1 97.38 106 PRO B C 1
ATOM 2866 O O . PRO B 1 106 ? -16.547 28.031 5.57 1 97.38 106 PRO B O 1
ATOM 2869 N N . ASP B 1 107 ? -16.922 30.125 5.043 1 97.75 107 ASP B N 1
ATOM 2870 C CA . ASP B 1 107 ? -16.453 29.938 3.678 1 97.75 107 ASP B CA 1
ATOM 2871 C C . ASP B 1 107 ? -14.961 30.266 3.566 1 97.75 107 ASP B C 1
ATOM 2873 O O . ASP B 1 107 ? -14.344 30.031 2.523 1 97.75 107 ASP B O 1
ATOM 2877 N N . THR B 1 108 ? -14.398 30.844 4.664 1 98.81 108 THR B N 1
ATOM 2878 C CA . THR B 1 108 ? -12.953 31 4.73 1 98.81 108 THR B CA 1
ATOM 2879 C C . THR B 1 108 ? -12.281 29.688 5.133 1 98.81 108 THR B C 1
ATOM 2881 O O . THR B 1 108 ? -12.938 28.781 5.641 1 98.81 108 THR B O 1
ATOM 2884 N N . PHE B 1 109 ? -11.023 29.547 4.844 1 98.81 109 PHE B N 1
ATOM 2885 C CA . PHE B 1 109 ? -10.305 28.328 5.176 1 98.81 109 PHE B CA 1
ATOM 2886 C C . PHE B 1 109 ? -10.344 28.078 6.68 1 98.81 109 PHE B C 1
ATOM 2888 O O . PHE B 1 109 ? -10.648 26.969 7.121 1 98.81 109 PHE B O 1
ATOM 2895 N N . GLY B 1 110 ? -10.008 29.156 7.457 1 98.75 110 GLY B N 1
ATOM 2896 C CA . GLY B 1 110 ? -10.039 29.016 8.906 1 98.75 110 GLY B CA 1
ATOM 2897 C C . GLY B 1 110 ? -11.422 28.703 9.438 1 98.75 110 GLY B C 1
ATOM 2898 O O . GLY B 1 110 ? -11.57 27.859 10.328 1 98.75 110 GLY B O 1
ATOM 2899 N N . GLY B 1 111 ? -12.414 29.406 8.961 1 98.75 111 GLY B N 1
ATOM 2900 C CA . GLY B 1 111 ? -13.781 29.125 9.367 1 98.75 111 GLY B CA 1
ATOM 2901 C C . GLY B 1 111 ? -14.242 27.734 9 1 98.75 111 GLY B C 1
ATOM 2902 O O . GLY B 1 111 ? -14.914 27.062 9.797 1 98.75 111 GLY B O 1
ATOM 2903 N N . ALA B 1 112 ? -13.898 27.297 7.836 1 98.75 112 ALA B N 1
ATOM 2904 C CA . ALA B 1 112 ? -14.242 25.953 7.387 1 98.75 112 ALA B CA 1
ATOM 2905 C C . ALA B 1 112 ? -13.562 24.891 8.25 1 98.75 112 ALA B C 1
ATOM 2907 O O . ALA B 1 112 ? -14.156 23.859 8.57 1 98.75 112 ALA B O 1
ATOM 2908 N N . TYR B 1 113 ? -12.32 25.125 8.547 1 98.69 113 TYR B N 1
ATOM 2909 C CA . TYR B 1 113 ? -11.602 24.203 9.422 1 98.69 113 TYR B CA 1
ATOM 2910 C C . TYR B 1 113 ? -12.258 24.141 10.797 1 98.69 113 TYR B C 1
ATOM 2912 O O . TYR B 1 113 ? -12.453 23.047 11.344 1 98.69 113 TYR B O 1
ATOM 2920 N N . TYR B 1 114 ? -12.57 25.281 11.328 1 98.56 114 TYR B N 1
ATOM 2921 C CA . TYR B 1 114 ? -13.25 25.312 12.617 1 98.56 114 TYR B CA 1
ATOM 2922 C C . TYR B 1 114 ? -14.555 24.531 12.57 1 98.56 114 TYR B C 1
ATOM 2924 O O . TYR B 1 114 ? -14.836 23.734 13.469 1 98.56 114 TYR B O 1
ATOM 2932 N N . LYS B 1 115 ? -15.289 24.797 11.586 1 98.44 115 LYS B N 1
ATOM 2933 C CA . LYS B 1 115 ? -16.547 24.078 11.406 1 98.44 115 LYS B CA 1
ATOM 2934 C C . LYS B 1 115 ? -16.312 22.578 11.305 1 98.44 115 LYS B C 1
ATOM 2936 O O . LYS B 1 115 ? -17.047 21.781 11.898 1 98.44 115 LYS B O 1
ATOM 2941 N N . PHE B 1 116 ? -15.328 22.141 10.547 1 98.31 116 PHE B N 1
ATOM 2942 C CA . PHE B 1 116 ? -14.984 20.734 10.391 1 98.31 116 PHE B CA 1
ATOM 2943 C C . PHE B 1 116 ? -14.688 20.094 11.742 1 98.31 116 PHE B C 1
ATOM 2945 O O . PHE B 1 116 ? -15.234 19.047 12.086 1 98.31 116 PHE B O 1
ATOM 2952 N N . MET B 1 117 ? -13.859 20.75 12.477 1 97.81 117 MET B N 1
ATOM 2953 C CA . MET B 1 117 ? -13.445 20.219 13.773 1 97.81 117 MET B CA 1
ATOM 2954 C C . MET B 1 117 ? -14.625 20.203 14.75 1 97.81 117 MET B C 1
ATOM 2956 O O . MET B 1 117 ? -14.883 19.172 15.383 1 97.81 117 MET B O 1
ATOM 2960 N N . SER B 1 118 ? -15.352 21.266 14.836 1 97.06 118 SER B N 1
ATOM 2961 C CA . SER B 1 118 ? -16.438 21.406 15.812 1 97.06 118 SER B CA 1
ATOM 2962 C C . SER B 1 118 ? -17.609 20.484 15.469 1 97.06 118 SER B C 1
ATOM 2964 O O . SER B 1 118 ? -18.172 19.844 16.359 1 97.06 118 SER B O 1
ATOM 2966 N N . SER B 1 119 ? -17.969 20.391 14.242 1 97.31 119 SER B N 1
ATOM 2967 C CA . SER B 1 119 ? -19.109 19.594 13.836 1 97.31 119 SER B CA 1
ATOM 2968 C C . SER B 1 119 ? -18.844 18.109 14.039 1 97.31 119 SER B C 1
ATOM 2970 O O . SER B 1 119 ? -19.766 17.312 14.211 1 97.31 119 SER B O 1
ATOM 2972 N N . ASN B 1 120 ? -17.594 17.719 14.047 1 96.44 120 ASN B N 1
ATOM 2973 C CA . ASN B 1 120 ? -17.234 16.312 14.203 1 96.44 120 ASN B CA 1
ATOM 2974 C C . ASN B 1 120 ? -16.75 16 15.617 1 96.44 120 ASN B C 1
ATOM 2976 O O . ASN B 1 120 ? -16.344 14.875 15.898 1 96.44 120 ASN B O 1
ATOM 2980 N N . GLY B 1 121 ? -16.75 17.047 16.453 1 95.75 121 GLY B N 1
ATOM 2981 C CA . GLY B 1 121 ? -16.328 16.859 17.828 1 95.75 121 GLY B CA 1
ATOM 2982 C C . GLY B 1 121 ? -14.836 16.578 17.969 1 95.75 121 GLY B C 1
ATOM 2983 O O . GLY B 1 121 ? -14.414 15.914 18.906 1 95.75 121 GLY B O 1
ATOM 2984 N N . PHE B 1 122 ? -14.102 17.016 16.984 1 94.81 122 PHE B N 1
ATOM 2985 C CA . PHE B 1 122 ? -12.664 16.797 17.031 1 94.81 122 PHE B CA 1
ATOM 2986 C C . PHE B 1 122 ? -11.977 17.859 17.875 1 94.81 122 PHE B C 1
ATOM 2988 O O . PHE B 1 122 ? -12.383 19.016 17.891 1 94.81 122 PHE B O 1
ATOM 2995 N N . ILE B 1 123 ? -10.977 17.359 18.562 1 93.44 123 ILE B N 1
ATOM 2996 C CA . ILE B 1 123 ? -10.164 18.203 19.422 1 93.44 123 ILE B CA 1
ATOM 2997 C C . ILE B 1 123 ? -8.695 18.094 19.016 1 93.44 123 ILE B C 1
ATOM 2999 O O . ILE B 1 123 ? -8.141 17 18.984 1 93.44 123 ILE B O 1
ATOM 3003 N N . ALA B 1 124 ? -8.055 19.219 18.75 1 93 124 ALA B N 1
ATOM 3004 C CA . ALA B 1 124 ? -6.699 19.234 18.203 1 93 124 ALA B CA 1
ATOM 3005 C C . ALA B 1 124 ? -5.711 18.625 19.203 1 93 124 ALA B C 1
ATOM 3007 O O . ALA B 1 124 ? -4.746 17.969 18.797 1 93 124 ALA B O 1
ATOM 3008 N N . SER B 1 125 ? -5.965 18.797 20.469 1 91.56 125 SER B N 1
ATOM 3009 C CA . SER B 1 125 ? -5.043 18.328 21.5 1 91.56 125 SER B CA 1
ATOM 3010 C C . SER B 1 125 ? -5.094 16.812 21.656 1 91.56 125 SER B C 1
ATOM 3012 O O . SER B 1 125 ? -4.234 16.219 2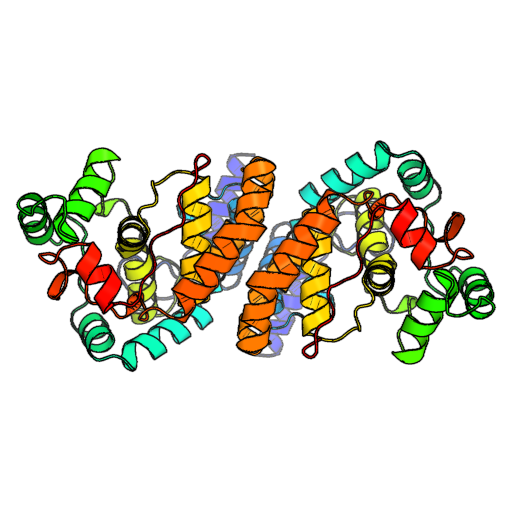2.312 1 91.56 125 SER B O 1
ATOM 3014 N N . GLU B 1 126 ? -5.973 16.172 20.969 1 89.12 126 GLU B N 1
ATOM 3015 C CA . GLU B 1 126 ? -6.133 14.727 21.109 1 89.12 126 GLU B CA 1
ATOM 3016 C C . GLU B 1 126 ? -5.273 13.969 20.094 1 89.12 126 GLU B C 1
ATOM 3018 O O . GLU B 1 126 ? -5.195 12.742 20.141 1 89.12 126 GLU B O 1
ATOM 3023 N N . ARG B 1 127 ? -4.656 14.695 19.234 1 89.19 127 ARG B N 1
ATOM 3024 C CA . ARG B 1 127 ? -3.711 14.031 18.344 1 89.19 127 ARG B CA 1
ATOM 3025 C C . ARG B 1 127 ? -2.607 13.344 19.125 1 89.19 127 ARG B C 1
ATOM 3027 O O . ARG B 1 127 ? -2.047 13.922 20.062 1 89.19 127 ARG B O 1
ATOM 3034 N N . PRO B 1 128 ? -2.312 12.086 18.781 1 87.62 128 PRO B N 1
ATOM 3035 C CA 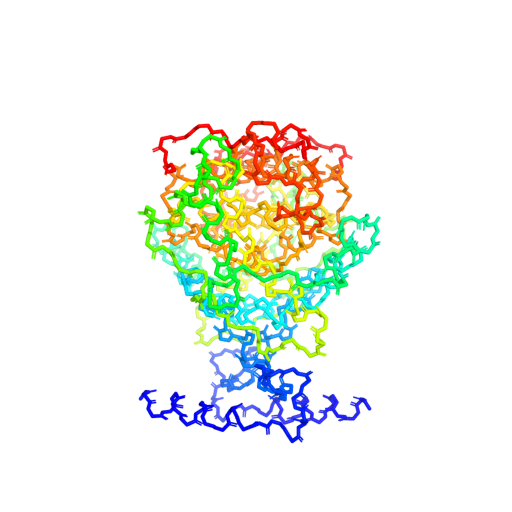. PRO B 1 128 ? -1.27 11.383 19.531 1 87.62 128 PRO B CA 1
ATOM 3036 C C . PRO B 1 128 ? 0.103 12.031 19.391 1 87.62 128 PRO B C 1
ATOM 3038 O O . PRO B 1 128 ? 0.46 12.5 18.312 1 87.62 128 PRO B O 1
ATOM 3041 N N . PRO B 1 129 ? 0.825 12.062 20.484 1 91.5 129 PRO B N 1
ATOM 3042 C CA . PRO B 1 129 ? 2.188 12.586 20.391 1 91.5 129 PRO B CA 1
ATOM 3043 C C . PRO B 1 129 ? 3.123 11.672 19.609 1 91.5 129 PRO B C 1
ATOM 3045 O O . PRO B 1 129 ? 2.826 10.484 19.422 1 91.5 129 PRO B O 1
ATOM 3048 N N . VAL B 1 130 ? 4.18 12.258 19.047 1 95.56 130 VAL B N 1
ATOM 3049 C CA . VAL B 1 130 ? 5.238 11.484 18.422 1 95.56 130 VAL B CA 1
ATOM 3050 C C . VAL B 1 130 ? 6.203 10.953 19.469 1 95.56 130 VAL B C 1
ATOM 3052 O O . VAL B 1 130 ? 6.629 11.695 20.359 1 95.56 130 VAL B O 1
ATOM 3055 N N . ARG B 1 131 ? 6.535 9.648 19.391 1 94.06 131 ARG B N 1
ATOM 3056 C CA . ARG B 1 131 ? 7.312 9.055 20.469 1 94.06 131 ARG B CA 1
ATOM 3057 C C . ARG B 1 131 ? 8.531 8.32 19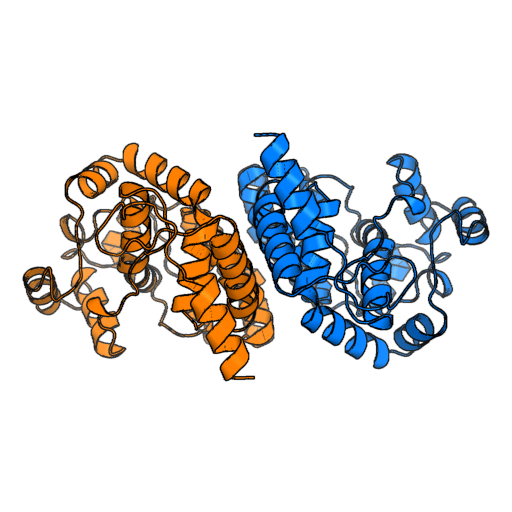.922 1 94.06 131 ARG B C 1
ATOM 3059 O O . ARG B 1 131 ? 9.562 8.234 20.594 1 94.06 131 ARG B O 1
ATOM 3066 N N . PHE B 1 132 ? 8.578 7.848 18.688 1 93.25 132 PHE B N 1
ATOM 3067 C CA . PHE B 1 132 ? 9.539 6.828 18.312 1 93.25 132 PHE B CA 1
ATOM 3068 C C . PHE B 1 132 ? 10.453 7.332 17.203 1 93.25 132 PHE B C 1
ATOM 3070 O O . PHE B 1 132 ? 11.203 6.559 16.609 1 93.25 132 PHE B O 1
ATOM 3077 N N . VAL B 1 133 ? 10.336 8.602 16.875 1 94.12 133 VAL B N 1
ATOM 3078 C CA . VAL B 1 133 ? 11.242 9.211 15.914 1 94.12 133 VAL B CA 1
ATOM 3079 C C . VAL B 1 133 ? 12.516 9.672 16.609 1 94.12 133 VAL B C 1
ATOM 3081 O O . VAL B 1 133 ? 12.469 10.508 17.516 1 94.12 133 VAL B O 1
ATOM 3084 N N . ASP B 1 134 ? 13.68 9.172 16.203 1 92.88 134 ASP B N 1
ATOM 3085 C CA . ASP B 1 134 ? 14.945 9.445 16.891 1 92.88 134 ASP B CA 1
ATOM 3086 C C . ASP B 1 134 ? 15.625 10.68 16.312 1 92.88 134 ASP B C 1
ATOM 3088 O O . ASP B 1 134 ? 16.828 10.656 16.016 1 92.88 134 ASP B O 1
ATOM 3092 N N . ASP B 1 135 ? 14.977 11.719 16.062 1 94.94 135 ASP B N 1
ATOM 3093 C CA . ASP B 1 135 ? 15.391 13.047 15.609 1 94.94 135 ASP B CA 1
ATOM 3094 C C . ASP B 1 135 ? 14.336 14.094 15.953 1 94.94 135 ASP B C 1
ATOM 3096 O O . ASP B 1 135 ? 13.18 13.984 15.539 1 94.94 135 ASP B O 1
ATOM 3100 N N . GLU B 1 136 ? 14.711 15.047 16.688 1 96.75 136 GLU B N 1
ATOM 3101 C CA . GLU B 1 136 ? 13.766 16.016 17.219 1 96.75 136 GLU B CA 1
ATOM 3102 C C . GLU B 1 136 ? 13.055 16.766 16.094 1 96.75 136 GLU B C 1
ATOM 3104 O O . GLU B 1 136 ? 11.844 16.984 16.156 1 96.75 136 GLU B O 1
ATOM 3109 N N . GLU B 1 137 ? 13.766 17.203 15.133 1 97.81 137 GLU B N 1
ATOM 3110 C CA . GLU B 1 137 ? 13.156 17.953 14.039 1 97.81 137 GLU B CA 1
ATOM 3111 C C . GLU B 1 137 ? 12.211 17.078 13.227 1 97.81 137 GLU B C 1
ATOM 3113 O O . GLU B 1 137 ? 11.117 17.516 12.852 1 97.81 137 GLU B O 1
ATOM 3118 N N . LEU B 1 138 ? 12.609 15.875 12.945 1 97.88 138 LEU B N 1
ATOM 3119 C CA . LEU B 1 138 ? 11.742 14.953 12.227 1 97.88 138 LEU B CA 1
ATOM 3120 C C . LEU B 1 138 ? 10.5 14.617 13.055 1 97.88 138 LEU B C 1
ATOM 3122 O O . LEU B 1 138 ? 9.414 14.414 12.5 1 97.88 138 LEU B O 1
ATOM 3126 N N . ALA B 1 139 ? 10.695 14.586 14.344 1 97.44 139 ALA B N 1
ATOM 3127 C CA . ALA B 1 139 ? 9.547 14.383 15.227 1 97.44 139 ALA B CA 1
ATOM 3128 C C . ALA B 1 139 ? 8.555 15.531 15.102 1 97.44 139 ALA B C 1
ATOM 3130 O O . ALA B 1 139 ? 7.344 15.312 15.07 1 97.44 139 ALA B O 1
ATOM 3131 N N . TYR B 1 140 ? 9.047 16.703 15.047 1 98.06 140 TYR B N 1
ATOM 3132 C CA . TYR B 1 140 ? 8.172 17.844 14.852 1 98.06 140 TYR B CA 1
ATOM 3133 C C . TYR B 1 140 ? 7.422 17.75 13.531 1 98.06 140 TYR B C 1
ATOM 3135 O O . TYR B 1 140 ? 6.211 17.984 13.477 1 98.06 140 TYR B O 1
ATOM 3143 N N . ILE B 1 141 ? 8.172 17.422 12.492 1 98.31 141 ILE B N 1
ATOM 3144 C CA . ILE B 1 141 ? 7.574 17.312 11.172 1 98.31 141 ILE B CA 1
ATOM 3145 C C . ILE B 1 141 ? 6.453 16.281 11.195 1 98.31 141 ILE B C 1
ATOM 3147 O O . ILE B 1 141 ? 5.367 16.516 10.648 1 98.31 141 ILE B O 1
ATOM 3151 N N . MET B 1 142 ? 6.707 15.188 11.852 1 97.44 142 MET B N 1
ATOM 3152 C CA . MET B 1 142 ? 5.688 14.148 11.977 1 97.44 142 MET B CA 1
ATOM 3153 C C . MET B 1 142 ? 4.477 14.664 12.75 1 97.44 142 MET B C 1
ATOM 3155 O O . MET B 1 142 ? 3.336 14.383 12.383 1 97.44 142 MET B O 1
ATOM 3159 N N . PHE B 1 143 ? 4.727 15.336 13.773 1 96.81 143 PHE B N 1
ATOM 3160 C CA . PHE B 1 143 ? 3.645 15.883 14.578 1 96.81 143 PHE B CA 1
ATOM 3161 C C . PHE B 1 143 ? 2.844 16.906 13.789 1 96.81 143 PHE B C 1
ATOM 3163 O O . PHE B 1 143 ? 1.612 16.922 13.844 1 96.81 143 PHE B O 1
ATOM 3170 N N . ARG B 1 144 ? 3.549 17.75 13.117 1 97.44 144 ARG B N 1
ATOM 3171 C CA . ARG B 1 144 ? 2.877 18.734 12.273 1 97.44 144 ARG B CA 1
ATOM 3172 C C . ARG B 1 144 ? 1.994 18.047 11.234 1 97.44 144 ARG B C 1
ATOM 3174 O O . ARG B 1 144 ? 0.887 18.5 10.953 1 97.44 144 ARG B O 1
ATOM 3181 N N . TYR B 1 145 ? 2.541 17 10.648 1 97 145 TYR B N 1
ATOM 3182 C CA . TYR B 1 145 ? 1.751 16.203 9.719 1 97 145 TYR B CA 1
ATOM 3183 C C . TYR B 1 145 ? 0.43 15.781 10.352 1 97 145 TYR B C 1
ATOM 3185 O O . TYR B 1 145 ? -0.631 15.922 9.742 1 97 145 TYR B O 1
ATOM 3193 N N . ARG B 1 146 ? 0.432 15.312 11.539 1 94.81 146 ARG B N 1
ATOM 3194 C CA . ARG B 1 146 ? -0.773 14.883 12.242 1 94.81 146 ARG B CA 1
ATOM 3195 C C . ARG B 1 146 ? -1.729 16.047 12.461 1 94.81 146 ARG B C 1
ATOM 3197 O O . ARG B 1 146 ? -2.941 15.906 12.289 1 94.81 146 ARG B O 1
ATOM 3204 N N . GLN B 1 147 ? -1.17 17.125 12.789 1 95.5 147 GLN B N 1
ATOM 3205 C CA . GLN B 1 147 ? -1.979 18.297 13.109 1 95.5 147 GLN B CA 1
ATOM 3206 C C . GLN B 1 147 ? -2.66 18.859 11.867 1 95.5 147 GLN B C 1
ATOM 3208 O O . GLN B 1 147 ? -3.799 19.328 11.93 1 95.5 147 GLN B O 1
ATOM 3213 N N . THR B 1 148 ? -1.994 18.797 10.75 1 96.75 148 THR B N 1
ATOM 3214 C CA . THR B 1 148 ? -2.49 19.484 9.562 1 96.75 148 THR B CA 1
ATOM 3215 C C . THR B 1 148 ? -3.334 18.547 8.703 1 96.75 148 THR B C 1
ATOM 3217 O O . THR B 1 148 ? -3.918 18.969 7.703 1 96.75 148 THR B O 1
ATOM 3220 N N . HIS B 1 149 ? -3.453 17.281 9.086 1 95 149 HIS B N 1
ATOM 3221 C CA . HIS B 1 149 ? -4.207 16.281 8.336 1 95 149 HIS B CA 1
ATOM 3222 C C . HIS B 1 149 ? -5.621 16.781 8.031 1 95 149 HIS B C 1
ATOM 3224 O O . HIS B 1 149 ? -6.098 16.656 6.902 1 95 149 HIS B O 1
ATOM 3230 N N . ASP B 1 150 ? -6.23 17.359 9.023 1 97 150 ASP B N 1
ATOM 3231 C CA . ASP B 1 150 ? -7.621 17.766 8.852 1 97 150 ASP B CA 1
ATOM 3232 C C . ASP B 1 150 ? -7.719 19.016 7.961 1 97 150 ASP B C 1
ATOM 3234 O O . ASP B 1 150 ? -8.781 19.297 7.406 1 97 150 ASP B O 1
ATOM 3238 N N . TYR B 1 151 ? -6.613 19.781 7.812 1 98.25 151 TYR B N 1
ATOM 3239 C CA . TYR B 1 151 ? -6.578 20.828 6.789 1 98.25 151 TYR B CA 1
ATOM 3240 C C . TYR B 1 151 ? -6.816 20.234 5.402 1 98.25 151 TYR B C 1
ATOM 3242 O O . TYR B 1 151 ? -7.453 20.859 4.555 1 98.25 151 TYR B O 1
ATOM 3250 N N . PHE B 1 152 ? -6.348 19.016 5.238 1 97.81 152 PHE B N 1
ATOM 3251 C CA . PHE B 1 152 ? -6.438 18.391 3.924 1 97.81 152 PHE B CA 1
ATOM 3252 C C . PHE B 1 152 ? -7.863 17.938 3.639 1 97.81 152 PHE B C 1
ATOM 3254 O O . PHE B 1 152 ? -8.312 17.969 2.49 1 97.81 152 PHE B O 1
ATOM 3261 N N . HIS B 1 153 ? -8.516 17.531 4.664 1 97.88 153 HIS B N 1
ATOM 3262 C CA . HIS B 1 153 ? -9.945 17.25 4.512 1 97.88 153 HIS B CA 1
ATOM 3263 C C . HIS B 1 153 ? -10.703 18.5 4.055 1 97.88 153 HIS B C 1
ATOM 3265 O O . HIS B 1 153 ? -11.555 18.422 3.166 1 97.88 153 HIS B O 1
ATOM 3271 N N . VAL B 1 154 ? -10.422 19.578 4.656 1 98.56 154 VAL B N 1
ATOM 3272 C CA . VAL B 1 154 ? -11.094 20.844 4.336 1 98.56 154 VAL B CA 1
ATOM 3273 C C . VAL B 1 154 ? -10.789 21.234 2.896 1 98.56 154 VAL B C 1
ATOM 3275 O O . VAL B 1 154 ? -11.688 21.594 2.139 1 98.56 154 VAL B O 1
ATOM 3278 N N . LEU B 1 155 ? -9.516 21.141 2.506 1 98.56 155 LEU B N 1
ATOM 3279 C CA . LEU B 1 155 ? -9.125 21.469 1.14 1 98.56 155 LEU B CA 1
ATOM 3280 C C . LEU B 1 155 ? -9.852 20.578 0.137 1 98.56 155 LEU B C 1
ATOM 3282 O O . LEU B 1 155 ? -10.336 21.047 -0.892 1 98.56 155 LEU B O 1
ATOM 3286 N N . ALA B 1 156 ? -9.953 19.312 0.488 1 98.38 156 ALA B N 1
ATOM 3287 C CA . ALA B 1 156 ? -10.508 18.328 -0.438 1 98.38 156 ALA B CA 1
ATOM 3288 C C . ALA B 1 156 ? -12.031 18.297 -0.358 1 98.38 156 ALA B C 1
ATOM 3290 O O . ALA B 1 156 ? -12.695 17.703 -1.212 1 98.38 156 ALA B O 1
ATOM 3291 N N . ASP B 1 157 ? -12.555 18.984 0.639 1 98.06 157 ASP B N 1
ATOM 3292 C CA . ASP B 1 157 ? -13.984 18.938 0.925 1 98.06 157 ASP B CA 1
ATOM 3293 C C . ASP B 1 157 ? -14.445 17.484 1.112 1 98.06 157 ASP B C 1
ATOM 3295 O O . ASP B 1 157 ? -15.398 17.047 0.465 1 98.06 157 ASP B O 1
ATOM 3299 N N . LEU B 1 158 ? -13.719 16.75 1.957 1 97.69 158 LEU B N 1
ATOM 3300 C CA . LEU B 1 158 ? -14.023 15.352 2.277 1 97.69 158 LEU B CA 1
ATOM 3301 C C . LEU B 1 158 ? -14.336 15.195 3.762 1 97.69 158 LEU B C 1
ATOM 3303 O O . LEU B 1 158 ? -13.617 15.719 4.613 1 97.69 158 LEU B O 1
ATOM 3307 N N . PRO B 1 159 ? -15.477 14.523 4.086 1 96.5 159 PRO B N 1
ATOM 3308 C CA . PRO B 1 159 ? -15.812 14.289 5.492 1 96.5 159 PRO B CA 1
ATOM 3309 C C . PRO B 1 159 ? -14.859 13.305 6.172 1 96.5 159 PRO B C 1
ATOM 3311 O O . PRO B 1 159 ? -13.992 12.727 5.516 1 96.5 159 PRO B O 1
ATOM 3314 N N . PRO B 1 160 ? -14.922 13.195 7.414 1 93.56 160 PRO B N 1
ATOM 3315 C CA . PRO B 1 160 ? -14.031 12.266 8.109 1 93.56 160 PRO B CA 1
ATOM 3316 C C . PRO B 1 160 ? -14.602 10.852 8.195 1 93.56 160 PRO B C 1
ATOM 3318 O O . PRO B 1 160 ? -14.547 10.219 9.25 1 93.56 160 PRO B O 1
ATOM 3321 N N . SER B 1 161 ? -15.164 10.352 7.094 1 90.44 161 SER B N 1
ATOM 3322 C CA . SER B 1 161 ? -15.617 8.961 7.004 1 90.44 161 SER B CA 1
ATOM 3323 C C . SER B 1 161 ? -14.453 8.023 6.707 1 90.44 161 SER B C 1
ATOM 3325 O O . SER B 1 161 ? -13.375 8.469 6.309 1 90.44 161 SER B O 1
ATOM 3327 N N . VAL B 1 162 ? -14.711 6.73 6.93 1 86.69 162 VAL B N 1
ATOM 3328 C CA . VAL B 1 162 ? -13.672 5.73 6.684 1 86.69 162 VAL B CA 1
ATOM 3329 C C . VAL B 1 162 ? -13.211 5.809 5.23 1 86.69 162 VAL B C 1
ATOM 3331 O O . VAL B 1 162 ? -12.008 5.824 4.953 1 86.69 162 VAL B O 1
ATOM 3334 N N . TYR B 1 163 ? -14.125 5.863 4.324 1 90.88 163 TYR B N 1
ATOM 3335 C CA . TYR B 1 163 ? -13.805 5.914 2.9 1 90.88 163 TYR B CA 1
ATOM 3336 C C . TYR B 1 163 ? -13.031 7.184 2.562 1 90.88 163 TYR B C 1
ATOM 3338 O O . TYR B 1 163 ? -11.992 7.129 1.905 1 90.88 163 TYR B O 1
ATOM 3346 N N . ALA B 1 164 ? -13.445 8.297 3.088 1 93.19 164 ALA B N 1
ATOM 3347 C CA . ALA B 1 164 ? -12.781 9.57 2.826 1 93.19 164 ALA B CA 1
ATOM 3348 C C . ALA B 1 164 ? -11.391 9.609 3.453 1 93.19 164 ALA B C 1
ATOM 3350 O O . ALA B 1 164 ? -10.469 10.211 2.898 1 93.19 164 ALA B O 1
ATOM 3351 N N . GLU B 1 165 ? -11.266 9 4.57 1 90.31 165 GLU B N 1
ATOM 3352 C CA . GLU B 1 165 ? -9.961 8.898 5.207 1 90.31 165 GLU B CA 1
ATOM 3353 C C . GLU B 1 165 ? -8.961 8.18 4.305 1 90.31 165 GLU B C 1
ATOM 3355 O O . GLU B 1 165 ? -7.801 8.578 4.211 1 90.31 165 GLU B O 1
ATOM 3360 N N . ILE B 1 166 ? -9.422 7.164 3.736 1 88.69 166 ILE B N 1
ATOM 3361 C CA . ILE B 1 166 ? -8.578 6.402 2.824 1 88.69 166 ILE B CA 1
ATOM 3362 C C . ILE B 1 166 ? -8.188 7.273 1.629 1 88.69 166 ILE B C 1
ATOM 3364 O O . ILE B 1 166 ? -7.031 7.285 1.212 1 88.69 166 ILE B O 1
ATOM 3368 N N . ILE B 1 167 ? -9.125 8.047 1.126 1 93.12 167 ILE B N 1
ATOM 3369 C CA . ILE B 1 167 ? -8.891 8.914 -0.022 1 93.12 167 ILE B CA 1
ATOM 3370 C C . ILE B 1 167 ? -7.836 9.961 0.335 1 93.12 167 ILE B C 1
ATOM 3372 O O . ILE B 1 167 ? -6.867 10.148 -0.404 1 93.12 167 ILE B O 1
ATOM 3376 N N . VAL B 1 168 ? -7.969 10.562 1.468 1 94.5 168 VAL B N 1
ATOM 3377 C CA . VAL B 1 168 ? -7.043 11.609 1.884 1 94.5 168 VAL B CA 1
ATOM 3378 C C . VAL B 1 168 ? -5.652 11.016 2.104 1 94.5 168 VAL B C 1
ATOM 3380 O O . VAL B 1 168 ? -4.641 11.664 1.822 1 94.5 168 VAL B O 1
ATOM 3383 N N . LYS B 1 169 ? -5.637 9.789 2.521 1 90.88 169 LYS B N 1
ATOM 3384 C CA . LYS B 1 169 ? -4.352 9.133 2.75 1 90.88 169 LYS B CA 1
ATOM 3385 C C . LYS B 1 169 ? -3.568 8.984 1.449 1 90.88 169 LYS B C 1
ATOM 3387 O O . LYS B 1 169 ? -2.338 9.031 1.451 1 90.88 169 LYS B O 1
ATOM 3392 N N . TRP B 1 170 ? -4.242 8.844 0.37 1 91.12 170 TRP B N 1
ATOM 3393 C CA . TRP B 1 170 ? -3.553 8.758 -0.914 1 91.12 170 TRP B CA 1
ATOM 3394 C C . TRP B 1 170 ? -2.945 10.109 -1.296 1 91.12 170 TRP B C 1
ATOM 3396 O O . TRP B 1 170 ? -1.829 10.164 -1.818 1 91.12 170 TRP B O 1
ATOM 3406 N N . ILE B 1 171 ? -3.605 11.203 -1.052 1 94.44 171 ILE B N 1
ATOM 3407 C CA . ILE B 1 171 ? -3.027 12.523 -1.266 1 94.44 171 ILE B CA 1
ATOM 3408 C C . ILE B 1 171 ? -1.77 12.688 -0.414 1 94.44 171 ILE B C 1
ATOM 3410 O O . ILE B 1 171 ? -0.737 13.148 -0.9 1 94.44 171 ILE B O 1
ATOM 3414 N N . GLU B 1 172 ? -1.949 12.266 0.791 1 94.06 172 GLU B N 1
ATOM 3415 C CA . GLU B 1 172 ? -0.83 12.375 1.722 1 94.06 172 GLU B CA 1
ATOM 3416 C C . GLU B 1 172 ? 0.359 11.539 1.253 1 94.06 172 GLU B C 1
ATOM 3418 O O . GLU B 1 172 ? 1.509 11.969 1.375 1 94.06 172 GLU B O 1
ATOM 3423 N N . PHE B 1 173 ? 0.043 10.43 0.766 1 90.25 173 PHE B N 1
ATOM 3424 C CA . PHE B 1 173 ? 1.121 9.562 0.302 1 90.25 173 PHE B CA 1
ATOM 3425 C C . PHE B 1 173 ? 1.873 10.211 -0.855 1 90.25 173 PHE B C 1
ATOM 3427 O O . PHE B 1 173 ? 3.105 10.242 -0.86 1 90.25 173 PHE B O 1
ATOM 3434 N N . PHE B 1 174 ? 1.15 10.766 -1.825 1 91 174 PHE B N 1
ATOM 3435 C CA . PHE B 1 174 ? 1.776 11.344 -3.008 1 91 174 PHE B CA 1
ATOM 3436 C C . PHE B 1 174 ? 2.547 12.609 -2.648 1 91 174 PHE B C 1
ATOM 3438 O O . PHE B 1 174 ? 3.51 12.969 -3.328 1 91 174 PHE B O 1
ATOM 3445 N N . GLN B 1 175 ? 2.182 13.156 -1.507 1 93.88 175 GLN B N 1
ATOM 3446 C CA . GLN B 1 175 ? 2.855 14.352 -1.015 1 93.88 175 GLN B CA 1
ATOM 3447 C C . GLN B 1 175 ? 4.074 13.992 -0.17 1 93.88 175 GLN B C 1
ATOM 3449 O O . GLN B 1 175 ? 5.172 14.5 -0.405 1 93.88 175 GLN B O 1
ATOM 3454 N N . THR B 1 176 ? 3.957 13 0.702 1 93.19 176 THR B N 1
ATOM 3455 C CA . THR B 1 176 ? 4.945 12.859 1.766 1 93.19 176 THR B CA 1
ATOM 3456 C C . THR B 1 176 ? 5.773 11.594 1.567 1 93.19 176 THR B C 1
ATOM 3458 O O . THR B 1 176 ? 6.84 11.445 2.166 1 93.19 176 THR B O 1
ATOM 3461 N N . ARG B 1 177 ? 5.188 10.648 0.894 1 85.81 177 ARG B N 1
ATOM 3462 C CA . ARG B 1 177 ? 5.816 9.344 0.693 1 85.81 177 ARG B CA 1
ATOM 3463 C C . ARG B 1 177 ? 5.875 8.562 1.998 1 85.81 177 ARG B C 1
ATOM 3465 O O . ARG B 1 177 ? 6.656 7.613 2.123 1 85.81 177 ARG B O 1
ATOM 3472 N N . LEU B 1 178 ? 5.09 8.984 2.998 1 87.94 178 LEU B N 1
ATOM 3473 C CA . LEU B 1 178 ? 5.02 8.234 4.246 1 87.94 178 LEU B CA 1
ATOM 3474 C C . LEU B 1 178 ? 4.441 6.84 4.012 1 87.94 178 LEU B C 1
ATOM 3476 O O . LEU B 1 178 ? 3.312 6.703 3.537 1 87.94 178 LEU B O 1
ATOM 3480 N N . PRO B 1 179 ? 5.141 5.781 4.395 1 80.38 179 PRO B N 1
ATOM 3481 C CA . PRO B 1 179 ? 4.664 4.422 4.129 1 80.38 179 PRO B CA 1
ATOM 3482 C C . PRO B 1 179 ? 3.346 4.109 4.836 1 80.38 179 PRO B C 1
ATOM 3484 O O . PRO B 1 179 ? 2.514 3.373 4.301 1 80.38 179 PRO B O 1
ATOM 3487 N N . MET B 1 180 ? 3.189 4.605 5.949 1 81.06 180 MET B N 1
ATOM 3488 C CA . MET B 1 180 ? 1.995 4.293 6.73 1 81.06 180 MET B CA 1
ATOM 3489 C C . MET B 1 180 ? 0.736 4.773 6.02 1 81.06 180 MET B C 1
ATOM 3491 O O . MET B 1 180 ? -0.326 4.164 6.145 1 81.06 180 MET B O 1
ATOM 3495 N N . THR B 1 181 ? 0.847 5.805 5.301 1 81.62 181 THR B N 1
ATOM 3496 C CA . THR B 1 181 ? -0.314 6.293 4.562 1 81.62 181 THR B CA 1
ATOM 3497 C C . THR B 1 181 ? -0.702 5.32 3.455 1 81.62 181 THR B C 1
ATOM 3499 O O . THR B 1 181 ? -1.887 5.129 3.178 1 81.62 181 THR B O 1
ATOM 3502 N N . LEU B 1 182 ? 0.278 4.723 2.926 1 75 182 LEU B N 1
ATOM 3503 C CA . LEU B 1 182 ? 0.031 3.73 1.884 1 75 182 LEU B CA 1
ATOM 3504 C C . LEU B 1 182 ? -0.597 2.471 2.471 1 75 182 LEU B C 1
ATOM 3506 O O . LEU B 1 182 ? -1.562 1.938 1.919 1 75 182 LEU B O 1
ATOM 3510 N N . LEU B 1 183 ? -0.03 2.023 3.531 1 73.25 183 LEU B N 1
ATOM 3511 C CA . LEU B 1 183 ? -0.528 0.798 4.145 1 73.25 183 LEU B CA 1
ATOM 3512 C C . LEU B 1 183 ? -1.956 0.981 4.648 1 73.25 183 LEU B C 1
ATOM 3514 O O . LEU B 1 183 ? -2.795 0.093 4.484 1 73.25 183 LEU B O 1
ATOM 3518 N N . SER B 1 184 ? -2.197 2.102 5.199 1 68.19 184 SER B N 1
ATOM 3519 C CA . SER B 1 184 ? -3.541 2.398 5.684 1 68.19 184 SER B CA 1
ATOM 3520 C C . SER B 1 184 ? -4.504 2.641 4.527 1 68.19 184 SER B C 1
ATOM 3522 O O . SER B 1 184 ? -5.672 2.246 4.59 1 68.19 184 SER B O 1
ATOM 3524 N N . GLY B 1 185 ? -4.059 3.189 3.533 1 64.44 185 GLY B N 1
ATOM 3525 C CA . GLY B 1 185 ? -4.875 3.475 2.365 1 64.44 185 GLY B CA 1
ATOM 3526 C C . GLY B 1 185 ? -5.18 2.242 1.535 1 64.44 185 GLY B C 1
ATOM 3527 O O . GLY B 1 185 ? -6.234 2.158 0.902 1 64.44 185 GLY B O 1
ATOM 3528 N N . ALA B 1 186 ? -4.359 1.354 1.532 1 61.16 186 ALA B N 1
ATOM 3529 C CA . ALA B 1 186 ? -4.488 0.235 0.603 1 61.16 186 ALA B CA 1
ATOM 3530 C C . ALA B 1 186 ? -5.039 -1.002 1.306 1 61.16 186 ALA B C 1
ATOM 3532 O O . ALA B 1 186 ? -5.82 -1.757 0.723 1 61.16 186 ALA B O 1
ATOM 3533 N N . ALA B 1 187 ? -4.641 -1.213 2.418 1 60 187 ALA B N 1
ATOM 3534 C CA . ALA B 1 187 ? -5.059 -2.461 3.051 1 60 187 ALA B CA 1
ATOM 3535 C C . ALA B 1 187 ? -6.48 -2.355 3.592 1 60 187 ALA B C 1
ATOM 3537 O O . ALA B 1 187 ? -7.254 -3.312 3.516 1 60 187 ALA B O 1
ATOM 3538 N N . ALA B 1 188 ? -6.855 -1.213 3.957 1 58.03 188 ALA B N 1
ATOM 3539 C CA . ALA B 1 188 ? -8.148 -0.976 4.59 1 58.03 188 ALA B CA 1
ATOM 3540 C C . ALA B 1 188 ? -9.289 -1.237 3.615 1 58.03 188 ALA B C 1
ATOM 3542 O O . ALA B 1 188 ? -10.336 -1.778 4 1 58.03 188 ALA B O 1
ATOM 3543 N N . PRO B 1 189 ? -9.086 -0.973 2.43 1 52.56 189 PRO B N 1
ATOM 3544 C CA . PRO B 1 189 ? -10.219 -1.115 1.515 1 52.56 189 PRO B CA 1
ATOM 3545 C C . PRO B 1 189 ? -10.75 -2.547 1.446 1 52.56 189 PRO B C 1
ATOM 3547 O O . PRO B 1 189 ? -11.953 -2.758 1.281 1 52.56 189 PRO B O 1
ATOM 3550 N N . PHE B 1 190 ? -9.867 -3.32 1.657 1 60.31 190 PHE B N 1
ATOM 3551 C CA . PHE B 1 190 ? -10.312 -4.691 1.433 1 60.31 190 PHE B CA 1
ATOM 3552 C C . PHE B 1 190 ? -11.141 -5.195 2.613 1 60.31 190 PHE B C 1
ATOM 3554 O O . PHE B 1 190 ? -11.938 -6.121 2.469 1 60.31 190 PHE B O 1
ATOM 3561 N N . THR B 1 191 ? -10.883 -4.449 3.572 1 65.31 191 THR B N 1
ATOM 3562 C CA . THR B 1 191 ? -11.641 -4.945 4.719 1 65.31 191 THR B CA 1
ATOM 3563 C C . THR B 1 191 ? -12.742 -3.959 5.109 1 65.31 191 THR B C 1
ATOM 3565 O O . THR B 1 191 ? -13.719 -4.336 5.758 1 65.31 191 THR B O 1
ATOM 3568 N N . GLN B 1 192 ? -12.609 -2.809 4.52 1 75.88 192 GLN B N 1
ATOM 3569 C CA . GLN B 1 192 ? -13.5 -1.812 5.102 1 75.88 192 GLN B CA 1
ATOM 3570 C C . GLN B 1 192 ? -14.375 -1.161 4.035 1 75.88 192 GLN B C 1
ATOM 3572 O O . GLN B 1 192 ? -15.297 -0.414 4.355 1 75.88 192 GLN B O 1
ATOM 3577 N N . LEU B 1 193 ? -14.07 -1.416 2.777 1 85.12 193 LEU B N 1
ATOM 3578 C CA . LEU B 1 193 ? -14.797 -0.743 1.705 1 85.12 193 LEU B CA 1
ATOM 3579 C C . LEU B 1 193 ? -15.68 -1.727 0.944 1 85.12 193 LEU B C 1
ATOM 3581 O O . LEU B 1 193 ? -15.32 -2.896 0.789 1 85.12 193 LEU B O 1
ATOM 3585 N N . THR B 1 194 ? -16.828 -1.202 0.522 1 87.94 194 THR B N 1
ATOM 3586 C CA . THR B 1 194 ? -17.656 -1.967 -0.402 1 87.94 194 THR B CA 1
ATOM 3587 C C . THR B 1 194 ? -16.984 -2.082 -1.766 1 87.94 194 THR B C 1
ATOM 3589 O O . THR B 1 194 ? -16.016 -1.374 -2.049 1 87.94 194 THR B O 1
ATOM 3592 N N . PHE B 1 195 ? -17.547 -2.979 -2.537 1 87.56 195 PHE B N 1
ATOM 3593 C CA . PHE B 1 195 ? -17.016 -3.156 -3.887 1 87.56 195 PHE B CA 1
ATOM 3594 C C . PHE B 1 195 ? -17.125 -1.859 -4.684 1 87.56 195 PHE B C 1
ATOM 3596 O O . PHE B 1 195 ? -16.188 -1.504 -5.418 1 87.56 195 PHE B O 1
ATOM 3603 N N . GLU B 1 196 ? -18.219 -1.158 -4.543 1 92.12 196 GLU B N 1
ATOM 3604 C CA . GLU B 1 196 ? -18.422 0.099 -5.258 1 92.12 196 GLU B CA 1
ATOM 3605 C C . GLU B 1 196 ? -17.406 1.154 -4.82 1 92.12 196 GLU B C 1
ATOM 3607 O O . GLU B 1 196 ? -16.906 1.91 -5.648 1 92.12 196 GLU B O 1
ATOM 3612 N N . GLN B 1 197 ? -17.109 1.159 -3.578 1 93.12 197 GLN B N 1
ATOM 3613 C CA . GLN B 1 197 ? -16.109 2.09 -3.053 1 93.12 197 GLN B CA 1
ATOM 3614 C C . GLN B 1 197 ? -14.719 1.751 -3.564 1 93.12 197 GLN B C 1
ATOM 3616 O O . GLN B 1 197 ? -13.938 2.646 -3.902 1 93.12 197 GLN B O 1
ATOM 3621 N N . GLN B 1 198 ? -14.445 0.503 -3.592 1 91.25 198 GLN B N 1
ATOM 3622 C CA . GLN B 1 198 ? -13.148 0.077 -4.102 1 91.25 198 GLN B CA 1
ATOM 3623 C C . GLN B 1 198 ? -12.977 0.471 -5.566 1 91.25 198 GLN B C 1
ATOM 3625 O O . GLN B 1 198 ? -11.906 0.939 -5.969 1 91.25 198 GLN B O 1
ATOM 3630 N N . LYS B 1 199 ? -13.977 0.211 -6.281 1 92.56 199 LYS B N 1
ATOM 3631 C CA . LYS B 1 199 ? -13.961 0.583 -7.691 1 92.56 199 LYS B CA 1
ATOM 3632 C C . LYS B 1 199 ? -13.758 2.086 -7.863 1 92.56 199 LYS B C 1
ATOM 3634 O O . LYS B 1 199 ? -12.914 2.518 -8.648 1 92.56 199 LYS B O 1
ATOM 3639 N N . GLU B 1 200 ? -14.555 2.82 -7.152 1 95.38 200 GLU B N 1
ATOM 3640 C CA . GLU B 1 200 ? -14.453 4.273 -7.234 1 95.38 200 GLU B CA 1
ATOM 3641 C C . GLU B 1 200 ? -13.078 4.758 -6.785 1 95.38 200 GLU B C 1
ATOM 3643 O O . GLU B 1 200 ? -12.508 5.684 -7.375 1 95.38 200 GLU B O 1
ATOM 3648 N N . LEU B 1 201 ? -12.531 4.133 -5.766 1 93.62 201 LEU B N 1
ATOM 3649 C CA . LEU B 1 201 ? -11.203 4.488 -5.289 1 93.62 201 LEU B CA 1
ATOM 3650 C C . LEU B 1 201 ? -10.164 4.285 -6.387 1 93.62 201 LEU B C 1
ATOM 3652 O O . LEU B 1 201 ? -9.367 5.184 -6.668 1 93.62 201 LEU B O 1
ATOM 3656 N N . ALA B 1 202 ? -10.188 3.189 -7.039 1 91.75 202 ALA B N 1
ATOM 3657 C CA . ALA B 1 202 ? -9.18 2.799 -8.023 1 91.75 202 ALA B CA 1
ATOM 3658 C C . ALA B 1 202 ? -9.312 3.629 -9.305 1 91.75 202 ALA B C 1
ATOM 3660 O O . ALA B 1 202 ? -8.312 3.939 -9.953 1 91.75 202 ALA B O 1
ATOM 3661 N N . THR B 1 203 ? -10.547 4.035 -9.617 1 94.69 203 THR B N 1
ATOM 3662 C CA . THR B 1 203 ? -10.766 4.586 -10.945 1 94.69 203 THR B CA 1
ATOM 3663 C C . THR B 1 203 ? -10.945 6.098 -10.883 1 94.69 203 THR B C 1
ATOM 3665 O O . THR B 1 203 ? -10.797 6.789 -11.891 1 94.69 203 THR B O 1
ATOM 3668 N N . VAL B 1 204 ? -11.289 6.59 -9.695 1 96.69 204 VAL B N 1
ATOM 3669 C CA . VAL B 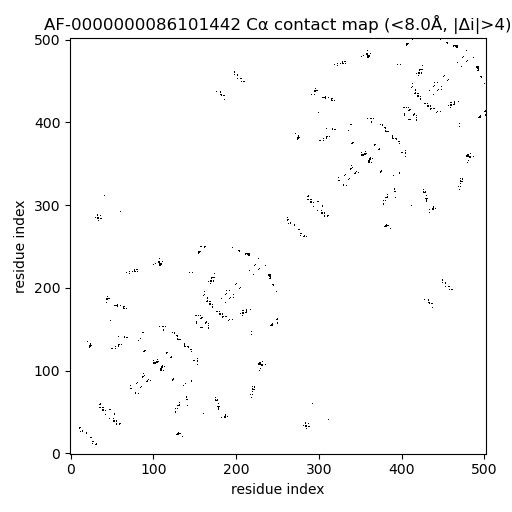1 204 ? -11.602 8.008 -9.602 1 96.69 204 VAL B CA 1
ATOM 3670 C C . VAL B 1 204 ? -10.641 8.688 -8.617 1 96.69 204 VAL B C 1
ATOM 3672 O O . VAL B 1 204 ? -9.867 9.562 -9.008 1 96.69 204 VAL B O 1
ATOM 3675 N N . PHE B 1 205 ? -10.555 8.164 -7.453 1 96.19 205 PHE B N 1
ATOM 3676 C CA . PHE B 1 205 ? -9.969 8.961 -6.383 1 96.19 205 PHE B CA 1
ATOM 3677 C C . PHE B 1 205 ? -8.453 8.797 -6.359 1 96.19 205 PHE B C 1
ATOM 3679 O O . PHE B 1 205 ? -7.727 9.734 -6.016 1 96.19 205 PHE B O 1
ATOM 3686 N N . ILE B 1 206 ? -7.961 7.594 -6.711 1 93.38 206 ILE B N 1
ATOM 3687 C CA . ILE B 1 206 ? -6.508 7.457 -6.762 1 93.38 206 ILE B CA 1
ATOM 3688 C C . ILE B 1 206 ? -5.949 8.305 -7.898 1 93.38 206 ILE B C 1
ATOM 3690 O O . ILE B 1 206 ? -4.996 9.062 -7.703 1 93.38 206 ILE B O 1
ATOM 3694 N N . PRO B 1 207 ? -6.543 8.305 -9.094 1 94.94 207 PRO B N 1
ATOM 3695 C CA . PRO B 1 207 ? -6.082 9.211 -10.148 1 94.94 207 PRO B CA 1
ATOM 3696 C C . PRO B 1 207 ? -6.18 10.68 -9.75 1 94.94 207 PRO B C 1
ATOM 3698 O O . PRO B 1 207 ? -5.25 11.453 -9.992 1 94.94 207 PRO B O 1
ATOM 3701 N N . TRP B 1 208 ? -7.266 11.008 -9.133 1 97.38 208 TRP B N 1
ATOM 3702 C CA . TRP B 1 208 ? -7.438 12.375 -8.672 1 97.38 208 TRP B CA 1
ATOM 3703 C C . TRP B 1 208 ? -6.371 12.742 -7.645 1 97.38 208 TRP B C 1
ATOM 3705 O O . TRP B 1 208 ? -5.781 13.82 -7.715 1 97.38 208 TRP B O 1
ATOM 3715 N N . ALA B 1 209 ? -6.176 11.875 -6.684 1 96 209 ALA B N 1
ATOM 3716 C CA . ALA B 1 209 ? -5.203 12.125 -5.625 1 96 209 ALA B CA 1
ATOM 3717 C C . ALA B 1 209 ? -3.799 12.289 -6.199 1 96 209 ALA B C 1
ATOM 3719 O O . ALA B 1 209 ? -3.012 13.109 -5.707 1 96 209 ALA B O 1
ATOM 3720 N N . PHE B 1 210 ? -3.512 11.523 -7.18 1 93.75 210 PHE B N 1
ATOM 3721 C CA . PHE B 1 210 ? -2.209 11.648 -7.82 1 93.75 210 PHE B CA 1
ATOM 3722 C C . PHE B 1 210 ? -2.076 13 -8.516 1 93.75 210 PHE B C 1
ATOM 3724 O O . PHE B 1 210 ? -1.086 13.703 -8.32 1 93.75 210 PHE B O 1
ATOM 3731 N N . ASP B 1 211 ? -3.057 13.258 -9.312 1 95.69 211 ASP B N 1
ATOM 3732 C CA . ASP B 1 211 ? -3.035 14.5 -10.062 1 95.69 211 ASP B CA 1
ATOM 3733 C C . ASP B 1 211 ? -2.961 15.711 -9.125 1 95.69 211 ASP B C 1
ATOM 3735 O O . ASP B 1 211 ? -2.119 16.594 -9.305 1 95.69 211 ASP B O 1
ATOM 3739 N N . THR B 1 212 ? -3.801 15.719 -8.141 1 97.44 212 THR B N 1
ATOM 3740 C CA . THR B 1 212 ? -3.855 16.828 -7.195 1 97.44 212 THR B CA 1
ATOM 3741 C C . THR B 1 212 ? -2.598 16.859 -6.332 1 97.44 212 THR B C 1
ATOM 3743 O O . THR B 1 212 ? -1.971 17.906 -6.184 1 97.44 212 THR B O 1
ATOM 3746 N N . GLY B 1 213 ? -2.236 15.727 -5.781 1 95.19 213 GLY B N 1
ATOM 3747 C CA . GLY B 1 213 ? -1.103 15.641 -4.875 1 95.19 213 GLY B CA 1
ATOM 3748 C C . GLY B 1 213 ? 0.211 16.031 -5.527 1 95.19 213 GLY B C 1
ATOM 3749 O O . GLY B 1 213 ? 1.063 16.656 -4.891 1 95.19 213 GLY B O 1
ATOM 3750 N N . ARG B 1 214 ? 0.357 15.766 -6.777 1 92.5 214 ARG B N 1
ATOM 3751 C CA . ARG B 1 214 ? 1.629 16.016 -7.449 1 92.5 214 ARG B CA 1
ATOM 3752 C C . ARG B 1 214 ? 1.668 17.422 -8.047 1 92.5 214 ARG B C 1
ATOM 3754 O O . ARG B 1 214 ? 2.744 17.938 -8.344 1 92.5 214 ARG B O 1
ATOM 3761 N N . ASN B 1 215 ? 0.502 17.984 -8.234 1 95 215 ASN B N 1
ATOM 3762 C CA . ASN B 1 215 ? 0.474 19.25 -8.938 1 95 215 ASN B CA 1
ATOM 3763 C C . ASN B 1 215 ? 0.213 20.422 -7.977 1 95 215 ASN B C 1
ATOM 3765 O O . ASN B 1 215 ? 0.454 21.578 -8.32 1 95 215 ASN B O 1
ATOM 3769 N N . CYS B 1 216 ? -0.276 20.125 -6.824 1 97.44 216 CYS B N 1
ATOM 3770 C CA . CYS B 1 216 ? -0.486 21.219 -5.883 1 97.44 216 CYS B CA 1
ATOM 3771 C C . CYS B 1 216 ? 0.8 21.562 -5.137 1 97.44 216 CYS B C 1
ATOM 3773 O O . CYS B 1 216 ? 1.813 20.875 -5.305 1 97.44 216 CYS B O 1
ATOM 3775 N N . ASN B 1 217 ? 0.772 22.703 -4.438 1 97.81 217 ASN B N 1
ATOM 3776 C CA . ASN B 1 217 ? 1.895 23.047 -3.57 1 97.81 217 ASN B CA 1
ATOM 3777 C C . ASN B 1 217 ? 2.166 21.953 -2.539 1 97.81 217 ASN B C 1
ATOM 3779 O O . ASN B 1 217 ? 1.271 21.172 -2.207 1 97.81 217 ASN B O 1
ATOM 3783 N N . PHE B 1 218 ? 3.432 21.844 -2.148 1 98.12 218 PHE B N 1
ATOM 3784 C CA . PHE B 1 218 ? 3.748 20.891 -1.085 1 98.12 218 PHE B CA 1
ATOM 3785 C C . PHE B 1 218 ? 3.078 21.297 0.221 1 98.12 218 PHE B C 1
ATOM 3787 O O . PHE B 1 218 ? 3.479 22.281 0.851 1 98.12 218 PHE B O 1
ATOM 3794 N N . LEU B 1 219 ? 2.123 20.547 0.646 1 98.38 219 LEU B N 1
ATOM 3795 C CA . LEU B 1 219 ? 1.167 20.984 1.659 1 98.38 219 LEU B CA 1
ATOM 3796 C C . LEU B 1 219 ? 1.851 21.156 3.012 1 98.38 219 LEU B C 1
ATOM 3798 O O . LEU B 1 219 ? 1.473 22.031 3.791 1 98.38 219 LEU B O 1
ATOM 3802 N N . MET B 1 220 ? 2.887 20.359 3.262 1 98.38 220 MET B N 1
ATOM 3803 C CA . MET B 1 220 ? 3.607 20.469 4.527 1 98.38 220 MET B CA 1
ATOM 3804 C C . MET B 1 220 ? 4.418 21.766 4.586 1 98.38 220 MET B C 1
ATOM 3806 O O . MET B 1 220 ? 4.879 22.156 5.656 1 98.38 220 MET B O 1
ATOM 3810 N N . SER B 1 221 ? 4.57 22.391 3.457 1 98.56 221 SER B N 1
ATOM 3811 C CA . SER B 1 221 ? 5.309 23.656 3.404 1 98.56 221 SER B CA 1
ATOM 3812 C C . SER B 1 221 ? 4.367 24.859 3.459 1 98.56 221 SER B C 1
ATOM 3814 O O . SER B 1 221 ? 4.812 26 3.455 1 98.56 221 SER B O 1
ATOM 3816 N N . VAL B 1 222 ? 3.133 24.609 3.49 1 98.69 222 VAL B N 1
ATOM 3817 C CA . VAL B 1 222 ? 2.156 25.688 3.5 1 98.69 222 VAL B CA 1
ATOM 3818 C C . VAL B 1 222 ? 1.903 26.156 4.934 1 98.69 222 VAL B C 1
ATOM 3820 O O . VAL B 1 222 ? 1.508 25.344 5.785 1 98.69 222 VAL B O 1
ATOM 3823 N N . TYR B 1 223 ? 2.152 27.375 5.172 1 98.75 223 TYR B N 1
ATOM 3824 C CA . TYR B 1 223 ? 1.899 27.953 6.492 1 98.75 223 TYR B CA 1
ATOM 3825 C C . TYR B 1 223 ? 0.468 28.453 6.598 1 98.75 223 TYR B C 1
ATOM 3827 O O . TYR B 1 223 ? 0.238 29.672 6.684 1 98.75 223 TYR B O 1
ATOM 3835 N N . PHE B 1 224 ? -0.427 27.562 6.746 1 98.62 224 PHE B N 1
ATOM 3836 C CA . PHE B 1 224 ? -1.86 27.828 6.699 1 98.62 224 PHE B CA 1
ATOM 3837 C C . PHE B 1 224 ? -2.25 28.875 7.734 1 98.62 224 PHE B C 1
ATOM 3839 O O . PHE B 1 224 ? -2.953 29.828 7.418 1 98.62 224 PHE B O 1
ATOM 3846 N N . GLU B 1 225 ? -1.729 28.75 8.953 1 98.38 225 GLU B N 1
ATOM 3847 C CA . GLU B 1 225 ? -2.109 29.578 10.102 1 98.38 225 GLU B CA 1
ATOM 3848 C C . GLU B 1 225 ? -1.705 31.031 9.898 1 98.38 225 GLU B C 1
ATOM 3850 O O . GLU B 1 225 ? -2.352 31.938 10.422 1 98.38 225 GLU B O 1
ATOM 3855 N N . LYS B 1 226 ? -0.695 31.219 9.117 1 98.12 226 LYS B N 1
ATOM 3856 C CA . LYS B 1 226 ? -0.143 32.562 8.977 1 98.12 226 LYS B CA 1
ATOM 3857 C C . LYS B 1 226 ? -0.707 33.281 7.75 1 98.12 226 LYS B C 1
ATOM 3859 O O . LYS B 1 226 ? -0.959 34.469 7.781 1 98.12 226 LYS B O 1
ATOM 3864 N N . TYR B 1 227 ? -1.042 32.531 6.691 1 98.5 227 TYR B N 1
ATOM 3865 C CA . TYR B 1 227 ? -1.244 33.25 5.441 1 98.5 227 TYR B CA 1
ATOM 3866 C C . TYR B 1 227 ? -2.596 32.906 4.824 1 98.5 227 TYR B C 1
ATOM 3868 O O . TYR B 1 227 ? -3.045 33.594 3.893 1 98.5 227 TYR B O 1
ATOM 3876 N N . TYR B 1 228 ? -3.379 31.969 5.352 1 98.62 228 TYR B N 1
ATOM 3877 C CA . TYR B 1 228 ? -4.453 31.469 4.504 1 98.62 228 TYR B CA 1
ATOM 3878 C C . TYR B 1 228 ? -5.773 31.422 5.262 1 98.62 228 TYR B C 1
ATOM 3880 O O . TYR B 1 228 ? -6.832 31.219 4.664 1 98.62 228 TYR B O 1
ATOM 3888 N N . LEU B 1 229 ? -5.84 31.688 6.52 1 98.62 229 LEU B N 1
ATOM 3889 C CA . LEU B 1 229 ? -7 31.438 7.359 1 98.62 229 LEU B CA 1
ATOM 3890 C C . LEU B 1 229 ? -8.188 32.281 6.938 1 98.62 229 LEU B C 1
ATOM 3892 O O . LEU B 1 229 ? -9.32 31.828 6.902 1 98.62 229 LEU B O 1
ATOM 3896 N N . ASP B 1 230 ? -7.949 33.531 6.633 1 98.31 230 ASP B N 1
ATOM 3897 C CA . ASP B 1 230 ? -9.047 34.469 6.406 1 98.31 230 ASP B CA 1
ATOM 3898 C C . ASP B 1 230 ? -9.414 34.531 4.926 1 98.31 230 ASP B C 1
ATOM 3900 O O . ASP B 1 230 ? -10.32 35.281 4.539 1 98.31 230 ASP B O 1
ATOM 3904 N N . LYS B 1 231 ? -8.773 33.719 4.156 1 98.69 231 LYS B N 1
ATOM 3905 C CA . LYS B 1 231 ? -9.094 33.656 2.732 1 98.69 231 LYS B CA 1
ATOM 3906 C C . LYS B 1 231 ? -10.211 32.656 2.465 1 98.69 231 LYS B C 1
ATOM 3908 O O . LYS B 1 231 ? -10.305 31.625 3.139 1 98.69 231 LYS B O 1
ATOM 3913 N N . PRO B 1 232 ? -11.023 33 1.432 1 98.69 232 PRO B N 1
ATOM 3914 C CA . PRO B 1 232 ? -11.984 31.984 1.016 1 98.69 232 PRO B CA 1
ATOM 3915 C C . PRO B 1 232 ? -11.328 30.672 0.645 1 98.69 232 PRO B C 1
ATOM 3917 O O . PRO B 1 232 ? -10.258 30.656 0.022 1 98.69 232 PRO B O 1
ATOM 3920 N N . VAL B 1 233 ? -11.984 29.531 1.008 1 98.5 233 VAL B N 1
ATOM 3921 C CA . VAL B 1 233 ? -11.414 28.203 0.759 1 98.5 233 VAL B CA 1
ATOM 3922 C C . VAL B 1 233 ? -11.117 28.047 -0.73 1 98.5 233 VAL B C 1
ATOM 3924 O O . VAL B 1 233 ? -10.094 27.469 -1.105 1 98.5 233 VAL B O 1
ATOM 3927 N N . GLU B 1 234 ? -11.977 28.547 -1.56 1 98.44 234 GLU B N 1
ATOM 3928 C CA . GLU B 1 234 ? -11.789 28.438 -3.004 1 98.44 234 GLU B CA 1
ATOM 3929 C C . GLU B 1 234 ? -10.539 29.172 -3.459 1 98.44 234 GLU B C 1
ATOM 3931 O O . GLU B 1 234 ? -9.844 28.734 -4.371 1 98.44 234 GLU B O 1
ATOM 3936 N N . GLN B 1 235 ? -10.297 30.281 -2.887 1 98.69 235 GLN B N 1
ATOM 3937 C CA . GLN B 1 235 ? -9.086 31.031 -3.195 1 98.69 235 GLN B CA 1
ATOM 3938 C C . GLN B 1 235 ? -7.836 30.266 -2.736 1 98.69 235 GLN B C 1
ATOM 3940 O O . GLN B 1 235 ? -6.816 30.266 -3.428 1 98.69 235 GLN B O 1
ATOM 3945 N N . VAL B 1 236 ? -7.945 29.672 -1.583 1 98.81 236 VAL B N 1
ATOM 3946 C CA . VAL B 1 236 ? -6.832 28.891 -1.07 1 98.81 236 VAL B CA 1
ATOM 3947 C C . VAL B 1 236 ? -6.543 27.719 -2.016 1 98.81 236 VAL B C 1
ATOM 3949 O O . VAL B 1 236 ? -5.387 27.453 -2.344 1 98.81 236 VAL B O 1
ATOM 3952 N N . ARG B 1 237 ? -7.582 27.047 -2.451 1 98.69 237 ARG B N 1
ATOM 3953 C CA . ARG B 1 237 ? -7.43 25.953 -3.418 1 98.69 237 ARG B CA 1
ATOM 3954 C C . ARG B 1 237 ? -6.715 26.438 -4.676 1 98.69 237 ARG B C 1
ATOM 3956 O O . ARG B 1 237 ? -5.797 25.781 -5.168 1 98.69 237 ARG B O 1
ATOM 3963 N N . LYS B 1 238 ? -7.105 27.562 -5.129 1 98.56 238 LYS B N 1
ATOM 3964 C CA . LYS B 1 238 ? -6.516 28.125 -6.336 1 98.56 238 LYS B CA 1
ATOM 3965 C C . LYS B 1 238 ? -5.047 28.484 -6.121 1 98.56 238 LYS B C 1
ATOM 3967 O O . LYS B 1 238 ? -4.195 28.156 -6.945 1 98.56 238 LYS B O 1
ATOM 3972 N N . GLU B 1 239 ? -4.75 29.125 -5.062 1 98.5 239 GLU B N 1
ATOM 3973 C CA . GLU B 1 239 ? -3.387 29.547 -4.766 1 98.5 239 GLU B CA 1
ATOM 3974 C C . GLU B 1 239 ? -2.457 28.344 -4.602 1 98.5 239 GLU B C 1
ATOM 3976 O O . GLU B 1 239 ? -1.279 28.422 -4.961 1 98.5 239 GLU B O 1
ATOM 3981 N N . LEU B 1 240 ? -3.02 27.281 -4.125 1 98.62 240 LEU B N 1
ATOM 3982 C CA . LEU B 1 240 ? -2.207 26.094 -3.865 1 98.62 240 LEU B CA 1
ATOM 3983 C C . LEU B 1 240 ? -2.258 25.125 -5.047 1 98.62 240 LEU B C 1
ATOM 3985 O O . LEU B 1 240 ? -1.591 24.094 -5.039 1 98.62 240 LEU B O 1
ATOM 3989 N N . ASN B 1 241 ? -3.084 25.453 -6.023 1 98.5 241 ASN B N 1
ATOM 3990 C CA . ASN B 1 241 ? -3.336 24.562 -7.152 1 98.5 241 ASN B CA 1
ATOM 3991 C C . ASN B 1 241 ? -3.893 23.219 -6.695 1 98.5 241 ASN B C 1
ATOM 3993 O O . ASN B 1 241 ? -3.469 22.172 -7.184 1 98.5 241 ASN B O 1
ATOM 3997 N N . PHE B 1 242 ? -4.754 23.281 -5.699 1 98.56 242 PHE B N 1
ATOM 3998 C CA . PHE B 1 242 ? -5.398 22.094 -5.148 1 98.56 242 PHE B CA 1
ATOM 3999 C C . PHE B 1 242 ? -6.77 21.875 -5.777 1 98.56 242 PHE B C 1
ATOM 4001 O O . PHE B 1 242 ? -7.621 22.766 -5.738 1 98.56 242 PHE B O 1
ATOM 4008 N N . LYS B 1 243 ? -6.992 20.766 -6.355 1 97.88 243 LYS B N 1
ATOM 4009 C CA . LYS B 1 243 ? -8.289 20.422 -6.926 1 97.88 243 LYS B CA 1
ATOM 4010 C C . LYS B 1 243 ? -9.188 19.75 -5.895 1 97.88 243 LYS B C 1
ATOM 4012 O O . LYS B 1 243 ? -8.789 18.781 -5.258 1 97.88 243 LYS B O 1
ATOM 4017 N N . ILE B 1 244 ? -10.32 20.297 -5.762 1 97.81 244 ILE B N 1
ATOM 4018 C CA . ILE B 1 244 ? -11.297 19.719 -4.84 1 97.81 244 ILE B CA 1
ATOM 4019 C C . ILE B 1 244 ? -11.648 18.312 -5.285 1 97.81 244 ILE B C 1
ATOM 4021 O O . ILE B 1 244 ? -11.539 17.984 -6.469 1 97.81 244 ILE B O 1
ATOM 4025 N N . ALA B 1 245 ? -12.039 17.484 -4.32 1 98.06 245 ALA B N 1
ATOM 4026 C CA . ALA B 1 245 ? -12.352 16.078 -4.641 1 98.06 245 ALA B CA 1
ATOM 4027 C C . ALA B 1 245 ? -13.578 15.992 -5.547 1 98.06 245 ALA B C 1
ATOM 4029 O O . ALA B 1 245 ? -14.5 16.797 -5.43 1 98.06 245 ALA B O 1
ATOM 4030 N N . PRO B 1 246 ? -13.57 14.984 -6.422 1 97.31 246 PRO B N 1
ATOM 4031 C CA . PRO B 1 246 ? -14.781 14.727 -7.199 1 97.31 246 PRO B CA 1
ATOM 4032 C C . PRO B 1 246 ? -15.992 14.414 -6.316 1 97.31 246 PRO B C 1
ATOM 4034 O O . PRO B 1 246 ? -15.836 13.828 -5.242 1 97.31 246 PRO B O 1
ATOM 4037 N N . ARG B 1 247 ? -17.109 14.812 -6.777 1 95.12 247 ARG B N 1
ATOM 4038 C CA . ARG B 1 247 ? -18.312 14.492 -6.035 1 95.12 247 ARG B CA 1
ATOM 4039 C C . ARG B 1 247 ? -18.625 13 -6.102 1 95.12 247 ARG B C 1
ATOM 4041 O O . ARG B 1 247 ? -18.438 12.367 -7.141 1 95.12 247 ARG B O 1
ATOM 4048 N N . SER B 1 248 ? -19 12.539 -4.984 1 94.19 248 SER B N 1
ATOM 4049 C CA . SER B 1 248 ? -19.328 11.125 -4.879 1 94.19 248 SER B CA 1
ATOM 4050 C C . SER B 1 248 ? -20.453 10.891 -3.877 1 94.19 248 SER B C 1
ATOM 4052 O O . SER B 1 248 ? -20.484 11.508 -2.811 1 94.19 248 SER B O 1
ATOM 4054 N N . ASN B 1 249 ? -21.359 10.008 -4.23 1 89 249 ASN B N 1
ATOM 4055 C CA . ASN B 1 249 ? -22.422 9.633 -3.318 1 89 249 ASN B CA 1
ATOM 4056 C C . ASN B 1 249 ? -21.969 8.586 -2.309 1 89 249 ASN B C 1
ATOM 4058 O O . ASN B 1 249 ? -22.688 8.266 -1.359 1 89 249 ASN B O 1
ATOM 4062 N N . LEU B 1 250 ? -20.75 8.078 -2.443 1 87.44 250 LEU B N 1
ATOM 4063 C CA . LEU B 1 250 ? -20.25 7.008 -1.586 1 87.44 250 LEU B CA 1
ATOM 4064 C C . LEU B 1 250 ? -19.391 7.57 -0.46 1 87.44 250 LEU B C 1
ATOM 4066 O O . LEU B 1 250 ? -19.031 6.848 0.474 1 87.44 250 LEU B O 1
ATOM 4070 N N . VAL B 1 251 ? -19.047 8.781 -0.565 1 89.69 251 VAL B N 1
ATOM 4071 C CA . VAL B 1 251 ? -18.125 9.391 0.381 1 89.69 251 VAL B CA 1
ATOM 4072 C C . VAL B 1 251 ? -18.906 9.992 1.55 1 89.69 251 VAL B C 1
ATOM 4074 O O . VAL B 1 251 ? -19.969 10.594 1.354 1 89.69 251 VAL B O 1
#

Solvent-accessible surface area (backbone atoms only — not comparable to full-atom values): 26253 Å² total; per-residue (Å²): 114,68,61,59,55,43,48,53,47,52,65,53,58,49,62,35,92,56,79,59,76,44,96,61,35,48,48,64,38,75,66,36,46,18,42,47,35,25,53,18,50,58,43,16,36,75,36,55,82,40,53,68,36,38,47,50,27,32,39,67,64,18,60,70,22,42,50,50,43,49,53,57,16,62,75,29,76,47,12,38,49,42,72,71,69,56,81,63,75,29,49,89,80,26,47,67,58,54,58,51,24,67,72,39,56,63,62,16,37,26,9,34,43,40,48,55,31,59,77,68,71,54,58,63,67,69,59,77,80,58,32,59,44,97,38,57,68,53,31,48,53,53,41,49,51,65,67,47,48,62,54,51,29,56,63,31,71,44,64,94,44,73,64,32,46,31,53,52,23,44,26,47,23,59,61,40,56,34,54,41,33,46,44,34,35,57,40,28,41,77,75,71,43,52,72,68,52,47,50,44,38,36,63,46,47,43,28,47,23,46,54,28,29,67,61,20,56,65,66,89,26,53,51,50,88,80,74,40,32,85,37,42,38,69,55,52,27,58,77,35,46,44,63,59,55,79,87,59,93,84,99,112,68,61,59,54,43,49,52,47,52,63,52,58,51,63,35,94,58,79,59,76,47,95,61,34,48,48,64,41,75,64,35,46,17,42,46,33,26,54,16,48,59,43,17,36,76,36,57,81,40,54,67,36,37,45,51,27,30,38,66,64,17,58,69,22,42,50,50,43,50,53,56,16,62,74,29,74,45,12,38,50,41,74,73,67,56,82,63,76,28,46,88,81,25,48,67,60,54,57,51,25,67,70,39,57,62,61,15,36,26,9,34,43,42,48,54,31,59,77,68,70,54,57,64,68,68,58,77,80,57,35,58,42,97,40,58,67,52,31,47,53,53,42,48,51,65,67,47,48,62,55,50,28,56,63,31,71,43,64,93,42,74,64,32,45,33,51,52,23,44,26,45,22,60,61,39,57,33,53,39,32,46,44,34,34,56,40,26,41,76,74,71,42,54,72,69,52,47,50,43,37,36,63,46,46,43,28,47,22,46,55,29,30,67,61,19,56,64,66,88,25,54,52,50,88,79,75,40,32,86,36,42,38,68,56,51,27,58,78,36,45,43,62,60,55,78,89,59,94,83,98

Foldseek 3Di:
DVVVVVVCVVVLQPQDPDDAPDDQAGHGDPSSLVVLLVVLLVCCLAPVVPLVSLLSNLQSQVQVLLVVLLVLLVVFPLSVVCLVVLDDPQCVVCVVLLVVLCPADCQFLSVVLNCLCVVVVHGLNPQDQRYHHRDPSSSSLSSLCSNCLSSQCSLQVHHPDLLSLLLSLLLVCLQRVRVSSVSNNPSCCVNPNDPVSVVCCVPFRNVLSNVQSNPFANVSNDPCSPPGRNPGSVVVCVVRVGDHGDDDPRD/DVVVVVVCVVVLQPQDPDDAPDDQAGHGDPSSLVVLLVVLLVCCLAPVVPLVSLLSNLQSVVQVLLVVLLVLLVVFPLSVVCLVVLDDPQCVVCVVLLVVLCPADCQFLSNVLNCLCVVVVHGLNPQDQRYHHRDPSSSSLSSLCSNCLSSQCSLQVHHPDLLSLLLSLLLVCLQRVRVSSVSNNPSHCVNPNDPVSVVCCVPFRNVLSNVQSVPFANVSNDPCSPPGRNPGSVVVCVVRVGDHGDDDPRD

Radius of gyration: 24.38 Å; Cα contacts (8 Å, |Δi|>4): 744; chains: 2; bounding box: 52×68×61 Å